Protein 4U5R (pdb70)

Secondary structure (DSSP, 8-state):
-EEEEEEETT-S-HHHHHHHHHHHHHHHHHHH---GGG-EEEEEEE-TT-EEETTEE-TTEEEEEEEE-S----SHHHHHHHHHHHHHHHTTTTGGGT-EEEEEEEE--TTSEEETTBPPPPTT-HHHHHHHHHTS-----HHHHHHHHH-/-EEEEEEETT-S-HHHHHHHHHHHHHHHHHHH---GGG-EEEEEEE-TTSEEETTEE-SSEEEEEEEE-S----SHHHHHHHHHHHHHHHTTTTGGGT-EEEEEEEE--TTSEEETTBPPPPTT-HHHHHHHHHTS-----HHHHHHHHHT-/-EEEEEEETT-S-HHHHHHHHHHHHHHHHHHH---GGG-EEEEEEE-TT-EEETTEE-TTEEEEEEEE-S----SHHHHHHHHHHHHHHHTTTTGGGT-EEEEEEEE--TTSEEETTBPPPPTT-HHHHHHHHHTS-----HHHHHHHHH-

Sequence (454 aa):
PYWEIFTPENAFTPDDDKEQLSEAITSIYVDYVNLPRFYVVVLFKDMPKETMYVGGKANNNFVRIRLDHIARQMETAEVRALMMTVAEEKLAPFIKERGYDWEIHIAETPMDLWRTQGLVPPPPESDMEKLWAKEENRRPIPYDVAASKLAAALPYWEIFTPENAFTPDDKEQLSEAITSIYVDYVNLPRFYVVVLFKDMPKETMYVGGKANNNFVRIRLDHIARQMETAEVRALMMTVAEEKLAPFIKERGYDWEIHIAETPMDLWRTQGLVPPPPESDMEKLWAKENRPIPYDVAASKLAAALEPYWEIFTPENAFTPDDKEQLSEAITSIYVDYVNLPRRFYVVVLFKDMPKETMYVGGKANNNFVRIRLDHIARQMETAEVRALMMTVAEEKLAPFIKERGYDWEIHIAETPMDLWRTQGLVPPPPESDMEKLWAKENRPIPYDVAASKLAAAL

Radius of gyration: 21.96 Å; Cα contacts (8 Å, |Δi|>4): 866; chains: 3; bounding box: 56×57×43 Å

Solvent-accessible surface area: 19891 Å² total; per-residue (Å²): 5,1,0,8,0,0,1,20,97,134,18,17,74,70,97,20,20,84,107,0,0,68,22,0,0,21,6,13,46,97,130,47,102,5,0,61,29,2,0,0,1,0,6,23,68,13,65,142,56,14,5,4,27,9,1,137,43,31,55,67,10,0,1,0,10,0,0,14,4,7,48,127,21,155,66,74,131,75,35,46,85,16,0,68,6,0,25,106,56,1,20,70,21,0,113,124,108,52,33,53,9,6,0,0,0,9,43,10,42,107,66,0,8,26,5,43,30,42,56,15,6,31,48,131,6,121,37,4,107,55,0,31,162,53,65,135,32,38,101,38,96,50,72,51,18,118,119,72,50,88,172,8,1,0,8,0,1,2,19,92,124,20,14,74,74,92,18,23,60,104,0,0,67,22,0,0,21,7,13,42,106,135,46,78,5,0,70,21,4,0,0,0,0,8,22,72,14,65,154,56,15,4,2,18,3,2,138,33,33,60,63,12,0,0,0,9,0,0,12,5,7,48,136,19,150,72,83,122,69,33,46,69,17,0,68,8,0,25,108,61,0,20,67,21,0,113,125,109,51,33,51,10,4,0,0,0,10,54,14,39,97,66,0,7,23,8,52,29,41,50,15,8,31,53,111,4,121,31,6,98,65,0,20,149,62,63,129,28,49,101,35,93,49,72,53,22,118,120,68,27,85,147,161,7,1,0,8,0,0,2,22,97,134,18,16,73,70,97,18,24,79,102,0,0,72,21,0,0,21,6,6,35,100,126,39,102,6,0,97,24,3,1,0,0,0,8,22,78,14,65,153,57,16,6,4,25,5,1,124,38,30,60,68,9,0,1,0,8,0,0,9,2,2,41,86,19,156,67,71,131,75,32,45,84,17,0,67,6,0,24,108,60,1,21,68,23,0,112,123,107,51,32,50,9,4,0,0,0,9,57,6,41,54,70,0,2,25,8,54,31,42,61,10,1,68,51,132,17,114,31,4,123,73,0,32,180,91,65,127,26,28,95,44,90,78,72,53,30,148,126,71,66,85,186

Foldseek 3Di:
DEKEKEAAPPLDDPVRVVQLLVLVLCVCCVPQNFASLVRHYHYHHDYFPPDADPNHTDNQEMEMEEEDAQDDDDDPVSVVVVVVSNCVSCCVRRVVVPGHYDYDYDYDYNQVDADVNHRAAHRPFPQRNVCNVVSHRDDDDRVVRVVVRVD/DEKEKEAAAPLDDPVRVVQLLVLVLCVCCVPQNFQSLVRHYHYHHDYFPPDADPRHTDRQEMEMEEEDQQDDDDDPVSVVVVVVSNCVSCCVSRVVVPGHYDYDYDYDYNQVDADPNHRAAHRPFPQRNVCNVVSHNDDDDRVVRNVVRVVD/DEKEKEAAPPLDDPVRVVQLLVLVLCVCCVPFVFASVVRHYHYHHDYWPPDDDPRHTDNQEMEMEEEDAQDDDDDPVSVVVVVVSNCVSCCVRRVVVPGHYDYDYDYDYNQVDADPNHRAAHGPFPQRNVCNVVSHNDDDDRVVSVVVRVD

CATH classification: 3.30.429.10

InterPro domains:
  IPR014347 Tautomerase/MIF superfamily [G3DSA:3.30.429.10] (2-142)
  IPR014347 Tautomerase/MIF superfamily [SSF55331] (5-58)
  IPR028116 Tautomerase, cis-CaaD-like [PF14832] (1-137)

Organism: Rhodococcus jostii (strain RHA1) (NCBI:txid101510)

Nearest PDB structures (foldseek):
  4u5r-assembly1_C  TM=9.995E-01  e=5.675E-34  Rhodococcus jostii RHA1
  4u5p-assembly1_A  TM=1.003E+00  e=4.374E-31  Rhodococcus jostii RHA1
  3c6v-assembly1_C  TM=9.441E-01  e=1.452E-14  Aspergillus fumigatus Af293
  5unq-assembly2_D  TM=7.933E-01  e=4.470E-08  Pusillimonas sp. T7-7
  5unq-assembly2_B  TM=7.963E-01  e=7.086E-08  Pusillimonas sp. T7-7

B-factor: mean 19.47, std 9.99, range [7.2, 66.91]

Structure (mmCIF, N/CA/C/O backbone):
data_4U5R
#
_entry.id   4U5R
#
_cell.length_a   99.795
_cell.length_b   57.784
_cell.length_c   92.026
_cell.angle_alpha   90.0
_cell.angle_beta   90.41
_cell.angle_gamma   90.0
#
_symmetry.space_group_name_H-M   'C 1 2 1'
#
loop_
_entity.id
_entity.type
_entity.pdbx_description
1 polymer RhCC
2 non-polymer 2-AMINO-2-HYDROXYMETHYL-PROPANE-1,3-DIOL
3 water water
#
loop_
_atom_site.group_PDB
_atom_site.id
_atom_site.type_symbol
_atom_site.label_atom_id
_atom_site.label_alt_id
_atom_site.label_comp_id
_atom_site.label_asym_id
_atom_site.label_entity_id
_atom_site.label_seq_id
_atom_site.pdbx_PDB_ins_code
_atom_site.Cartn_x
_atom_site.Cartn_y
_atom_site.Cartn_z
_atom_site.occupancy
_atom_site.B_iso_or_equiv
_atom_site.auth_seq_id
_atom_site.auth_comp_id
_atom_site.auth_asym_id
_atom_site.auth_atom_id
_atom_site.pdbx_PDB_model_num
ATOM 1 N N . PRO A 1 1 ? -15.83200 -11.21400 22.06500 1.000 13.74000 1 PRO A N 1
ATOM 2 C CA . PRO A 1 1 ? -16.81800 -10.22100 22.50400 1.000 13.47000 1 PRO A CA 1
ATOM 3 C C . PRO A 1 1 ? -16.41300 -9.58900 23.81800 1.000 13.96000 1 PRO A C 1
ATOM 4 O O . PRO A 1 1 ? -15.97800 -10.27000 24.73700 1.000 13.89000 1 PRO A O 1
ATOM 8 N N . TYR A 1 2 ? -16.57600 -8.27900 23.89300 1.000 13.29000 2 TYR A N 1
ATOM 9 C CA . TYR A 1 2 ? -16.21600 -7.51900 25.06700 1.000 12.59000 2 TYR A CA 1
ATOM 10 C C . TYR A 1 2 ? -17.46100 -6.78300 25.55100 1.000 14.00000 2 TYR A C 1
ATOM 11 O O . TYR A 1 2 ? -17.88700 -5.84100 24.90300 1.000 12.00000 2 TYR A O 1
ATOM 20 N N . TRP A 1 3 ? -18.06500 -7.22700 26.65300 1.000 11.73000 3 TRP A N 1
ATOM 21 C CA . TRP A 1 3 ? -19.30200 -6.60500 27.13700 1.000 10.48000 3 TRP A CA 1
ATOM 22 C C . TRP A 1 3 ? -19.05100 -5.75300 28.37300 1.000 12.29000 3 TRP A C 1
ATOM 23 O O . TRP A 1 3 ? -18.36200 -6.19200 29.29200 1.000 12.73000 3 TRP A O 1
ATOM 34 N N . GLU A 1 4 ? -19.62700 -4.55500 28.40500 1.000 9.51000 4 GLU A N 1
ATOM 35 C CA . GLU A 1 4 ? -19.70200 -3.79500 29.64000 1.000 8.75000 4 GLU A CA 1
ATOM 36 C C . GLU A 1 4 ? -21.14600 -3.64900 30.04300 1.000 9.20000 4 GLU A C 1
ATOM 37 O O . GLU A 1 4 ? -21.96600 -3.20800 29.24000 1.000 10.13000 4 GLU A O 1
ATOM 43 N N . ILE A 1 5 ? -21.45700 -4.00000 31.28500 1.000 10.06000 5 ILE A N 1
ATOM 44 C CA . ILE A 1 5 ? -22.79500 -3.82600 31.82000 1.000 9.64000 5 ILE A CA 1
ATOM 45 C C . ILE A 1 5 ? -22.73700 -2.91500 33.05100 1.000 10.07000 5 ILE A C 1
ATOM 46 O O . ILE A 1 5 ? -22.21700 -3.30900 34.10900 1.000 11.00000 5 ILE A O 1
ATOM 51 N N . PHE A 1 6 ? -23.22000 -1.68700 32.86900 1.000 9.05000 6 PHE A N 1
ATOM 52 C CA . PHE A 1 6 ? -23.26800 -0.67300 33.92100 1.000 8.36000 6 PHE A CA 1
ATOM 53 C C . PHE A 1 6 ? -24.59100 -0.77000 34.66100 1.000 9.66000 6 PHE A C 1
ATOM 54 O O . PHE A 1 6 ? -25.64700 -0.68800 34.04700 1.000 9.70000 6 PHE A O 1
ATOM 62 N N . THR A 1 7 ? -24.54500 -0.98000 35.97500 1.000 13.25000 7 THR A N 1
ATOM 63 C CA . THR A 1 7 ? -25.77200 -1.21900 36.73200 1.000 11.28000 7 THR A CA 1
ATOM 64 C C . THR A 1 7 ? -25.84700 -0.35400 37.96400 1.000 12.00000 7 THR A C 1
ATOM 65 O O . THR A 1 7 ? -24.82300 0.13200 38.44400 1.000 12.92000 7 THR A O 1
ATOM 69 N N . PRO A 1 8 ? -27.06100 -0.18900 38.50100 1.000 13.59000 8 PRO A N 1
ATOM 70 C CA . PRO A 1 8 ? -27.18600 0.39500 39.83200 1.000 13.24000 8 PRO A CA 1
ATOM 71 C C . PRO A 1 8 ? -26.36700 -0.41700 40.80500 1.000 15.62000 8 PRO A C 1
ATOM 72 O O . PRO A 1 8 ? -26.27000 -1.63300 40.62000 1.000 13.91000 8 PRO A O 1
ATOM 76 N N . GLU A 1 9 ? -25.77600 0.23700 41.80000 1.000 17.32000 9 GLU A N 1
ATOM 77 C CA . GLU A 1 9 ? -25.02600 -0.46300 42.83400 1.000 17.86000 9 GLU A CA 1
ATOM 78 C C . GLU A 1 9 ? -25.83100 -1.60300 43.45100 1.000 15.94000 9 GLU A C 1
ATOM 79 O O . GLU A 1 9 ? -26.98500 -1.41700 43.84400 1.000 17.41000 9 GLU A O 1
ATOM 85 N N . ASN A 1 10 ? -25.20000 -2.77500 43.52300 1.000 17.26000 10 ASN A N 1
ATOM 86 C CA . ASN A 1 10 ? -25.76600 -3.98300 44.14100 1.000 23.43000 10 ASN A CA 1
ATOM 87 C C . ASN A 1 10 ? -27.00400 -4.51700 43.41400 1.000 17.94000 10 ASN A C 1
ATOM 88 O O . ASN A 1 10 ? -27.84100 -5.20600 43.99700 1.000 18.72000 10 ASN A O 1
ATOM 93 N N . ALA A 1 11 ? -27.12100 -4.21300 42.12700 1.000 15.91000 11 ALA A N 1
ATOM 94 C CA . ALA A 1 11 ? -28.19900 -4.77900 41.33100 1.000 12.31000 11 ALA A CA 1
ATOM 95 C C . ALA A 1 11 ? -28.13000 -6.29800 41.26900 1.000 12.01000 11 ALA A C 1
ATOM 96 O O . ALA A 1 11 ? -29.14000 -6.98200 41.43200 1.000 14.57000 11 ALA A O 1
ATOM 98 N N . PHE A 1 12 ? -26.93000 -6.81400 41.03100 1.000 12.20000 12 PHE A N 1
ATOM 99 C CA . PHE A 1 12 ? -26.73900 -8.23200 40.76800 1.000 12.57000 12 PHE A CA 1
ATOM 100 C C . PHE A 1 12 ? -25.85500 -8.89000 41.82000 1.000 13.69000 12 PHE A C 1
ATOM 101 O O . PHE A 1 12 ? -24.82100 -8.34000 42.22100 1.000 13.88000 12 PHE A O 1
ATOM 109 N N . THR A 1 13 ? -26.28100 -10.06800 42.26400 1.000 12.75000 13 THR A N 1
ATOM 110 C CA . THR A 1 13 ? -25.45400 -10.93100 43.09800 1.000 13.89000 13 THR A CA 1
ATOM 111 C C . THR A 1 13 ? -24.39900 -11.62800 42.23700 1.000 15.71000 13 THR A C 1
ATOM 112 O O . THR A 1 13 ? -24.50200 -11.63300 41.00000 1.000 13.14000 13 THR A O 1
ATOM 116 N N . PRO A 1 14 ? -23.38300 -12.23400 42.86900 1.000 15.37000 14 PRO A N 1
ATOM 117 C CA . PRO A 1 14 ? -22.45800 -13.03000 42.05500 1.000 13.79000 14 PRO A CA 1
ATOM 118 C C . PRO A 1 14 ? -23.17900 -14.14700 41.29500 1.000 15.87000 14 PRO A C 1
ATOM 119 O O . PRO A 1 14 ? -22.83600 -14.40700 40.14800 1.000 13.80000 14 PRO A O 1
ATOM 123 N N . ASP A 1 15 ? -24.17100 -14.78900 41.90300 1.000 14.75000 15 ASP A N 1
ATOM 124 C CA A ASP A 1 15 ? -24.92900 -15.81700 41.19300 0.410 15.61000 15 ASP A CA 1
ATOM 125 C CA B ASP A 1 15 ? -24.94000 -15.80900 41.19800 0.590 15.67000 15 ASP A CA 1
ATOM 126 C C . ASP A 1 15 ? -25.63900 -15.22800 39.97400 1.000 14.61000 15 ASP A C 1
ATOM 127 O O . ASP A 1 15 ? -25.66700 -15.85000 38.91000 1.000 12.92000 15 ASP A O 1
ATOM 136 N N . ASP A 1 16 ? -26.19900 -14.02900 40.12900 1.000 13.69000 16 ASP A N 1
ATOM 137 C CA . ASP A 1 16 ? -26.82800 -13.30600 39.01500 1.000 13.59000 16 ASP A CA 1
ATOM 138 C C . ASP A 1 16 ? -25.86600 -13.09100 37.85400 1.000 11.99000 16 ASP A C 1
ATOM 139 O O . ASP A 1 16 ? -26.20700 -13.30800 36.67900 1.000 13.55000 16 ASP A O 1
ATOM 144 N N . LYS A 1 17 ? -24.67700 -12.61800 38.20400 1.000 13.84000 17 LYS A N 1
ATOM 145 C CA . LYS A 1 17 ? -23.65300 -12.27900 37.23000 1.000 12.88000 17 LYS A CA 1
ATOM 146 C C . LYS A 1 17 ? -23.14600 -13.53000 36.52800 1.000 11.77000 17 LYS A C 1
ATOM 147 O O . LYS A 1 17 ? -22.86900 -13.51100 35.32400 1.000 11.86000 17 LYS A O 1
ATOM 153 N N . GLU A 1 18 ? -23.02700 -14.62200 37.28100 1.000 14.57000 18 GLU A N 1
ATOM 154 C CA . GLU A 1 18 ? -22.63900 -15.89500 36.69700 1.000 13.30000 18 GLU A CA 1
ATOM 155 C C . GLU A 1 18 ? -23.69500 -16.33200 35.70000 1.000 13.90000 18 GLU A C 1
ATOM 156 O O . GLU A 1 18 ? -23.38800 -16.67500 34.56400 1.000 12.23000 18 GLU A O 1
ATOM 162 N N . GLN A 1 19 ? -24.95000 -16.29500 36.11800 1.000 14.44000 19 GLN A N 1
ATOM 163 C CA . GLN A 1 19 ? -26.00200 -16.77600 35.25100 1.000 12.98000 19 GLN A CA 1
ATOM 164 C C . GLN A 1 19 ? -26.15000 -15.88100 34.03200 1.000 12.79000 19 GLN A C 1
ATOM 165 O O . GLN A 1 19 ? -26.30600 -16.39000 32.93200 1.000 10.40000 19 GLN A O 1
ATOM 171 N N . LEU A 1 20 ? -26.07300 -14.56400 34.21000 1.000 11.83000 20 LEU A N 1
ATOM 172 C CA . LEU A 1 20 ? -26.22200 -13.68000 33.05500 1.000 11.68000 20 LEU A CA 1
ATOM 173 C C . LEU A 1 20 ? -25.01100 -13.78700 32.12400 1.000 10.62000 20 LEU A C 1
ATOM 174 O O . LEU A 1 20 ? -25.19300 -13.83400 30.90100 1.000 11.48000 20 LEU A O 1
ATOM 179 N N . SER A 1 21 ? -23.79700 -13.84600 32.68100 1.000 11.48000 21 SER A N 1
ATOM 180 C CA . SER A 1 21 ? -22.60900 -13.91200 31.83400 1.000 10.41000 21 SER A CA 1
ATOM 181 C C . SER A 1 21 ? -22.57700 -15.26800 31.14100 1.000 10.84000 21 SER A C 1
ATOM 182 O O . SER A 1 21 ? -22.09700 -15.36200 30.01400 1.000 10.43000 21 SER A O 1
ATOM 185 N N . GLU A 1 22 ? -23.13300 -16.29500 31.79300 1.000 10.82000 22 GLU A N 1
ATOM 186 C CA . GLU A 1 22 ? -23.28700 -17.60600 31.14700 1.000 10.79000 22 GLU A CA 1
ATOM 187 C C . GLU A 1 22 ? -24.25800 -17.54500 29.96900 1.000 10.61000 22 GLU A C 1
ATOM 188 O O . GLU A 1 22 ? -23.99200 -18.13500 28.89900 1.000 12.10000 22 GLU A O 1
ATOM 194 N N . ALA A 1 23 ? -25.37200 -16.83800 30.14500 1.000 11.90000 23 ALA A N 1
ATOM 195 C CA . ALA A 1 23 ? -26.36200 -16.70500 29.08400 1.000 11.19000 23 ALA A CA 1
ATOM 196 C C . ALA A 1 23 ? -25.77000 -15.95900 27.88800 1.000 11.77000 23 ALA A C 1
ATOM 197 O O . ALA A 1 23 ? -25.99000 -16.33700 26.72800 1.000 12.09000 23 ALA A O 1
ATOM 199 N N . ILE A 1 24 ? -25.01900 -14.89800 28.17800 1.000 10.66000 24 ILE A N 1
ATOM 200 C CA . ILE A 1 24 ? -24.29700 -14.15700 27.14300 1.000 9.66000 24 ILE A CA 1
ATOM 201 C C . ILE A 1 24 ? -23.25800 -15.03300 26.42400 1.000 9.75000 24 ILE A C 1
ATOM 202 O O . ILE A 1 24 ? -23.21100 -15.05700 25.19400 1.000 10.21000 24 ILE A O 1
ATOM 207 N N . THR A 1 25 ? -22.45200 -15.76900 27.18700 1.000 10.07000 25 THR A N 1
ATOM 208 C CA . THR A 1 25 ? -21.48000 -16.68900 26.59900 1.000 10.31000 25 THR A CA 1
ATOM 209 C C . THR A 1 25 ? -22.17000 -17.69200 25.67300 1.000 12.06000 25 THR A C 1
ATOM 210 O O . THR A 1 25 ? -21.64200 -18.00600 24.60000 1.000 13.81000 25 THR A O 1
ATOM 214 N N . SER A 1 26 ? -23.36100 -18.15400 26.05900 1.000 10.39000 26 SER A N 1
ATOM 215 C CA . SER A 1 26 ? -24.07100 -19.16600 25.26800 1.000 13.18000 26 SER A CA 1
ATOM 216 C C . SER A 1 26 ? -24.45600 -18.65600 23.87700 1.000 13.97000 26 SER A C 1
ATOM 217 O O . SER A 1 26 ? -24.50900 -19.44100 22.93300 1.000 14.31000 26 SER A O 1
ATOM 220 N N . ILE A 1 27 ? -24.68800 -17.35300 23.73700 1.000 13.95000 27 ILE A N 1
ATOM 221 C CA . ILE A 1 27 ? -24.94200 -16.77600 22.41400 1.000 13.87000 27 ILE A CA 1
ATOM 222 C C . ILE A 1 27 ? -23.83900 -17.12800 21.42600 1.000 16.09000 27 ILE A C 1
ATOM 223 O O . ILE A 1 27 ? -24.10800 -17.56800 20.30400 1.000 14.85000 27 ILE A O 1
ATOM 228 N N . TYR A 1 28 ? -22.59600 -16.92400 21.84900 1.000 13.19000 28 TYR A N 1
ATOM 229 C CA . TYR A 1 28 ? -21.45600 -17.09900 20.95900 1.000 11.28000 28 TYR A CA 1
ATOM 230 C C . TYR A 1 28 ? -21.07200 -18.58200 20.85000 1.000 12.95000 28 TYR A C 1
ATOM 231 O O . TYR A 1 28 ? -20.62300 -19.02700 19.79600 1.000 16.19000 28 TYR A O 1
ATOM 240 N N . VAL A 1 29 ? -21.26300 -19.35100 21.91800 1.000 15.03000 29 VAL A N 1
ATOM 241 C CA . VAL A 1 29 ? -21.00000 -20.78600 21.83900 1.000 18.52000 29 VAL A CA 1
ATOM 242 C C . VAL A 1 29 ? -22.00000 -21.45400 20.89500 1.000 20.29000 29 VAL A C 1
ATOM 243 O O . VAL A 1 29 ? -21.60900 -22.23000 20.01000 1.000 17.66000 29 VAL A O 1
ATOM 247 N N . ASP A 1 30 ? -23.28000 -21.12100 21.05500 1.000 19.31000 30 ASP A N 1
ATOM 248 C CA . ASP A 1 30 ? -24.34400 -21.79900 20.31400 1.000 15.52000 30 ASP A CA 1
ATOM 249 C C . ASP A 1 30 ? -24.39000 -21.37700 18.85500 1.000 17.82000 30 ASP A C 1
ATOM 250 O O . ASP A 1 30 ? -24.52100 -22.22100 17.96900 1.000 25.20000 30 ASP A O 1
ATOM 255 N N . TYR A 1 31 ? -24.27900 -20.07900 18.59600 1.000 19.39000 31 TYR A N 1
ATOM 256 C CA . TYR A 1 31 ? -24.50800 -19.57100 17.24500 1.000 17.85000 31 TYR A CA 1
ATOM 257 C C . TYR A 1 31 ? -23.27600 -19.62700 16.36000 1.000 28.33000 31 TYR A C 1
ATOM 258 O O . TYR A 1 31 ? -23.38300 -19.91100 15.16800 1.000 29.30000 31 TYR A O 1
ATOM 267 N N . VAL A 1 32 ? -22.10600 -19.37000 16.93100 1.000 22.72000 32 VAL A N 1
ATOM 268 C CA . VAL A 1 32 ? -20.92300 -19.22600 16.10000 1.000 24.85000 32 VAL A CA 1
ATOM 269 C C . VAL A 1 32 ? -19.73300 -20.06500 16.59800 1.000 27.41000 32 VAL A C 1
ATOM 270 O O . VAL A 1 32 ? -18.62300 -19.95500 16.07600 1.000 29.04000 32 VAL A O 1
ATOM 274 N N . ASN A 1 33 ? -19.98800 -20.92300 17.58600 1.000 20.98000 33 ASN A N 1
ATOM 275 C CA . ASN A 1 33 ? -19.00000 -21.88400 18.08300 1.000 22.70000 33 ASN A CA 1
ATOM 276 C C . ASN A 1 33 ? -17.69500 -21.23400 18.52300 1.000 17.99000 33 ASN A C 1
ATOM 277 O O . ASN A 1 33 ? -16.59800 -21.72400 18.24400 1.000 21.03000 33 ASN A O 1
ATOM 282 N N . LEU A 1 34 ? -17.82500 -20.12700 19.23300 1.000 17.85000 34 LEU A N 1
ATOM 283 C CA . LEU A 1 34 ? -16.67800 -19.38100 19.70600 1.000 13.07000 34 LEU A CA 1
ATOM 284 C C . LEU A 1 34 ? -16.13200 -19.99800 20.98300 1.000 15.88000 34 LEU A C 1
ATOM 285 O O . LEU A 1 34 ? -16.90300 -20.49600 21.77800 1.000 13.82000 34 LEU A O 1
ATOM 290 N N . PRO A 1 35 ? -14.80600 -19.95800 21.18900 1.000 13.41000 35 PRO A N 1
ATOM 291 C CA . PRO A 1 35 ? -14.25700 -20.40400 22.47700 1.000 12.58000 35 PRO A CA 1
ATOM 292 C C . PRO A 1 35 ? -14.84200 -19.57600 23.61700 1.000 13.27000 35 PRO A C 1
ATOM 293 O O . PRO A 1 35 ? -14.93900 -18.35100 23.48800 1.000 14.36000 35 PRO A O 1
ATOM 297 N N . ARG A 1 36 ? -15.23500 -20.23500 24.70100 1.000 14.21000 36 ARG A N 1
ATOM 298 C CA . ARG A 1 36 ? -15.93300 -19.55300 25.78800 1.000 11.88000 36 ARG A CA 1
ATOM 299 C C . ARG A 1 36 ? -15.13500 -18.39100 26.33200 1.000 13.50000 36 ARG A C 1
ATOM 300 O O . ARG A 1 36 ? -15.70700 -17.33400 26.60900 1.000 12.91000 36 ARG A O 1
ATOM 308 N N . PHE A 1 37 ? -13.82300 -18.57700 26.47700 1.000 12.45000 37 PHE A N 1
ATOM 309 C CA . PHE A 1 37 ? -13.00100 -17.58700 27.14900 1.000 12.00000 37 PHE A CA 1
ATOM 310 C C . PHE A 1 37 ? -12.87500 -16.29000 26.34000 1.000 12.86000 37 PHE A C 1
ATOM 311 O O . PHE A 1 37 ? -12.42700 -15.28300 26.88100 1.000 15.00000 37 PHE A O 1
ATOM 319 N N . TYR A 1 38 ? -13.27000 -16.29900 25.06700 1.000 11.94000 38 TYR A N 1
ATOM 320 C CA . TYR A 1 38 ? -13.32300 -15.04800 24.31500 1.000 12.32000 38 TYR A CA 1
ATOM 321 C C . TYR A 1 38 ? -14.34200 -14.10200 24.92100 1.000 10.48000 38 TYR A C 1
ATOM 322 O O . TYR A 1 38 ? -14.25300 -12.88900 24.70700 1.000 12.03000 38 TYR A O 1
ATOM 331 N N . VAL A 1 39 ? -15.35200 -14.64600 25.60600 1.000 11.25000 39 VAL A N 1
ATOM 332 C CA . VAL A 1 39 ? -16.48500 -13.81000 26.00600 1.000 11.25000 39 VAL A CA 1
ATOM 333 C C . VAL A 1 39 ? -16.21300 -13.21700 27.36500 1.000 11.98000 39 VAL A C 1
ATOM 334 O O . VAL A 1 39 ? -16.22600 -13.92100 28.38300 1.000 11.62000 39 VAL A O 1
ATOM 338 N N . VAL A 1 40 ? -15.93300 -11.92200 27.35800 1.000 11.34000 40 VAL A N 1
ATOM 339 C CA . VAL A 1 40 ? -15.57400 -11.20400 28.56300 1.000 9.93000 40 VAL A CA 1
ATOM 340 C C . VAL A 1 40 ? -16.69200 -10.23400 28.91600 1.000 12.94000 40 VAL A C 1
ATOM 341 O O . VAL A 1 40 ? -17.05000 -9.38100 28.11100 1.000 12.60000 40 VAL A O 1
ATOM 345 N N . VAL A 1 41 ? -17.23000 -10.37200 30.11900 1.000 10.00000 41 VAL A N 1
ATOM 346 C CA . VAL A 1 41 ? -18.29600 -9.49000 30.60000 1.000 10.03000 41 VAL A CA 1
ATOM 347 C C . VAL A 1 41 ? -17.84300 -8.78900 31.87800 1.000 9.61000 41 VAL A C 1
ATOM 348 O O . VAL A 1 41 ? -17.51800 -9.44700 32.87400 1.000 10.71000 41 VAL A O 1
ATOM 352 N N . LEU A 1 42 ? -17.80000 -7.45700 31.83200 1.000 10.40000 42 LEU A N 1
ATOM 353 C CA . LEU A 1 42 ? -17.39100 -6.63300 32.96700 1.000 11.30000 42 LEU A CA 1
ATOM 354 C C . LEU A 1 42 ? -18.61600 -5.97900 33.55300 1.000 11.62000 42 LEU A C 1
ATOM 355 O O . LEU A 1 42 ? -19.30400 -5.24600 32.84700 1.000 11.28000 42 LEU A O 1
ATOM 360 N N . PHE A 1 43 ? -18.88500 -6.25300 34.82600 1.000 12.38000 43 PHE A N 1
ATOM 361 C CA . PHE A 1 43 ? -19.98100 -5.61500 35.54200 1.000 10.12000 43 PHE A CA 1
ATOM 362 C C . PHE A 1 43 ? -19.49300 -4.39500 36.30700 1.000 12.30000 43 PHE A C 1
ATOM 363 O O . PHE A 1 43 ? -18.61100 -4.48900 37.15800 1.000 14.41000 43 PHE A O 1
ATOM 371 N N . LYS A 1 44 ? -20.06900 -3.24300 35.99700 1.000 13.26000 44 LYS A N 1
ATOM 372 C CA . LYS A 1 44 ? -19.60100 -2.00900 36.60000 1.000 16.13000 44 LYS A CA 1
ATOM 373 C C . LYS A 1 44 ? -20.71900 -1.35400 37.41400 1.000 18.16000 44 LYS A C 1
ATOM 374 O O . LYS A 1 44 ? -21.65500 -0.77800 36.86300 1.000 15.73000 44 LYS A O 1
ATOM 380 N N . ASP A 1 45 ? -20.62400 -1.46700 38.73500 1.000 17.52000 45 ASP A N 1
ATOM 381 C CA . ASP A 1 45 ? -21.60200 -0.85000 39.61700 1.000 18.27000 45 ASP A CA 1
ATOM 382 C C . ASP A 1 45 ? -21.46200 0.66800 39.58300 1.000 19.37000 45 ASP A C 1
ATOM 383 O O . ASP A 1 45 ? -20.36100 1.21400 39.71300 1.000 22.00000 45 ASP A O 1
ATOM 388 N N . MET A 1 46 ? -22.59000 1.33400 39.36900 1.000 14.63000 46 MET A N 1
ATOM 389 C CA . MET A 1 46 ? -22.63800 2.78500 39.33000 1.000 12.04000 46 MET A CA 1
ATOM 390 C C . MET A 1 46 ? -23.41900 3.31400 40.51700 1.000 14.35000 46 MET A C 1
ATOM 391 O O . MET A 1 46 ? -24.61200 3.04000 40.64900 1.000 16.05000 46 MET A O 1
ATOM 396 N N . PRO A 1 47 ? -22.75000 4.09300 41.38100 1.000 13.94000 47 PRO A N 1
ATOM 397 C CA . PRO A 1 47 ? -23.44600 4.73100 42.50400 1.000 14.80000 47 PRO A CA 1
ATOM 398 C C . PRO A 1 47 ? -24.62600 5.58900 42.06800 1.000 15.43000 47 PRO A C 1
ATOM 399 O O . PRO A 1 47 ? -24.73000 5.97300 40.89500 1.000 15.02000 47 PRO A O 1
ATOM 403 N N . LYS A 1 48 ? -25.51300 5.88000 43.01200 1.000 14.60000 48 LYS A N 1
ATOM 404 C CA . LYS A 1 48 ? -26.59700 6.81100 42.76400 1.000 16.55000 48 LYS A CA 1
ATOM 405 C C . LYS A 1 48 ? -26.00900 8.12700 42.26600 1.000 14.28000 48 LYS A C 1
ATOM 406 O O . LYS A 1 48 ? -24.89300 8.49500 42.63800 1.000 13.43000 48 LYS A O 1
ATOM 412 N N . GLU A 1 49 ? -26.76000 8.78200 41.38500 1.000 15.43000 49 GLU A N 1
ATOM 413 C CA . GLU A 1 49 ? -26.40500 10.07500 40.79900 1.000 16.08000 49 GLU A CA 1
ATOM 414 C C . GLU A 1 49 ? -25.09800 10.01700 40.02400 1.000 14.27000 49 GLU A C 1
ATOM 415 O O . GLU A 1 49 ? -24.23500 10.89400 40.15400 1.000 13.83000 49 GLU A O 1
ATOM 421 N N . THR A 1 50 ? -24.95600 8.97800 39.20700 1.000 12.33000 50 THR A N 1
ATOM 422 C CA . THR A 1 50 ? -23.82400 8.90800 38.29200 1.000 9.92000 50 THR A CA 1
ATOM 423 C C . THR A 1 50 ? -24.26000 8.59600 36.86800 1.000 11.72000 50 THR A C 1
ATOM 424 O O . THR A 1 50 ? -23.47900 8.82700 35.95300 1.000 10.89000 50 THR A O 1
ATOM 428 N N . MET A 1 51 ? -25.48100 8.09200 36.67800 1.000 9.88000 51 MET A N 1
ATOM 429 C CA . MET A 1 51 ? -26.01100 7.79600 35.33600 1.000 11.26000 51 MET A CA 1
ATOM 430 C C . MET A 1 51 ? -27.13100 8.78500 34.99900 1.000 11.30000 51 MET A C 1
ATOM 431 O O . MET A 1 51 ? -28.21500 8.72200 35.58100 1.000 11.71000 51 MET A O 1
ATOM 436 N N . TYR A 1 52 ? -26.86600 9.68900 34.06000 1.000 11.75000 52 TYR A N 1
ATOM 437 C CA . TYR A 1 52 ? -27.81000 10.74700 33.71100 1.000 10.98000 52 TYR A CA 1
ATOM 438 C C . TYR A 1 52 ? -28.42900 10.47700 32.35400 1.000 10.71000 52 TYR A C 1
ATOM 439 O O . TYR A 1 52 ? -27.73100 10.32600 31.35900 1.000 10.21000 52 TYR A O 1
ATOM 448 N N . VAL A 1 53 ? -29.75300 10.38400 32.33900 1.000 9.01000 53 VAL A N 1
ATOM 449 C CA . VAL A 1 53 ? -30.49600 10.11900 31.11400 1.000 10.39000 53 VAL A CA 1
ATOM 450 C C . VAL A 1 53 ? -31.35800 11.33700 30.79800 1.000 10.07000 53 VAL A C 1
ATOM 451 O O . VAL A 1 53 ? -32.23600 11.71500 31.57700 1.000 13.43000 53 VAL A O 1
ATOM 455 N N . GLY A 1 54 ? -31.09400 11.97900 29.66400 1.000 10.61000 54 GLY A N 1
ATOM 456 C CA . GLY A 1 54 ? -31.82300 13.19100 29.31700 1.000 12.22000 54 GLY A CA 1
ATOM 457 C C . GLY A 1 54 ? -31.66300 14.30400 30.34100 1.000 9.76000 54 GLY A C 1
ATOM 458 O O . GLY A 1 54 ? -32.58000 15.09600 30.54100 1.000 12.53000 54 GLY A O 1
ATOM 459 N N . GLY A 1 55 ? -30.49500 14.36300 30.97500 1.000 10.78000 55 GLY A N 1
ATOM 460 C CA . GLY A 1 55 ? -30.16800 15.43000 31.90100 1.000 9.78000 55 GLY A CA 1
ATOM 461 C C . GLY A 1 55 ? -30.67700 15.19500 33.30800 1.000 11.30000 55 GLY A C 1
ATOM 462 O O . GLY A 1 55 ? -30.65200 16.10900 34.12600 1.000 12.53000 55 GLY A O 1
ATOM 463 N N . LYS A 1 56 ? -31.18200 13.99400 33.58200 1.000 11.33000 56 LYS A N 1
ATOM 464 C CA . LYS A 1 56 ? -31.70100 13.68100 34.90900 1.000 12.29000 56 LYS A CA 1
ATOM 465 C C . LYS A 1 56 ? -31.13100 12.36400 35.39000 1.000 10.85000 56 LYS A C 1
ATOM 466 O O . LYS A 1 56 ? -31.02200 11.43700 34.60900 1.000 11.93000 56 LYS A O 1
ATOM 472 N N . ALA A 1 57 ? -30.78100 12.27300 36.67200 1.000 11.70000 57 ALA A N 1
ATOM 473 C CA . ALA A 1 57 ? -30.26100 11.02800 37.21400 1.000 13.16000 57 ALA A CA 1
ATOM 474 C C . ALA A 1 57 ? -31.29100 9.92800 37.03900 1.000 13.25000 57 ALA A C 1
ATOM 475 O O . ALA A 1 57 ? -32.47800 10.13000 37.30100 1.000 14.22000 57 ALA A O 1
ATOM 477 N N . ASN A 1 58 ? -30.83800 8.77100 36.56500 1.000 12.42000 58 ASN A N 1
ATOM 478 C CA . ASN A 1 58 ? -31.67000 7.58600 36.58800 1.000 10.40000 58 ASN A CA 1
ATOM 479 C C . ASN A 1 58 ? -30.93100 6.49400 37.35000 1.000 11.50000 58 ASN A C 1
ATOM 480 O O . ASN A 1 58 ? -29.97100 5.89900 36.86100 1.000 11.88000 58 ASN A O 1
ATOM 485 N N . ASN A 1 59 ? -31.40100 6.24000 38.56600 1.000 11.81000 59 ASN A N 1
ATOM 486 C CA . ASN A 1 59 ? -30.75700 5.27200 39.43900 1.000 10.28000 59 ASN A CA 1
ATOM 487 C C . ASN A 1 59 ? -31.32800 3.87400 39.26200 1.000 11.20000 59 ASN A C 1
ATOM 488 O O . ASN A 1 59 ? -30.98800 2.97500 40.03100 1.000 14.42000 59 ASN A O 1
ATOM 493 N N . ASN A 1 60 ? -32.14800 3.69600 38.22400 1.000 12.63000 60 ASN A N 1
ATOM 494 C CA . ASN A 1 60 ? -32.80600 2.42700 37.89000 1.000 13.24000 60 ASN A CA 1
ATOM 495 C C . ASN A 1 60 ? -32.53100 2.08800 36.42200 1.000 14.17000 60 ASN A C 1
ATOM 496 O O . ASN A 1 60 ? -33.40900 1.60400 35.70400 1.000 13.13000 60 ASN A O 1
ATOM 501 N N . PHE A 1 61 ? -31.30200 2.33400 35.98100 1.000 11.46000 61 PHE A N 1
ATOM 502 C CA . PHE A 1 61 ? -30.96900 2.23300 34.56300 1.000 12.32000 61 PHE A CA 1
ATOM 503 C C . PHE A 1 61 ? -29.73800 1.35900 34.37200 1.000 11.07000 61 PHE A C 1
ATOM 504 O O . PHE A 1 61 ? -28.73400 1.51800 35.06800 1.000 11.83000 61 PHE A O 1
ATOM 512 N N . VAL A 1 62 ? -29.85200 0.40600 33.45300 1.000 9.88000 62 VAL A N 1
ATOM 513 C CA . VAL A 1 62 ? -28.75900 -0.48400 33.10100 1.000 10.12000 62 VAL A CA 1
ATOM 514 C C . VAL A 1 62 ? -28.33900 -0.16500 31.66700 1.000 9.85000 62 VAL A C 1
ATOM 515 O O . VAL A 1 62 ? -29.16000 -0.22300 30.74400 1.000 13.43000 62 VAL A O 1
ATOM 519 N N . ARG A 1 63 ? -27.07500 0.19500 31.48600 1.000 9.18000 63 ARG A N 1
ATOM 520 C CA . ARG A 1 63 ? -26.54100 0.52100 30.16500 1.000 8.54000 63 ARG A CA 1
ATOM 521 C C . ARG A 1 63 ? -25.53300 -0.54500 29.75700 1.000 9.00000 63 ARG A C 1
ATOM 522 O O . ARG A 1 63 ? -24.61400 -0.85700 30.51700 1.000 10.67000 63 ARG A O 1
ATOM 530 N N . ILE A 1 64 ? -25.71100 -1.08800 28.55400 1.000 10.53000 64 ILE A N 1
ATOM 531 C CA . ILE A 1 64 ? -24.88000 -2.16900 28.03200 1.000 10.51000 64 ILE A CA 1
ATOM 532 C C . ILE A 1 64 ? -24.17900 -1.70400 26.76000 1.000 10.81000 64 ILE A C 1
ATOM 533 O O . ILE A 1 64 ? -24.79800 -1.12700 25.87700 1.000 10.35000 64 ILE A O 1
ATOM 538 N N . ARG A 1 65 ? -22.87600 -1.94700 26.68400 1.000 9.58000 65 ARG A N 1
ATOM 539 C CA . ARG A 1 65 ? -22.10300 -1.64200 25.48200 1.000 10.21000 65 ARG A CA 1
ATOM 540 C C . ARG A 1 65 ? -21.19200 -2.80700 25.17000 1.000 11.34000 65 ARG A C 1
ATOM 541 O O . ARG A 1 65 ? -20.55700 -3.32400 26.06100 1.000 11.88000 65 ARG A O 1
ATOM 549 N N . LEU A 1 66 ? -21.11900 -3.23900 23.92100 1.000 11.32000 66 LEU A N 1
ATOM 550 C CA . LEU A 1 66 ? -20.21100 -4.32200 23.57700 1.000 11.82000 66 LEU A CA 1
ATOM 551 C C . LEU A 1 66 ? -19.37700 -4.05400 22.32800 1.000 13.33000 66 LEU A C 1
ATOM 552 O O . LEU A 1 66 ? -19.79000 -3.36200 21.47300 1.000 15.14000 66 LEU A O 1
ATOM 557 N N . ASP A 1 67 ? -18.17000 -4.58900 22.31100 1.000 12.45000 67 ASP A N 1
ATOM 558 C CA . ASP A 1 67 ? -17.38300 -4.64300 21.08600 1.000 14.33000 67 ASP A CA 1
ATOM 559 C C . ASP A 1 67 ? -17.42800 -6.05500 20.53500 1.000 12.19000 67 ASP A C 1
ATOM 560 O O . ASP A 1 67 ? -17.23500 -7.03200 21.27000 1.000 12.48000 67 ASP A O 1
ATOM 565 N N . HIS A 1 68 ? -17.67000 -6.16000 19.23500 1.000 12.82000 68 HIS A N 1
ATOM 566 C CA . HIS A 1 68 ? -17.49800 -7.41100 18.52500 1.000 14.83000 68 HIS A CA 1
ATOM 567 C C . HIS A 1 68 ? -16.19900 -7.31400 17.76100 1.000 14.90000 68 HIS A C 1
ATOM 568 O O . HIS A 1 68 ? -15.99400 -6.35000 17.02600 1.000 15.34000 68 HIS A O 1
ATOM 575 N N . ILE A 1 69 ? -15.32800 -8.29900 17.95200 1.000 15.02000 69 ILE A N 1
ATOM 576 C CA . ILE A 1 69 ? -13.97500 -8.26700 17.41200 1.000 16.51000 69 ILE A CA 1
ATOM 577 C C . ILE A 1 69 ? -13.68100 -9.43000 16.47300 1.000 17.92000 69 ILE A C 1
ATOM 578 O O . ILE A 1 69 ? -13.06000 -9.24700 15.42700 1.000 18.17000 69 ILE A O 1
ATOM 583 N N . ALA A 1 70 ? -14.13400 -10.62300 16.85200 1.000 18.25000 70 ALA A N 1
ATOM 584 C CA . ALA A 1 70 ? -13.74800 -11.86200 16.17000 1.000 19.86000 70 ALA A CA 1
ATOM 585 C C . ALA A 1 70 ? -14.36900 -11.97600 14.78600 1.000 25.15000 70 ALA A C 1
ATOM 586 O O . ALA A 1 70 ? -13.72300 -12.42600 13.83600 1.000 26.73000 70 ALA A O 1
ATOM 588 N N . ARG A 1 71 ? -15.62900 -11.57300 14.67700 1.000 22.57000 71 ARG A N 1
ATOM 589 C CA . ARG A 1 71 ? -16.34300 -11.66300 13.41100 1.000 29.22000 71 ARG A CA 1
ATOM 590 C C . ARG A 1 71 ? -17.13100 -10.40400 13.10200 1.000 37.25000 71 ARG A C 1
ATOM 591 O O . ARG A 1 71 ? -17.50400 -9.65000 14.00100 1.000 24.92000 71 ARG A O 1
ATOM 599 N N . GLN A 1 72 ? -17.38300 -10.18600 11.81700 1.000 32.17000 72 GLN A N 1
ATOM 600 C CA . GLN A 1 72 ? -18.32400 -9.16100 11.40100 1.000 29.77000 72 GLN A CA 1
ATOM 601 C C . GLN A 1 72 ? -19.64200 -9.81600 11.03100 1.000 26.18000 72 GLN A C 1
ATOM 602 O O . GLN A 1 72 ? -19.67100 -10.94300 10.53700 1.000 23.25000 72 GLN A O 1
ATOM 608 N N . MET A 1 73 ? -20.73100 -9.11200 11.30700 1.000 22.97000 73 MET A N 1
ATOM 609 C CA . MET A 1 73 ? -22.05300 -9.54000 10.88600 1.000 20.73000 73 MET A CA 1
ATOM 610 C C . MET A 1 73 ? -22.38300 -8.81300 9.59200 1.000 24.01000 73 MET A C 1
ATOM 611 O O . MET A 1 73 ? -22.52900 -7.59100 9.58200 1.000 23.59000 73 MET A O 1
ATOM 616 N N . GLU A 1 74 ? -22.49300 -9.57200 8.50400 1.000 25.04000 74 GLU A N 1
ATOM 617 C CA . GLU A 1 74 ? -22.51800 -9.00000 7.15900 1.000 23.93000 74 GLU A CA 1
ATOM 618 C C . GLU A 1 74 ? -23.90400 -8.78400 6.54400 1.000 32.30000 74 GLU A C 1
ATOM 619 O O . GLU A 1 74 ? -24.01800 -8.12300 5.51600 1.000 42.87000 74 GLU A O 1
ATOM 625 N N . THR A 1 75 ? -24.95100 -9.34700 7.13800 1.000 22.80000 75 THR A N 1
ATOM 626 C CA . THR A 1 75 ? -26.29200 -9.15600 6.58400 1.000 21.53000 75 THR A CA 1
ATOM 627 C C . THR A 1 75 ? -27.23700 -8.52300 7.60200 1.000 23.69000 75 THR A C 1
ATOM 628 O O . THR A 1 75 ? -27.04900 -8.67900 8.81300 1.000 24.03000 75 THR A O 1
ATOM 632 N N . ALA A 1 76 ? -28.25400 -7.81700 7.11000 1.000 22.35000 76 ALA A N 1
ATOM 633 C CA . ALA A 1 76 ? -29.25000 -7.19900 7.98500 1.000 22.41000 76 ALA A CA 1
ATOM 634 C C . ALA A 1 76 ? -29.89200 -8.23700 8.90200 1.000 26.45000 76 ALA A C 1
ATOM 635 O O . ALA A 1 76 ? -30.10800 -7.97900 10.08900 1.000 23.12000 76 ALA A O 1
ATOM 637 N N . GLU A 1 77 ? -30.16900 -9.41700 8.35100 1.000 24.43000 77 GLU A N 1
ATOM 638 C CA . GLU A 1 77 ? -30.80600 -10.50200 9.09800 1.000 23.16000 77 GLU A CA 1
ATOM 639 C C . GLU A 1 77 ? -29.95400 -10.99100 10.26800 1.000 22.00000 77 GLU A C 1
ATOM 640 O O . GLU A 1 77 ? -30.45300 -11.14300 11.38400 1.000 21.34000 77 GLU A O 1
ATOM 646 N N . VAL A 1 78 ? -28.67100 -11.23900 10.01900 1.000 24.46000 78 VAL A N 1
ATOM 647 C CA . VAL A 1 78 ? -27.78700 -11.70800 11.08000 1.000 18.50000 78 VAL A CA 1
ATOM 648 C C . VAL A 1 78 ? -27.63300 -10.62300 12.14200 1.000 17.67000 78 VAL A C 1
ATOM 649 O O . VAL A 1 78 ? -27.67000 -10.90900 13.34000 1.000 17.03000 78 VAL A O 1
ATOM 653 N N . ARG A 1 79 ? -27.49700 -9.37800 11.69900 1.000 18.13000 79 ARG A N 1
ATOM 654 C CA . ARG A 1 79 ? -27.34800 -8.25600 12.62500 1.000 16.87000 79 ARG A CA 1
ATOM 655 C C . ARG A 1 79 ? -28.58300 -8.09500 13.50600 1.000 17.71000 79 ARG A C 1
ATOM 656 O O . ARG A 1 79 ? -28.46900 -7.91000 14.71600 1.000 17.00000 79 ARG A O 1
ATOM 664 N N . ALA A 1 80 ? -29.76400 -8.16400 12.90300 1.000 19.41000 80 ALA A N 1
ATOM 665 C CA . ALA A 1 80 ? -31.00900 -8.13500 13.67000 1.000 16.30000 80 ALA A CA 1
ATOM 666 C C . ALA A 1 80 ? -31.12300 -9.32000 14.62900 1.000 15.36000 80 ALA A C 1
ATOM 667 O O . ALA A 1 80 ? -31.57000 -9.17200 15.77200 1.000 18.27000 80 ALA A O 1
ATOM 669 N N . LEU A 1 81 ? -30.69900 -10.49500 14.17800 1.000 16.70000 81 LEU A N 1
ATOM 670 C CA . LEU A 1 81 ? -30.76600 -11.68400 15.01800 1.000 14.81000 81 LEU A CA 1
ATOM 671 C C . LEU A 1 81 ? -29.90200 -11.54000 16.27100 1.000 18.65000 81 LEU A C 1
ATOM 672 O O . LEU A 1 81 ? -30.32500 -11.94300 17.36300 1.000 15.24000 81 LEU A O 1
ATOM 677 N N . MET A 1 82 ? -28.71100 -10.95600 16.11700 1.000 16.18000 82 MET A N 1
ATOM 678 C CA . MET A 1 82 ? -27.82700 -10.70900 17.25700 1.000 15.64000 82 MET A CA 1
ATOM 679 C C . MET A 1 82 ? -28.52500 -9.85100 18.29800 1.000 15.80000 82 MET A C 1
ATOM 680 O O . MET A 1 82 ? -28.48700 -10.16000 19.48900 1.000 15.44000 82 MET A O 1
ATOM 685 N N . MET A 1 83 ? -29.16900 -8.78100 17.84700 1.000 17.57000 83 MET A N 1
ATOM 686 C CA . MET A 1 83 ? -29.81400 -7.86400 18.78000 1.000 12.50000 83 MET A CA 1
ATOM 687 C C . MET A 1 83 ? -30.96600 -8.56900 19.48500 1.000 14.62000 83 MET A C 1
ATOM 688 O O . MET A 1 83 ? -31.15200 -8.44100 20.69900 1.000 15.17000 83 MET A O 1
ATOM 693 N N . THR A 1 84 ? -31.72700 -9.33000 18.71000 1.000 14.82000 84 THR A N 1
ATOM 694 C CA . THR A 1 84 ? -32.85000 -10.08200 19.24200 1.000 15.40000 84 THR A CA 1
ATOM 695 C C . THR A 1 84 ? -32.41700 -11.08800 20.31100 1.000 13.70000 84 THR A C 1
ATOM 696 O O . THR A 1 84 ? -33.03500 -11.19200 21.36800 1.000 17.10000 84 THR A O 1
ATOM 700 N N . VAL A 1 85 ? -31.36700 -11.85000 20.03000 1.000 12.90000 85 VAL A N 1
ATOM 701 C CA . VAL A 1 85 ? -30.91100 -12.84100 20.99600 1.000 14.04000 85 VAL A CA 1
ATOM 702 C C . VAL A 1 85 ? -30.29700 -12.16900 22.23400 1.000 13.89000 85 VAL A C 1
ATOM 703 O O . VAL A 1 85 ? -30.51600 -12.62500 23.35600 1.000 13.87000 85 VAL A O 1
ATOM 707 N N . ALA A 1 86 ? -29.54100 -11.09100 22.04500 1.000 12.60000 86 ALA A N 1
ATOM 708 C CA . ALA A 1 86 ? -29.01300 -10.35100 23.18800 1.000 11.53000 86 ALA A CA 1
ATOM 709 C C . ALA A 1 86 ? -30.14800 -9.92600 24.11600 1.000 12.37000 86 ALA A C 1
ATOM 710 O O . ALA A 1 86 ? -30.06700 -10.10200 25.33800 1.000 13.04000 86 ALA A O 1
ATOM 712 N N . GLU A 1 87 ? -31.21200 -9.37800 23.53500 1.000 13.32000 87 GLU A N 1
ATOM 713 C CA . GLU A 1 87 ? -32.33200 -8.92700 24.35000 1.000 13.45000 87 GLU A CA 1
ATOM 714 C C . GLU A 1 87 ? -33.01400 -10.08800 25.05000 1.000 11.63000 87 GLU A C 1
ATOM 715 O O . GLU A 1 87 ? -33.45900 -9.95300 26.18900 1.000 11.42000 87 GLU A O 1
ATOM 721 N N . GLU A 1 88 ? -33.11700 -11.22200 24.36700 1.000 14.64000 88 GLU A N 1
ATOM 722 C CA . GLU A 1 88 ? -33.67000 -12.42100 24.99000 1.000 15.55000 88 GLU A CA 1
ATOM 723 C C . GLU A 1 88 ? -32.90100 -12.87100 26.23000 1.000 13.18000 88 GLU A C 1
ATOM 724 O O . GLU A 1 88 ? -33.50500 -13.25300 27.23600 1.000 16.05000 88 GLU A O 1
ATOM 730 N N . LYS A 1 89 ? -31.57200 -12.83100 26.15800 1.000 15.45000 89 LYS A N 1
ATOM 731 C CA . LYS A 1 89 ? -30.73800 -13.27600 27.27500 1.000 12.77000 89 LYS A CA 1
ATOM 732 C C . LYS A 1 89 ? -30.75300 -12.28200 28.42600 1.000 12.15000 89 LYS A C 1
ATOM 733 O O . LYS A 1 89 ? -30.60700 -12.65800 29.59500 1.000 14.69000 89 LYS A O 1
ATOM 739 N N . LEU A 1 90 ? -30.91800 -11.00400 28.09300 1.000 12.73000 90 LEU A N 1
ATOM 740 C CA . LEU A 1 90 ? -30.91400 -9.94800 29.09500 1.000 12.38000 90 LEU A CA 1
ATOM 741 C C . LEU A 1 90 ? -32.24000 -9.83600 29.84200 1.000 10.88000 90 LEU A C 1
ATOM 742 O O . LEU A 1 90 ? -32.23600 -9.48100 31.03100 1.000 10.95000 90 LEU A O 1
ATOM 747 N N . ALA A 1 91 ? -33.35700 -10.14800 29.16500 1.000 13.95000 91 ALA A N 1
ATOM 748 C CA . ALA A 1 91 ? -34.71200 -9.88600 29.70600 1.000 10.50000 91 ALA A CA 1
ATOM 749 C C . ALA A 1 91 ? -34.95800 -10.40700 31.13100 1.000 11.58000 91 ALA A C 1
ATOM 750 O O . ALA A 1 91 ? -35.47900 -9.65900 31.95000 1.000 14.01000 91 ALA A O 1
ATOM 752 N N . PRO A 1 92 ? -34.55800 -11.65600 31.44500 1.000 12.51000 92 PRO A N 1
ATOM 753 C CA . PRO A 1 92 ? -34.88500 -12.13000 32.79700 1.000 14.00000 92 PRO A CA 1
ATOM 754 C C . PRO A 1 92 ? -34.22700 -11.34200 33.92100 1.000 15.58000 92 PRO A C 1
ATOM 755 O O . PRO A 1 92 ? -34.75800 -11.34200 35.03600 1.000 17.07000 92 PRO A O 1
ATOM 759 N N . PHE A 1 93 ? -33.11000 -10.67400 33.63300 1.000 15.33000 93 PHE A N 1
ATOM 760 C CA . PHE A 1 93 ? -32.32100 -10.00500 34.67000 1.000 12.35000 93 PHE A CA 1
ATOM 761 C C . PHE A 1 93 ? -32.54000 -8.50300 34.72700 1.000 11.08000 93 PHE A C 1
ATOM 762 O O . PHE A 1 93 ? -32.27900 -7.86100 35.75000 1.000 14.49000 93 PHE A O 1
ATOM 770 N N . ILE A 1 94 ? -33.02300 -7.95000 33.62500 1.000 12.38000 94 ILE A N 1
ATOM 771 C CA . ILE A 1 94 ? -33.06800 -6.50300 33.45300 1.000 13.48000 94 ILE A CA 1
ATOM 772 C C . ILE A 1 94 ? -34.50100 -6.03000 33.17700 1.000 14.60000 94 ILE A C 1
ATOM 773 O O . ILE A 1 94 ? -35.12800 -5.46900 34.07700 1.000 13.95000 94 ILE A O 1
ATOM 778 N N . LYS A 1 95 ? -35.02800 -6.27000 31.97300 1.000 12.88000 95 LYS A N 1
ATOM 779 C CA . LYS A 1 95 ? -36.42400 -5.90900 31.66000 1.000 12.63000 95 LYS A CA 1
ATOM 780 C C . LYS A 1 95 ? -37.39700 -6.42600 32.72200 1.000 14.51000 95 LYS A C 1
ATOM 781 O O . LYS A 1 95 ? -38.21100 -5.67000 33.24700 1.000 13.02000 95 LYS A O 1
ATOM 787 N N . GLU A 1 96 ? -37.29400 -7.70800 33.04500 1.000 15.13000 96 GLU A N 1
ATOM 788 C CA . GLU A 1 96 ? -38.28200 -8.34200 33.91200 1.000 14.87000 96 GLU A CA 1
ATOM 789 C C . GLU A 1 96 ? -38.06000 -8.01100 35.38600 1.000 17.47000 96 GLU A C 1
ATOM 790 O O . GLU A 1 96 ? -38.85900 -8.39700 36.23500 1.000 17.66000 96 GLU A O 1
ATOM 796 N N . ARG A 1 97 ? -36.97900 -7.29900 35.69100 1.000 15.49000 97 ARG A N 1
ATOM 797 C CA . ARG A 1 97 ? -36.77000 -6.80000 37.05000 1.000 14.39000 97 ARG A CA 1
ATOM 798 C C . ARG A 1 97 ? -37.11100 -5.31200 37.15400 1.000 14.66000 97 ARG A C 1
ATOM 799 O O . ARG A 1 97 ? -36.85000 -4.67700 38.17700 1.000 15.25000 97 ARG A O 1
ATOM 807 N N . GLY A 1 98 ? -37.68600 -4.75300 36.09200 1.000 12.66000 98 GLY A N 1
ATOM 808 C CA . GLY A 1 98 ? -38.21900 -3.40500 36.14200 1.000 14.40000 98 GLY A CA 1
ATOM 809 C C . GLY A 1 98 ? -37.23800 -2.30100 35.79700 1.000 12.82000 98 GLY A C 1
ATOM 810 O O . GLY A 1 98 ? -37.56800 -1.12400 35.94000 1.000 12.82000 98 GLY A O 1
ATOM 811 N N . TYR A 1 99 ? -36.05100 -2.66400 35.31900 1.000 12.66000 99 TYR A N 1
ATOM 812 C CA . TYR A 1 99 ? -35.06100 -1.64000 34.97400 1.000 11.98000 99 TYR A CA 1
ATOM 813 C C . TYR A 1 99 ? -35.37800 -0.97700 33.63800 1.000 11.63000 99 TYR A C 1
ATOM 814 O O . TYR A 1 99 ? -36.02700 -1.56400 32.77200 1.000 15.53000 99 TYR A O 1
ATOM 823 N N . ASP A 1 100 ? -34.88200 0.23800 33.45800 1.000 11.85000 100 ASP A N 1
ATOM 824 C CA . ASP A 1 100 ? -34.79600 0.80500 32.11800 1.000 12.42000 100 ASP A CA 1
ATOM 825 C C . ASP A 1 100 ? -33.44800 0.38100 31.57500 1.000 11.56000 100 ASP A C 1
ATOM 826 O O . ASP A 1 100 ? -32.50800 0.23000 32.34000 1.000 10.27000 100 ASP A O 1
ATOM 831 N N . TRP A 1 101 ? -33.33200 0.20000 30.26600 1.000 10.80000 101 TRP A N 1
ATOM 832 C CA . TRP A 1 101 ? -32.05300 -0.26700 29.73000 1.000 10.60000 101 TRP A CA 1
ATOM 833 C C . TRP A 1 101 ? -31.87800 0.11800 28.28100 1.000 9.90000 101 TRP A C 1
ATOM 834 O O . TRP A 1 101 ? -32.82800 0.47400 27.58100 1.000 10.53000 101 TRP A O 1
ATOM 845 N N . GLU A 1 102 ? -30.62400 0.06300 27.85200 1.000 9.30000 102 GLU A N 1
ATOM 846 C CA . GLU A 1 102 ? -30.23800 0.41400 26.50200 1.000 10.69000 102 GLU A CA 1
ATOM 847 C C . GLU A 1 102 ? -28.94700 -0.33000 26.16300 1.000 9.68000 102 GLU A C 1
ATOM 848 O O . GLU A 1 102 ? -28.10800 -0.53700 27.03300 1.000 10.02000 102 GLU A O 1
ATOM 854 N N . ILE A 1 103 ? -28.78900 -0.71300 24.89700 1.000 9.27000 103 ILE A N 1
ATOM 855 C CA . ILE A 1 103 ? -27.65700 -1.53100 24.45500 1.000 9.54000 103 ILE A CA 1
ATOM 856 C C . ILE A 1 103 ? -27.19100 -1.10300 23.06800 1.000 10.25000 103 ILE A C 1
ATOM 857 O O . ILE A 1 103 ? -28.00100 -0.79200 22.19000 1.000 10.11000 103 ILE A O 1
ATOM 862 N N . HIS A 1 104 ? -25.87700 -1.05600 22.87600 1.000 10.51000 104 HIS A N 1
ATOM 863 C CA . HIS A 1 104 ? -25.35200 -0.93700 21.52600 1.000 10.06000 104 HIS A CA 1
ATOM 864 C C . HIS A 1 104 ? -24.02800 -1.66100 21.37200 1.000 10.01000 104 HIS A C 1
ATOM 865 O O . HIS A 1 104 ? -23.35600 -1.99400 22.36300 1.000 9.72000 104 HIS A O 1
ATOM 872 N N . ILE A 1 105 ? -23.71500 -1.93600 20.10500 1.000 11.87000 105 ILE A N 1
ATOM 873 C CA . ILE A 1 105 ? -22.54400 -2.69000 19.68600 1.000 13.04000 105 ILE A CA 1
ATOM 874 C C . ILE A 1 105 ? -21.67700 -1.86400 18.77000 1.000 16.65000 105 ILE A C 1
ATOM 875 O O . ILE A 1 105 ? -22.19300 -1.19300 17.87100 1.000 14.97000 105 ILE A O 1
ATOM 880 N N . ALA A 1 106 ? -20.36600 -1.92800 18.98600 1.000 15.92000 106 ALA A N 1
ATOM 881 C CA . ALA A 1 106 ? -19.40500 -1.44900 18.00400 1.000 15.14000 106 ALA A CA 1
ATOM 882 C C . ALA A 1 106 ? -18.68500 -2.66500 17.42800 1.000 17.59000 106 ALA A C 1
ATOM 883 O O . ALA A 1 106 ? -18.58900 -3.70400 18.09100 1.000 15.34000 106 ALA A O 1
ATOM 885 N N . GLU A 1 107 ? -18.21800 -2.55200 16.19000 1.000 16.57000 107 GLU A N 1
ATOM 886 C CA . GLU A 1 107 ? -17.39900 -3.59000 15.58000 1.000 17.06000 107 GLU A CA 1
ATOM 887 C C . GLU A 1 107 ? -15.98900 -3.03300 15.38300 1.000 11.73000 107 GLU A C 1
ATOM 888 O O . GLU A 1 107 ? -15.82000 -1.93500 14.84300 1.000 16.83000 107 GLU A O 1
ATOM 894 N N . THR A 1 108 ? -14.98300 -3.78600 15.83100 1.000 12.01000 108 THR A N 1
ATOM 895 C CA . THR A 1 108 ? -13.58800 -3.33800 15.80500 1.000 13.05000 108 THR A CA 1
ATOM 896 C C . THR A 1 108 ? -12.72600 -4.29500 14.96300 1.000 13.95000 108 THR A C 1
ATOM 897 O O . THR A 1 108 ? -13.12800 -5.42000 14.69800 1.000 12.95000 108 THR A O 1
ATOM 901 N N . PRO A 1 109 ? -11.53800 -3.84700 14.52900 1.000 14.97000 109 PRO A N 1
ATOM 902 C CA . PRO A 1 109 ? -10.80700 -4.64300 13.53400 1.000 12.76000 109 PRO A CA 1
ATOM 903 C C . PRO A 1 109 ? -10.22000 -5.94400 14.06400 1.000 13.17000 109 PRO A C 1
ATOM 904 O O . PRO A 1 109 ? -9.54100 -5.95100 15.07900 1.000 14.00000 109 PRO A O 1
ATOM 908 N N . MET A 1 110 ? -10.44500 -7.03000 13.33500 1.000 14.73000 110 MET A N 1
ATOM 909 C CA . MET A 1 110 ? -10.02400 -8.34800 13.78500 1.000 16.30000 110 MET A CA 1
ATOM 910 C C . MET A 1 110 ? -8.50600 -8.46200 13.93200 1.000 15.90000 110 MET A C 1
ATOM 911 O O . MET A 1 110 ? -8.00600 -9.21300 14.78100 1.000 17.85000 110 MET A O 1
ATOM 916 N N . ASP A 1 111 ? -7.77000 -7.71400 13.11700 1.000 15.09000 111 ASP A N 1
ATOM 917 C CA . ASP A 1 111 ? -6.32100 -7.86000 13.09000 1.000 14.79000 111 ASP A CA 1
ATOM 918 C C . ASP A 1 111 ? -5.62200 -7.02500 14.15100 1.000 15.23000 111 ASP A C 1
ATOM 919 O O . ASP A 1 111 ? -4.39700 -7.04900 14.24700 1.000 17.48000 111 ASP A O 1
ATOM 924 N N . LEU A 1 112 ? -6.39100 -6.30000 14.96100 1.000 12.75000 112 LEU A N 1
ATOM 925 C CA . LEU A 1 112 ? -5.78900 -5.52800 16.04000 1.000 13.28000 112 LEU A CA 1
ATOM 926 C C . LEU A 1 112 ? -6.24100 -6.10200 17.36400 1.000 13.73000 112 LEU A C 1
ATOM 927 O O . LEU A 1 112 ? -6.77600 -5.38800 18.20500 1.000 12.35000 112 LEU A O 1
ATOM 932 N N . TRP A 1 113 ? -6.00000 -7.39300 17.55100 1.000 12.19000 113 TRP A N 1
ATOM 933 C CA . TRP A 1 113 ? -6.57500 -8.11500 18.67100 1.000 11.00000 113 TRP A CA 1
ATOM 934 C C . TRP A 1 113 ? -5.68000 -9.29300 19.00800 1.000 12.15000 113 TRP A C 1
ATOM 935 O O . TRP A 1 113 ? -5.27700 -10.02600 18.12500 1.000 12.03000 113 TRP A O 1
ATOM 946 N N . ARG A 1 114 ? -5.32100 -9.44000 20.27600 1.000 12.64000 114 ARG A N 1
ATOM 947 C CA . ARG A 1 114 ? -4.54600 -10.59700 20.70900 1.000 10.76000 114 ARG A CA 1
ATOM 948 C C . ARG A 1 114 ? -5.16100 -11.14800 21.99500 1.000 12.78000 114 ARG A C 1
ATOM 949 O O . ARG A 1 114 ? -5.69600 -10.39800 22.82100 1.000 11.78000 114 ARG A O 1
ATOM 957 N N . THR A 1 115 ? -5.12200 -12.46500 22.14100 1.000 10.62000 115 THR A N 1
ATOM 958 C CA . THR A 1 115 ? -5.51000 -13.11300 23.39600 1.000 13.25000 115 THR A CA 1
ATOM 959 C C . THR A 1 115 ? -4.29400 -13.83000 23.98200 1.000 12.09000 115 THR A C 1
ATOM 960 O O . THR A 1 115 ? -3.70400 -14.66900 23.29900 1.000 12.98000 115 THR A O 1
ATOM 964 N N . GLN A 1 116 ? -3.90900 -13.50400 25.22400 1.000 10.44000 116 GLN A N 1
ATOM 965 C CA . GLN A 1 116 ? -2.72100 -14.09900 25.83900 1.000 11.67000 116 GLN A CA 1
ATOM 966 C C . GLN A 1 116 ? -1.48900 -13.86300 24.96000 1.000 11.50000 116 GLN A C 1
ATOM 967 O O . GLN A 1 116 ? -0.59800 -14.71300 24.87000 1.000 13.60000 116 GLN A O 1
ATOM 973 N N . GLY A 1 117 ? -1.46600 -12.71800 24.28700 1.000 12.53000 117 GLY A N 1
ATOM 974 C CA . GLY A 1 117 ? -0.37100 -12.38100 23.38700 1.000 13.94000 117 GLY A CA 1
ATOM 975 C C . GLY A 1 117 ? -0.37900 -13.08200 22.03300 1.000 14.89000 117 GLY A C 1
ATOM 976 O O . GLY A 1 117 ? 0.50900 -12.84300 21.21200 1.000 17.63000 117 GLY A O 1
ATOM 977 N N . LEU A 1 118 ? -1.37700 -13.93200 21.80400 1.000 12.35000 118 LEU A N 1
ATOM 978 C CA . LEU A 1 118 ? -1.45200 -14.76000 20.59900 1.000 13.52000 118 LEU A CA 1
ATOM 979 C C . LEU A 1 118 ? -2.43100 -14.20500 19.58000 1.000 14.45000 118 LEU A C 1
ATOM 980 O O . LEU A 1 118 ? -3.44400 -13.58800 19.93400 1.000 13.82000 118 LEU A O 1
ATOM 985 N N . VAL A 1 119 ? -2.11700 -14.41300 18.30800 1.000 12.09000 119 VAL A N 1
ATOM 986 C CA . VAL A 1 119 ? -3.07200 -14.17400 17.24000 1.000 12.92000 119 VAL A CA 1
ATOM 987 C C . VAL A 1 119 ? -4.16700 -15.24300 17.24800 1.000 11.93000 119 VAL A C 1
ATOM 988 O O . VAL A 1 119 ? -3.88000 -16.42200 17.09100 1.000 12.85000 119 VAL A O 1
ATOM 992 N N . PRO A 1 120 ? -5.43000 -14.83800 17.43200 1.000 10.77000 120 PRO A N 1
ATOM 993 C CA . PRO A 1 120 ? -6.47200 -15.86900 17.47500 1.000 11.66000 120 PRO A CA 1
ATOM 994 C C . PRO A 1 120 ? -6.61700 -16.56400 16.12700 1.000 13.59000 120 PRO A C 1
ATOM 995 O O . PRO A 1 120 ? -6.36200 -15.93100 15.10500 1.000 13.68000 120 PRO A O 1
ATOM 999 N N . PRO A 1 121 ? -7.00500 -17.84800 16.12900 1.000 11.98000 121 PRO A N 1
ATOM 1000 C CA . PRO A 1 121 ? -7.07800 -18.65000 14.89800 1.000 12.39000 121 PRO A CA 1
ATOM 1001 C C . PRO A 1 121 ? -8.21200 -18.22500 13.97400 1.000 13.70000 121 PRO A C 1
ATOM 1002 O O . PRO A 1 121 ? -9.12200 -17.51800 14.38900 1.000 13.11000 121 PRO A O 1
ATOM 1006 N N . PRO A 1 122 ? -8.14600 -18.64800 12.71000 1.000 16.42000 122 PRO A N 1
ATOM 1007 C CA . PRO A 1 122 ? -9.19800 -18.22900 11.78500 1.000 16.47000 122 PRO A CA 1
ATOM 1008 C C . PRO A 1 122 ? -10.56900 -18.74300 12.20100 1.000 18.09000 122 PRO A C 1
ATOM 1009 O O . PRO A 1 122 ? -10.66200 -19.80300 12.80400 1.000 18.09000 122 PRO A O 1
ATOM 1013 N N . PRO A 1 123 ? -11.62300 -17.98100 11.88900 1.000 20.01000 123 PRO A N 1
ATOM 1014 C CA . PRO A 1 123 ? -12.99600 -18.43000 12.11600 1.000 27.78000 123 PRO A CA 1
ATOM 1015 C C . PRO A 1 123 ? -13.24600 -19.80800 11.51700 1.000 24.66000 123 PRO A C 1
ATOM 1016 O O . PRO A 1 123 ? -12.90300 -20.03800 10.35400 1.000 23.28000 123 PRO A O 1
ATOM 1020 N N . GLU A 1 124 ? -13.81300 -20.70100 12.32800 1.000 26.07000 124 GLU A N 1
ATOM 1021 C CA . GLU A 1 124 ? -14.23700 -22.04100 11.91600 1.000 27.01000 124 GLU A CA 1
ATOM 1022 C C . GLU A 1 124 ? -13.06400 -22.99000 11.67200 1.000 30.31000 124 GLU A C 1
ATOM 1023 O O . GLU A 1 124 ? -13.26000 -24.11000 11.20600 1.000 31.82000 124 GLU A O 1
ATOM 1029 N N . SER A 1 125 ? -11.85100 -22.55200 12.00000 1.000 21.57000 125 SER A N 1
ATOM 1030 C CA . SER A 1 125 ? -10.66700 -23.38000 11.79400 1.000 24.79000 125 SER A CA 1
ATOM 1031 C C . SER A 1 125 ? -10.53400 -24.49500 12.83000 1.000 29.42000 125 SER A C 1
ATOM 1032 O O . SER A 1 125 ? -11.17100 -24.46500 13.88600 1.000 27.16000 125 SER A O 1
ATOM 1035 N N . ASP A 1 126 ? -9.69500 -25.47800 12.51400 1.000 26.06000 126 ASP A N 1
ATOM 1036 C CA . ASP A 1 126 ? -9.36700 -26.55700 13.43400 1.000 27.39000 126 ASP A CA 1
ATOM 1037 C C . ASP A 1 126 ? -8.78700 -26.01600 14.72900 1.000 23.49000 126 ASP A C 1
ATOM 1038 O O . ASP A 1 126 ? -9.09600 -26.50200 15.82300 1.000 25.49000 126 ASP A O 1
ATOM 1043 N N . MET A 1 127 ? -7.92200 -25.01600 14.60600 1.000 21.79000 127 MET A N 1
ATOM 1044 C CA . MET A 1 127 ? -7.29000 -24.46300 15.78700 1.000 16.59000 127 MET A CA 1
ATOM 1045 C C . MET A 1 127 ? -8.33700 -23.72300 16.61500 1.000 16.39000 127 MET A C 1
ATOM 1046 O O . MET A 1 127 ? -8.27900 -23.74800 17.82900 1.000 17.36000 127 MET A O 1
ATOM 1051 N N . GLU A 1 128 ? -9.30100 -23.07300 15.96900 1.000 17.37000 128 GLU A N 1
ATOM 1052 C CA . GLU A 1 128 ? -10.32900 -22.39400 16.75800 1.000 15.50000 128 GLU A CA 1
ATOM 1053 C C . GLU A 1 128 ? -11.16200 -23.42900 17.51100 1.000 15.65000 128 GLU A C 1
ATOM 1054 O O . GLU A 1 128 ? -11.41500 -23.27400 18.70300 1.000 15.47000 128 GLU A O 1
ATOM 1060 N N . LYS A 1 129 ? -11.57200 -24.48500 16.81500 1.000 15.76000 129 LYS A N 1
ATOM 1061 C CA . LYS A 1 129 ? -12.30200 -25.56900 17.46700 1.000 18.07000 129 LYS A CA 1
ATOM 1062 C C . LYS A 1 129 ? -11.48400 -26.17100 18.60000 1.000 16.01000 129 LYS A C 1
ATOM 1063 O O . LYS A 1 129 ? -12.03700 -26.54900 19.63600 1.000 19.43000 129 LYS A O 1
ATOM 1069 N N . LEU A 1 130 ? -10.16500 -26.26000 18.41100 1.000 14.56000 130 LEU A N 1
ATOM 1070 C CA . LEU A 1 130 ? -9.28200 -26.79000 19.43900 1.000 15.39000 130 LEU A CA 1
ATOM 1071 C C . LEU A 1 130 ? -9.23200 -25.82600 20.61100 1.000 17.14000 130 LEU A C 1
ATOM 1072 O O . LEU A 1 130 ? -9.29000 -26.22000 21.77000 1.000 13.97000 130 LEU A O 1
ATOM 1077 N N . TRP A 1 131 ? -9.13500 -24.54200 20.30300 1.000 15.63000 131 TRP A N 1
ATOM 1078 C CA . TRP A 1 131 ? -9.18900 -23.53700 21.34300 1.000 16.96000 131 TRP A CA 1
ATOM 1079 C C . TRP A 1 131 ? -10.50900 -23.61000 22.12600 1.000 11.99000 131 TRP A C 1
ATOM 1080 O O . TRP A 1 131 ? -10.50800 -23.47600 23.34000 1.000 13.54000 131 TRP A O 1
ATOM 1091 N N . ALA A 1 132 ? -11.62200 -23.83900 21.43700 1.000 16.08000 132 ALA A N 1
ATOM 1092 C CA . ALA A 1 132 ? -12.91600 -23.94500 22.11400 1.000 15.07000 132 ALA A CA 1
ATOM 1093 C C . ALA A 1 132 ? -12.97100 -25.18500 23.00700 1.000 17.24000 132 ALA A C 1
ATOM 1094 O O . ALA A 1 132 ? -13.41600 -25.11400 24.15600 1.000 16.67000 132 ALA A O 1
ATOM 1096 N N . LYS A 1 133 ? -12.50700 -26.31300 22.47900 1.000 18.69000 133 LYS A N 1
ATOM 1097 C CA . LYS A 1 133 ? -12.56500 -27.56600 23.22300 1.000 18.46000 133 LYS A CA 1
ATOM 1098 C C . LYS A 1 133 ? -11.72600 -27.50900 24.48700 1.000 20.47000 133 LYS A C 1
ATOM 1099 O O . LYS A 1 133 ? -12.14500 -27.96900 25.55000 1.000 23.13000 133 LYS A O 1
ATOM 1105 N N . GLU A 1 134 ? -10.52500 -26.95700 24.37500 1.000 18.83000 134 GLU A N 1
ATOM 1106 C CA A GLU A 1 134 ? -9.66500 -26.88100 25.54000 0.370 18.00000 134 GLU A CA 1
ATOM 1107 C CA B GLU A 1 134 ? -9.61500 -26.85000 25.50400 0.630 17.94000 134 GLU A CA 1
ATOM 1108 C C . GLU A 1 134 ? -9.97300 -25.66800 26.39700 1.000 17.80000 134 GLU A C 1
ATOM 1109 O O . GLU A 1 134 ? -9.54600 -25.59800 27.54100 1.000 19.29000 134 GLU A O 1
ATOM 1120 N N . ASN A 1 135 ? -10.74800 -24.74000 25.83800 1.000 16.32000 135 ASN A N 1
ATOM 1121 C CA . ASN A 1 135 ? -11.11100 -23.49000 26.49700 1.000 17.47000 135 ASN A CA 1
ATOM 1122 C C . ASN A 1 135 ? -9.89800 -22.73400 27.03200 1.000 21.98000 135 ASN A C 1
ATOM 1123 O O . ASN A 1 135 ? -9.91500 -22.19500 28.13600 1.000 18.31000 135 ASN A O 1
ATOM 1128 N N . ARG A 1 136 ? -8.83300 -22.70800 26.24300 1.000 16.08000 136 ARG A N 1
ATOM 1129 C CA A ARG A 1 136 ? -7.65000 -21.92400 26.59000 0.500 16.23000 136 ARG A CA 1
ATOM 1130 C CA B ARG A 1 136 ? -7.67300 -21.89200 26.58400 0.500 16.25000 136 ARG A CA 1
ATOM 1131 C C . ARG A 1 136 ? -6.89100 -21.55600 25.32300 1.000 15.01000 136 ARG A C 1
ATOM 1132 O O . ARG A 1 136 ? -6.98800 -22.25100 24.30900 1.000 16.14000 136 ARG A O 1
ATOM 1147 N N . PRO A 1 137 ? -6.13700 -20.44900 25.36500 1.000 14.14000 137 PRO A N 1
ATOM 1148 C CA . PRO A 1 137 ? -5.39600 -20.06400 24.16000 1.000 14.79000 137 PRO A CA 1
ATOM 1149 C C . PRO A 1 137 ? -4.09700 -20.85400 24.01200 1.000 17.24000 137 PRO A C 1
ATOM 1150 O O . PRO A 1 137 ? -3.16400 -20.67700 24.80400 1.000 20.23000 137 PRO A O 1
ATOM 1154 N N . ILE A 1 138 ? -4.06200 -21.71700 22.99600 1.000 15.08000 138 ILE A N 1
ATOM 1155 C CA . ILE A 1 138 ? -2.95200 -22.62600 22.74200 1.000 16.32000 138 ILE A CA 1
ATOM 1156 C C . ILE A 1 138 ? -1.98600 -22.00200 21.74300 1.000 13.42000 138 ILE A C 1
ATOM 1157 O O . ILE A 1 138 ? -2.40700 -21.66700 20.63900 1.000 15.79000 138 ILE A O 1
ATOM 1162 N N . PRO A 1 139 ? -0.70100 -21.82700 22.12400 1.000 13.58000 139 PRO A N 1
ATOM 1163 C CA . PRO A 1 139 ? 0.28000 -21.34300 21.14400 1.000 15.71000 139 PRO A CA 1
ATOM 1164 C C . PRO A 1 139 ? 0.33800 -22.27000 19.94400 1.000 14.42000 139 PRO A C 1
ATOM 1165 O O . PRO A 1 139 ? 0.33900 -23.49300 20.09800 1.000 16.64000 139 PRO A O 1
ATOM 1169 N N . TYR A 1 140 ? 0.35500 -21.69100 18.75500 1.000 14.49000 140 TYR A N 1
ATOM 1170 C CA . TYR A 1 140 ? 0.29600 -22.49800 17.55200 1.000 15.32000 140 TYR A CA 1
ATOM 1171 C C . TYR A 1 140 ? 0.94600 -21.73200 16.40900 1.000 15.34000 140 TYR A C 1
ATOM 1172 O O . TYR A 1 140 ? 1.11200 -20.50800 16.48000 1.000 16.11000 140 TYR A O 1
ATOM 1181 N N . ASP A 1 141 ? 1.30900 -22.45900 15.35600 1.000 14.76000 141 ASP A N 1
ATOM 1182 C CA . ASP A 1 141 ? 1.87600 -21.85100 14.16400 1.000 13.58000 141 ASP A CA 1
ATOM 1183 C C . ASP A 1 141 ? 0.77500 -21.18900 13.35100 1.000 14.92000 141 ASP A C 1
ATOM 1184 O O . ASP A 1 141 ? -0.01300 -21.87400 12.70200 1.000 15.67000 141 ASP A O 1
ATOM 1189 N N . VAL A 1 142 ? 0.73300 -19.85900 13.37800 1.000 15.54000 142 VAL A N 1
ATOM 1190 C CA . VAL A 1 142 ? -0.35800 -19.13400 12.73300 1.000 19.60000 142 VAL A CA 1
ATOM 1191 C C . VAL A 1 142 ? -0.45200 -19.39300 11.22600 1.000 29.69000 142 VAL A C 1
ATOM 1192 O O . VAL A 1 142 ? -1.53800 -19.67200 10.71300 1.000 29.04000 142 VAL A O 1
ATOM 1196 N N . ALA A 1 143 ? 0.67600 -19.31800 10.52200 1.000 20.06000 143 ALA A N 1
ATOM 1197 C CA . ALA A 1 143 ? 0.68300 -19.53800 9.07800 1.000 31.11000 143 ALA A CA 1
ATOM 1198 C C . ALA A 1 143 ? 0.29400 -20.97400 8.71200 1.000 28.52000 143 ALA A C 1
ATOM 1199 O O . ALA A 1 143 ? -0.41300 -21.20000 7.73000 1.000 30.61000 143 ALA A O 1
ATOM 1201 N N . ALA A 1 144 ? 0.75100 -21.94000 9.50600 1.000 28.92000 144 ALA A N 1
ATOM 1202 C CA . ALA A 1 144 ? 0.42700 -23.34100 9.25700 1.000 28.43000 144 ALA A CA 1
ATOM 1203 C C . ALA A 1 144 ? -1.06600 -23.58300 9.42800 1.000 36.81000 144 ALA A C 1
ATOM 1204 O O . ALA A 1 144 ? -1.67700 -24.32700 8.65800 1.000 33.19000 144 ALA A O 1
ATOM 1206 N N . SER A 1 145 ? -1.64200 -22.94600 10.44500 1.000 29.10000 145 SER A N 1
ATOM 1207 C CA . SER A 1 145 ? -3.07100 -23.04500 10.71800 1.000 29.52000 145 SER A CA 1
ATOM 1208 C C . SER A 1 145 ? -3.88800 -22.42500 9.59200 1.000 31.06000 145 SER A C 1
ATOM 1209 O O . SER A 1 145 ? -4.84800 -23.02400 9.10700 1.000 42.44000 145 SER A O 1
ATOM 1212 N N . LYS A 1 146 ? -3.49700 -21.21900 9.18800 1.000 28.17000 146 LYS A N 1
ATOM 1213 C CA . LYS A 1 146 ? -4.16300 -20.50600 8.10200 1.000 36.92000 146 LYS A CA 1
ATOM 1214 C C . LYS A 1 146 ? -4.08400 -21.28700 6.80000 1.000 29.99000 146 LYS A C 1
ATOM 1215 O O . LYS A 1 146 ? -5.05600 -21.35600 6.05000 1.000 33.31000 146 LYS A O 1
ATOM 1221 N N . LEU A 1 147 ? -2.91800 -21.86800 6.53800 1.000 30.80000 147 LEU A N 1
ATOM 1222 C CA . LEU A 1 147 ? -2.71300 -22.68700 5.34900 1.000 33.03000 147 LEU A CA 1
ATOM 1223 C C . LEU A 1 147 ? -3.71600 -23.83500 5.28700 1.000 39.43000 147 LEU A C 1
ATOM 1224 O O . LEU A 1 147 ? -4.54600 -23.89300 4.38000 1.000 40.58000 147 LEU A O 1
ATOM 1229 N N . ALA A 1 148 ? -3.64500 -24.73000 6.26800 1.000 35.93000 148 ALA A N 1
ATOM 1230 C CA . ALA A 1 148 ? -4.49700 -25.91500 6.30100 1.000 43.53000 148 ALA A CA 1
ATOM 1231 C C . ALA A 1 148 ? -5.98300 -25.56700 6.31600 1.000 33.88000 148 ALA A C 1
ATOM 1232 O O . ALA A 1 148 ? -6.78700 -26.23700 5.66600 1.000 45.22000 148 ALA A O 1
ATOM 1234 N N . ALA A 1 149 ? -6.34600 -24.52400 7.05800 1.000 32.60000 149 ALA A N 1
ATOM 1235 C CA . ALA A 1 149 ? -7.73900 -24.09300 7.13900 1.000 32.81000 149 ALA A CA 1
ATOM 1236 C C . ALA A 1 149 ? -8.27100 -23.67800 5.77200 1.000 38.21000 149 ALA A C 1
ATOM 1237 O O . ALA A 1 149 ? -9.40900 -23.98800 5.41900 1.000 44.05000 149 ALA A O 1
ATOM 1239 N N . ALA A 1 150 ? -7.44000 -22.97600 5.00900 1.000 40.34000 150 ALA A N 1
ATOM 1240 C CA . ALA A 1 150 ? -7.81500 -22.53400 3.67100 1.000 43.99000 150 ALA A CA 1
ATOM 1241 C C . ALA A 1 150 ? -8.04100 -23.72400 2.74300 1.000 45.66000 150 ALA A C 1
ATOM 1242 O O . ALA A 1 150 ? -9.05300 -23.78900 2.04100 1.000 47.45000 150 ALA A O 1
ATOM 1244 N N . LEU A 1 151 ? -7.09300 -24.65900 2.74100 1.000 45.36000 151 LEU A N 1
ATOM 1245 C CA . LEU A 1 151 ? -7.20400 -25.87100 1.93300 1.000 46.60000 151 LEU A CA 1
ATOM 1246 C C . LEU A 1 151 ? -8.47000 -26.65700 2.26300 1.000 48.49000 151 LEU A C 1
ATOM 1247 O O . LEU A 1 151 ? -9.18100 -27.11100 1.36500 1.000 49.23000 151 LEU A O 1
ATOM 1252 N N . PRO B 1 1 ? -3.38700 8.49900 22.00900 1.000 14.45000 1 PRO B N 1
ATOM 1253 C CA . PRO B 1 1 ? -3.95500 7.17200 22.25400 1.000 14.22000 1 PRO B CA 1
ATOM 1254 C C . PRO B 1 1 ? -4.68600 7.12200 23.58100 1.000 12.38000 1 PRO B C 1
ATOM 1255 O O . PRO B 1 1 ? -4.30900 7.78600 24.54700 1.000 12.76000 1 PRO B O 1
ATOM 1259 N N . TYR B 1 2 ? -5.73000 6.31500 23.61600 1.000 12.30000 2 TYR B N 1
ATOM 1260 C CA . TYR B 1 2 ? -6.56700 6.20700 24.79600 1.000 10.65000 2 TYR B CA 1
ATOM 1261 C C . TYR B 1 2 ? -6.58600 4.76800 25.27300 1.000 9.99000 2 TYR B C 1
ATOM 1262 O O . TYR B 1 2 ? -7.19500 3.92800 24.62700 1.000 11.57000 2 TYR B O 1
ATOM 1271 N N . TRP B 1 3 ? -5.91500 4.48400 26.38900 1.000 10.58000 3 TRP B N 1
ATOM 1272 C CA . TRP B 1 3 ? -5.82600 3.11300 26.90100 1.000 13.42000 3 TRP B CA 1
ATOM 1273 C C . TRP B 1 3 ? -6.64900 2.90200 28.15800 1.000 10.78000 3 TRP B C 1
ATOM 1274 O O . TRP B 1 3 ? -6.61800 3.71900 29.08100 1.000 10.88000 3 TRP B O 1
ATOM 1285 N N . GLU B 1 4 ? -7.36200 1.78500 28.19500 1.000 9.08000 4 GLU B N 1
ATOM 1286 C CA . GLU B 1 4 ? -8.02200 1.32800 29.40000 1.000 9.34000 4 GLU B CA 1
ATOM 1287 C C . GLU B 1 4 ? -7.41700 0.01500 29.82900 1.000 11.05000 4 GLU B C 1
ATOM 1288 O O . GLU B 1 4 ? -7.37400 -0.91300 29.03600 1.000 11.88000 4 GLU B O 1
ATOM 1294 N N . ILE B 1 5 ? -6.98100 -0.07700 31.08200 1.000 9.74000 5 ILE B N 1
ATOM 1295 C CA . ILE B 1 5 ? -6.47000 -1.33500 31.60000 1.000 10.71000 5 ILE B CA 1
ATOM 1296 C C . ILE B 1 5 ? -7.27700 -1.75100 32.81800 1.000 10.70000 5 ILE B C 1
ATOM 1297 O O . ILE B 1 5 ? -7.23300 -1.10700 33.86100 1.000 9.89000 5 ILE B O 1
ATOM 1302 N N . PHE B 1 6 ? -8.06100 -2.80600 32.64500 1.000 10.14000 6 PHE B N 1
ATOM 1303 C CA . PHE B 1 6 ? -8.92300 -3.34400 33.68900 1.000 9.80000 6 PHE B CA 1
ATOM 1304 C C . PHE B 1 6 ? -8.20300 -4.46600 34.40800 1.000 10.27000 6 PHE B C 1
ATOM 1305 O O . PHE B 1 6 ? -7.89000 -5.47500 33.79500 1.000 9.69000 6 PHE B O 1
ATOM 1313 N N . THR B 1 7 ? -7.93300 -4.29200 35.70100 1.000 11.81000 7 THR B N 1
ATOM 1314 C CA . THR B 1 7 ? -7.14100 -5.25500 36.48300 1.000 11.45000 7 THR B CA 1
ATOM 1315 C C . THR B 1 7 ? -7.86700 -5.78500 37.71700 1.000 11.99000 7 THR B C 1
ATOM 1316 O O . THR B 1 7 ? -8.76400 -5.12100 38.23800 1.000 13.56000 7 THR B O 1
ATOM 1320 N N . PRO B 1 8 ? -7.46200 -6.96800 38.21000 1.000 13.20000 8 PRO B N 1
ATOM 1321 C CA . PRO B 1 8 ? -7.86900 -7.33900 39.56500 1.000 14.06000 8 PRO B CA 1
ATOM 1322 C C . PRO B 1 8 ? -7.53100 -6.20800 40.51000 1.000 14.01000 8 PRO B C 1
ATOM 1323 O O . PRO B 1 8 ? -6.48800 -5.57300 40.31700 1.000 17.74000 8 PRO B O 1
ATOM 1327 N N . GLU B 1 9 ? -8.39200 -5.95200 41.49200 1.000 17.00000 9 GLU B N 1
ATOM 1328 C CA . GLU B 1 9 ? -8.14100 -4.91200 42.48100 1.000 21.72000 9 GLU B CA 1
ATOM 1329 C C . GLU B 1 9 ? -6.73500 -5.01800 43.04300 1.000 18.09000 9 GLU B C 1
ATOM 1330 O O . GLU B 1 9 ? -6.28900 -6.10200 43.38900 1.000 16.19000 9 GLU B O 1
ATOM 1336 N N . ASN B 1 10 ? -6.04800 -3.88400 43.10500 1.000 16.92000 10 ASN B N 1
ATOM 1337 C CA . ASN B 1 10 ? -4.74200 -3.76500 43.76000 1.000 17.90000 10 ASN B CA 1
ATOM 1338 C C . ASN B 1 10 ? -3.61600 -4.55700 43.08400 1.000 17.32000 10 ASN B C 1
ATOM 1339 O O . ASN B 1 10 ? -2.55100 -4.76200 43.67300 1.000 17.53000 10 ASN B O 1
ATOM 1344 N N . ALA B 1 11 ? -3.81800 -4.96100 41.83000 1.000 15.53000 11 ALA B N 1
ATOM 1345 C CA . ALA B 1 11 ? -2.77600 -5.66900 41.08900 1.000 14.81000 11 ALA B CA 1
ATOM 1346 C C . ALA B 1 11 ? -1.50500 -4.83300 40.94700 1.000 17.48000 11 ALA B C 1
ATOM 1347 O O . ALA B 1 11 ? -0.39200 -5.36200 41.05200 1.000 19.10000 11 ALA B O 1
ATOM 1349 N N . PHE B 1 12 ? -1.68000 -3.53600 40.68400 1.000 12.76000 12 PHE B N 1
ATOM 1350 C CA . PHE B 1 12 ? -0.56100 -2.63100 40.44100 1.000 13.72000 12 PHE B CA 1
ATOM 1351 C C . PHE B 1 12 ? -0.40200 -1.56100 41.50800 1.000 15.09000 12 PHE B C 1
ATOM 1352 O O . PHE B 1 12 ? -1.37800 -0.93600 41.93400 1.000 14.38000 12 PHE B O 1
ATOM 1360 N N . THR B 1 13 ? 0.84500 -1.33600 41.90800 1.000 14.15000 13 THR B N 1
ATOM 1361 C CA . THR B 1 13 ? 1.19100 -0.22400 42.79400 1.000 16.98000 13 THR B CA 1
ATOM 1362 C C . THR B 1 13 ? 1.21800 1.07400 42.00200 1.000 15.11000 13 THR B C 1
ATOM 1363 O O . THR B 1 13 ? 1.25200 1.04400 40.77300 1.000 1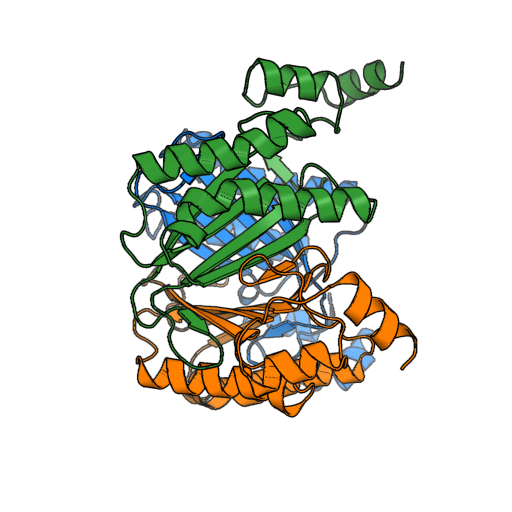5.61000 13 THR B O 1
ATOM 1367 N N . PRO B 1 14 ? 1.22000 2.22500 42.69500 1.000 17.91000 14 PRO B N 1
ATOM 1368 C CA . PRO B 1 14 ? 1.38100 3.47600 41.94300 1.000 16.53000 14 PRO B CA 1
ATOM 1369 C C . PRO B 1 14 ? 2.66800 3.49200 41.09900 1.000 18.56000 14 PRO B C 1
ATOM 1370 O O . PRO B 1 14 ? 2.66000 3.95900 39.95000 1.000 18.59000 14 PRO B O 1
ATOM 1374 N N . ASP B 1 15 ? 3.75900 2.96500 41.65400 1.000 17.77000 15 ASP B N 1
ATOM 1375 C CA . ASP B 1 15 ? 5.00300 2.84500 40.90500 1.000 18.23000 15 ASP B CA 1
ATOM 1376 C C . ASP B 1 15 ? 4.84500 1.94200 39.67600 1.000 16.76000 15 ASP B C 1
ATOM 1377 O O . ASP B 1 15 ? 5.34400 2.28200 38.60900 1.000 15.97000 15 ASP B O 1
ATOM 1382 N N . ASP B 1 16 ? 4.13500 0.81800 39.82100 1.000 16.55000 16 ASP B N 1
ATOM 1383 C CA . ASP B 1 16 ? 3.80900 -0.05200 38.67800 1.000 14.77000 16 ASP B CA 1
ATOM 1384 C C . ASP B 1 16 ? 3.08800 0.70600 37.56800 1.000 13.51000 16 ASP B C 1
ATOM 1385 O O . ASP B 1 16 ? 3.36500 0.51900 36.38900 1.000 13.93000 16 ASP B O 1
ATOM 1390 N N . LYS B 1 17 ? 2.12700 1.53300 37.95700 1.000 14.49000 17 LYS B N 1
ATOM 1391 C CA . LYS B 1 17 ? 1.30600 2.21800 36.96200 1.000 14.29000 17 LYS B CA 1
ATOM 1392 C C . LYS B 1 17 ? 2.12000 3.28900 36.23500 1.000 13.86000 17 LYS B C 1
ATOM 1393 O O . LYS B 1 17 ? 1.96600 3.49900 35.02700 1.000 15.79000 17 LYS B O 1
ATOM 1399 N N . GLU B 1 18 ? 3.00700 3.95100 36.96900 1.000 16.00000 18 GLU B N 1
ATOM 1400 C CA . GLU B 1 18 ? 3.93600 4.89600 36.36500 1.000 15.52000 18 GLU B CA 1
ATOM 1401 C C . GLU B 1 18 ? 4.85900 4.20500 35.35700 1.000 16.43000 18 GLU B C 1
ATOM 1402 O O . GLU B 1 18 ? 4.98400 4.64200 34.20700 1.000 14.11000 18 GLU B O 1
ATOM 1408 N N . GLN B 1 19 ? 5.48100 3.10800 35.78000 1.000 15.42000 19 GLN B N 1
ATOM 1409 C CA . GLN B 1 19 ? 6.38300 2.35500 34.91700 1.000 15.54000 19 GLN B CA 1
ATOM 1410 C C . GLN B 1 19 ? 5.69400 1.79900 33.67400 1.000 12.95000 19 GLN B C 1
ATOM 1411 O O . GLN B 1 19 ? 6.23000 1.92100 32.57300 1.000 15.64000 19 GLN B O 1
ATOM 1417 N N . LEU B 1 20 ? 4.51400 1.19900 33.83900 1.000 13.46000 20 LEU B N 1
ATOM 1418 C CA . LEU B 1 20 ? 3.79600 0.63800 32.69500 1.000 13.79000 20 LEU B CA 1
ATOM 1419 C C . LEU B 1 20 ? 3.25800 1.72600 31.74700 1.000 13.41000 20 LEU B C 1
ATOM 1420 O O . LEU B 1 20 ? 3.37100 1.58200 30.52500 1.000 12.60000 20 LEU B O 1
ATOM 1425 N N . SER B 1 21 ? 2.71700 2.81500 32.29100 1.000 15.68000 21 SER B N 1
ATOM 1426 C CA . SER B 1 21 ? 2.24800 3.91200 31.43600 1.000 15.54000 21 SER B CA 1
ATOM 1427 C C . SER B 1 21 ? 3.41500 4.58800 30.71800 1.000 14.81000 21 SER B C 1
ATOM 1428 O O . SER B 1 21 ? 3.26600 5.04900 29.58100 1.000 14.33000 21 SER B O 1
ATOM 1431 N N . GLU B 1 22 ? 4.57900 4.62800 31.36300 1.000 14.06000 22 GLU B N 1
ATOM 1432 C CA . GLU B 1 22 ? 5.78400 5.12700 30.71400 1.000 14.63000 22 GLU B CA 1
ATOM 1433 C C . GLU B 1 22 ? 6.17900 4.23100 29.52600 1.000 13.84000 22 GLU B C 1
ATOM 1434 O O . GLU B 1 22 ? 6.53200 4.72300 28.44400 1.000 15.48000 22 GLU B O 1
ATOM 1440 N N . ALA B 1 23 ? 6.09900 2.91800 29.71700 1.000 12.61000 23 ALA B N 1
ATOM 1441 C CA . ALA B 1 23 ? 6.44300 1.99300 28.64300 1.000 11.09000 23 ALA B CA 1
ATOM 1442 C C . ALA B 1 23 ? 5.49100 2.11800 27.46200 1.000 15.94000 23 ALA B C 1
ATOM 1443 O O . ALA B 1 23 ? 5.91000 2.09400 26.30000 1.000 15.71000 23 ALA B O 1
ATOM 1445 N N . ILE B 1 24 ? 4.20500 2.25000 27.77100 1.000 14.52000 24 ILE B N 1
ATOM 1446 C CA . ILE B 1 24 ? 3.17800 2.42600 26.75400 1.000 13.60000 24 ILE B CA 1
ATOM 1447 C C . ILE B 1 24 ? 3.39300 3.74800 26.00700 1.000 11.09000 24 ILE B C 1
ATOM 1448 O O . ILE B 1 24 ? 3.38200 3.77500 24.77700 1.000 13.36000 24 ILE B O 1
ATOM 1453 N N . THR B 1 25 ? 3.65200 4.81800 26.75900 1.000 13.25000 25 THR B N 1
ATOM 1454 C CA . THR B 1 25 ? 3.98100 6.11400 26.16700 1.000 17.58000 25 THR B CA 1
ATOM 1455 C C . THR B 1 25 ? 5.19100 6.01300 25.24100 1.000 13.74000 25 THR B C 1
ATOM 1456 O O . THR B 1 25 ? 5.19900 6.59700 24.15300 1.000 13.94000 25 THR B O 1
ATOM 1460 N N . SER B 1 26 ? 6.20900 5.25800 25.65800 1.000 15.26000 26 SER B N 1
ATOM 1461 C CA . SER B 1 26 ? 7.41800 5.12900 24.83300 1.000 14.41000 26 SER B CA 1
ATOM 1462 C C . SER B 1 26 ? 7.14800 4.53700 23.42800 1.000 13.95000 26 SER B C 1
ATOM 1463 O O . SER B 1 26 ? 7.82900 4.89200 22.46600 1.000 17.26000 26 SER B O 1
ATOM 1466 N N . ILE B 1 27 ? 6.14900 3.66000 23.30000 1.000 15.26000 27 ILE B N 1
ATOM 1467 C CA . ILE B 1 27 ? 5.72600 3.18300 21.98000 1.000 14.43000 27 ILE B CA 1
ATOM 1468 C C . ILE B 1 27 ? 5.49300 4.33000 20.99600 1.000 16.31000 27 ILE B C 1
ATOM 1469 O O . ILE B 1 27 ? 6.01300 4.32700 19.87600 1.000 21.31000 27 ILE B O 1
ATOM 1474 N N . TYR B 1 28 ? 4.71100 5.31600 21.41700 1.000 15.27000 28 TYR B N 1
ATOM 1475 C CA . TYR B 1 28 ? 4.28600 6.36300 20.49700 1.000 14.98000 28 TYR B CA 1
ATOM 1476 C C . TYR B 1 28 ? 5.33400 7.44800 20.32300 1.000 15.34000 28 TYR B C 1
ATOM 1477 O O . TYR B 1 28 ? 5.44000 8.03000 19.24300 1.000 17.82000 28 TYR B O 1
ATOM 1486 N N . VAL B 1 29 ? 6.10100 7.71300 21.37900 1.000 16.94000 29 VAL B N 1
ATOM 1487 C CA . VAL B 1 29 ? 7.25900 8.60300 21.28200 1.000 17.83000 29 VAL B CA 1
ATOM 1488 C C . VAL B 1 29 ? 8.30300 8.01200 20.34000 1.000 20.84000 29 VAL B C 1
ATOM 1489 O O . VAL B 1 29 ? 8.77800 8.68500 19.42300 1.000 21.27000 29 VAL B O 1
ATOM 1493 N N . ASP B 1 30 ? 8.64500 6.74500 20.55500 1.000 22.47000 30 ASP B N 1
ATOM 1494 C CA . ASP B 1 30 ? 9.72500 6.11600 19.79900 1.000 20.57000 30 ASP B CA 1
ATOM 1495 C C . ASP B 1 30 ? 9.36900 5.87900 18.33700 1.000 22.25000 30 ASP B C 1
ATOM 1496 O O . ASP B 1 30 ? 10.20900 6.06500 17.45500 1.000 32.94000 30 ASP B O 1
ATOM 1501 N N . TYR B 1 31 ? 8.13300 5.47600 18.06500 1.000 22.52000 31 TYR B N 1
ATOM 1502 C CA . TYR B 1 31 ? 7.77800 5.09000 16.70100 1.000 22.88000 31 TYR B CA 1
ATOM 1503 C C . TYR B 1 31 ? 7.18100 6.21500 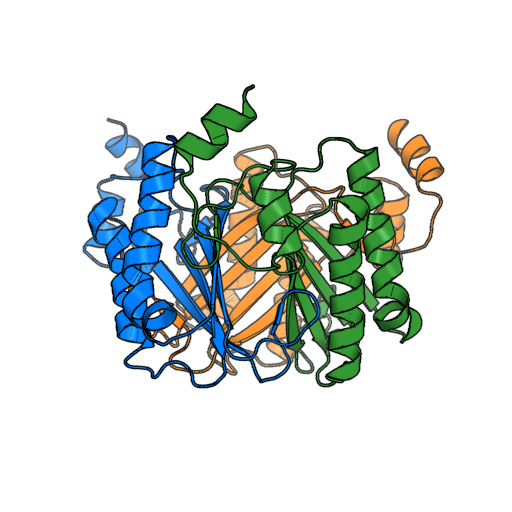15.85700 1.000 26.63000 31 TYR B C 1
ATOM 1504 O O . TYR B 1 31 ? 7.21300 6.14200 14.62900 1.000 29.59000 31 TYR B O 1
ATOM 1513 N N . VAL B 1 32 ? 6.64900 7.25800 16.48500 1.000 25.28000 32 VAL B N 1
ATOM 1514 C CA . VAL B 1 32 ? 5.98700 8.29400 15.69700 1.000 34.72000 32 VAL B CA 1
ATOM 1515 C C . VAL B 1 32 ? 6.11000 9.69900 16.32100 1.000 29.74000 32 VAL B C 1
ATOM 1516 O O . VAL B 1 32 ? 5.36400 10.61300 15.96200 1.000 45.98000 32 VAL B O 1
ATOM 1520 N N . ASN B 1 33 ? 7.09500 9.86500 17.20700 1.000 27.74000 33 ASN B N 1
ATOM 1521 C CA . ASN B 1 33 ? 7.34200 11.10700 17.96000 1.000 22.29000 33 ASN B CA 1
ATOM 1522 C C . ASN B 1 33 ? 6.06900 11.87400 18.29100 1.000 24.68000 33 ASN B C 1
ATOM 1523 O O . ASN B 1 33 ? 5.93700 13.06800 18.02800 1.000 24.61000 33 ASN B O 1
ATOM 1528 N N . LEU B 1 34 ? 5.11800 11.15600 18.86000 1.000 22.18000 34 LEU B N 1
ATOM 1529 C CA . LEU B 1 34 ? 3.91100 11.76400 19.36900 1.000 17.16000 34 LEU B CA 1
ATOM 1530 C C . LEU B 1 34 ? 4.25200 12.54100 20.63500 1.000 15.92000 34 LEU B C 1
ATOM 1531 O O . LEU B 1 34 ? 5.11100 12.11800 21.41600 1.000 15.98000 34 LEU B O 1
ATOM 1536 N N . PRO B 1 35 ? 3.57600 13.67300 20.84800 1.000 12.99000 35 PRO B N 1
ATOM 1537 C CA . PRO B 1 35 ? 3.67700 14.35400 22.14100 1.000 12.34000 35 PRO B CA 1
ATOM 1538 C C . PRO B 1 35 ? 3.32200 13.37400 23.25400 1.000 13.82000 35 PRO B C 1
ATOM 1539 O O . PRO B 1 35 ? 2.34500 12.62500 23.10700 1.000 14.75000 35 PRO B O 1
ATOM 1543 N N . ARG B 1 36 ? 4.11500 13.34600 24.31600 1.000 15.34000 36 ARG B N 1
ATOM 1544 C CA . ARG B 1 36 ? 3.92000 12.35000 25.35700 1.000 14.14000 36 ARG B CA 1
ATOM 1545 C C . ARG B 1 36 ? 2.52300 12.45000 25.94300 1.000 13.83000 36 ARG B C 1
ATOM 1546 O O . ARG B 1 36 ? 1.88200 11.42200 26.20400 1.000 15.34000 36 ARG B O 1
ATOM 1554 N 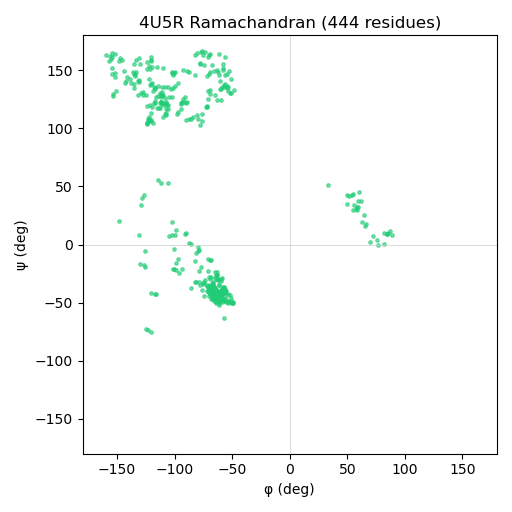N . PHE B 1 37 ? 2.02200 13.67200 26.11500 1.000 14.52000 37 PHE B N 1
ATOM 1555 C CA . PHE B 1 37 ? 0.74900 13.85300 26.80000 1.000 15.19000 37 PHE B CA 1
ATOM 1556 C C . PHE B 1 37 ? -0.47200 13.37500 25.99300 1.000 12.54000 37 PHE B C 1
ATOM 1557 O O . PHE B 1 37 ? -1.55600 13.28700 26.56600 1.000 15.05000 37 PHE B O 1
ATOM 1565 N N . TYR B 1 38 ? -0.30500 13.08600 24.69400 1.000 11.95000 38 TYR B N 1
ATOM 1566 C CA . TYR B 1 38 ? -1.35000 12.40200 23.90800 1.000 12.34000 38 TYR B CA 1
ATOM 1567 C C . TYR B 1 38 ? -1.68500 11.03100 24.49200 1.000 12.37000 38 TYR B C 1
ATOM 1568 O O . TYR B 1 38 ? -2.81700 10.55600 24.35200 1.000 11.00000 38 TYR B O 1
ATOM 1577 N N . VAL B 1 39 ? -0.70500 10.39100 25.12800 1.000 12.48000 39 VAL B N 1
ATOM 1578 C CA . VAL B 1 39 ? -0.88800 9.01800 25.60700 1.000 11.71000 39 VAL B CA 1
ATOM 1579 C C . VAL B 1 39 ? -1.53600 8.99100 26.99500 1.000 9.92000 39 VAL B C 1
ATOM 1580 O O . VAL B 1 39 ? -0.90900 9.31700 28.00700 1.000 14.15000 39 VAL B O 1
ATOM 1584 N N . VAL B 1 40 ? -2.79600 8.57200 27.01600 1.000 9.87000 40 VAL B N 1
ATOM 1585 C CA . VAL B 1 40 ? -3.58100 8.51100 28.24500 1.000 9.28000 40 VAL B CA 1
ATOM 1586 C C . VAL B 1 40 ? -3.82100 7.04000 28.59800 1.000 11.03000 40 VAL B C 1
ATOM 1587 O O . VAL B 1 40 ? -4.26400 6.24000 27.75600 1.000 11.74000 40 VAL B O 1
ATOM 1591 N N . VAL B 1 41 ? -3.50800 6.67600 29.83600 1.000 10.62000 41 VAL B N 1
ATOM 1592 C CA . VAL B 1 41 ? -3.74300 5.31700 30.31500 1.000 10.55000 41 VAL B CA 1
ATOM 1593 C C . VAL B 1 41 ? -4.61300 5.36200 31.57200 1.000 10.52000 41 VAL B C 1
ATOM 1594 O O . VAL B 1 41 ? -4.24700 5.95200 32.60900 1.000 10.36000 41 VAL B O 1
ATOM 1598 N N . LEU B 1 42 ? -5.78000 4.74100 31.48800 1.000 10.73000 42 LEU B N 1
ATOM 1599 C CA . LEU B 1 42 ? -6.69900 4.72700 32.61600 1.000 9.15000 42 LEU B CA 1
ATOM 1600 C C . LEU B 1 42 ? -6.68300 3.34200 33.26200 1.000 10.70000 42 LEU B C 1
ATOM 1601 O O . LEU B 1 42 ? -7.02900 2.35200 32.61200 1.000 11.49000 42 LEU B O 1
ATOM 1606 N N . PHE B 1 43 ? -6.25200 3.27900 34.52100 1.000 10.38000 43 PHE B N 1
ATOM 1607 C CA . PHE B 1 43 ? -6.26800 2.02700 35.27400 1.000 11.32000 43 PHE B CA 1
ATOM 1608 C C . PHE B 1 43 ? -7.57200 1.85500 36.03200 1.000 11.77000 43 PHE B C 1
ATOM 1609 O O . PHE B 1 43 ? -7.99000 2.72600 36.79600 1.000 11.71000 43 PHE B O 1
ATOM 1617 N N . LYS B 1 44 ? -8.22000 0.71900 35.82000 1.000 12.68000 44 LYS B N 1
ATOM 1618 C CA . LYS B 1 44 ? -9.52300 0.49200 36.41500 1.000 11.62000 44 LYS B CA 1
ATOM 1619 C C . LYS B 1 44 ? -9.47100 -0.79400 37.23500 1.000 15.23000 44 LYS B C 1
ATOM 1620 O O . LYS B 1 44 ? -9.43400 -1.89900 36.68600 1.000 15.40000 44 LYS B O 1
ATOM 1626 N N . ASP B 1 45 ? -9.42600 -0.63300 38.55700 1.000 14.02000 45 ASP B N 1
ATOM 1627 C CA . ASP B 1 45 ? -9.44100 -1.75800 39.47300 1.000 13.72000 45 ASP B CA 1
ATOM 1628 C C . ASP B 1 45 ? -10.82200 -2.40400 39.49300 1.000 16.57000 45 ASP B C 1
ATOM 1629 O O . ASP B 1 45 ? -11.83400 -1.73000 39.71200 1.000 16.74000 45 ASP B O 1
ATOM 1634 N N . MET B 1 46 ? -10.86000 -3.70800 39.23200 1.000 14.18000 46 MET B N 1
ATOM 1635 C CA . MET B 1 46 ? -12.11100 -4.45200 39.25800 1.000 13.05000 46 MET B CA 1
ATOM 1636 C C . MET B 1 46 ? -12.18000 -5.33600 40.48500 1.000 13.34000 46 MET B C 1
ATOM 1637 O O . MET B 1 46 ? -11.31600 -6.19800 40.67900 1.000 15.10000 46 MET B O 1
ATOM 1642 N N . PRO B 1 47 ? -13.19600 -5.12100 41.32700 1.000 14.97000 47 PRO B N 1
ATOM 1643 C CA . PRO B 1 47 ? -13.42200 -6.00100 42.48200 1.000 17.24000 47 PRO B CA 1
ATOM 1644 C C . PRO B 1 47 ? -13.62900 -7.45700 42.07900 1.000 17.65000 47 PRO B C 1
ATOM 1645 O O . PRO B 1 47 ? -14.02400 -7.73000 40.94100 1.000 15.62000 47 PRO B O 1
ATOM 1649 N N . LYS B 1 48 ? -13.35000 -8.38400 42.99400 1.000 17.54000 48 LYS B N 1
ATOM 1650 C CA . LYS B 1 48 ? -13.67400 -9.79000 42.75900 1.000 16.26000 48 LYS B CA 1
ATOM 1651 C C . LYS B 1 48 ? -15.14800 -9.94400 42.35800 1.000 16.02000 48 LYS B C 1
ATOM 1652 O O . LYS B 1 48 ? -16.00400 -9.14500 42.75900 1.000 15.46000 48 LYS B O 1
ATOM 1658 N N . GLU B 1 49 ? -15.41600 -10.95900 41.53500 1.000 18.00000 49 GLU B N 1
ATOM 1659 C CA . GLU B 1 49 ? -16.75300 -11.25200 41.01600 1.000 20.57000 49 GLU B CA 1
ATOM 1660 C C . GLU B 1 49 ? -17.34200 -10.09200 40.20900 1.000 15.88000 49 GLU B C 1
ATOM 1661 O O . GLU B 1 49 ? -18.54400 -9.82700 40.26500 1.000 15.41000 49 GLU B O 1
ATOM 1667 N N . THR B 1 50 ? -16.49900 -9.40600 39.44200 1.000 15.99000 50 THR B N 1
ATOM 1668 C CA . THR B 1 50 ? -17.00300 -8.41200 38.49000 1.000 12.96000 50 THR B CA 1
ATOM 1669 C C . THR B 1 50 ? -16.52400 -8.64900 37.05500 1.000 14.01000 50 THR B C 1
ATOM 1670 O O . THR B 1 50 ? -17.12300 -8.13200 36.11900 1.000 15.15000 50 THR B O 1
ATOM 1674 N N . MET B 1 51 ? -15.45200 -9.41700 36.87300 1.000 13.13000 51 MET B N 1
ATOM 1675 C CA . MET B 1 51 ? -14.95900 -9.73700 35.53700 1.000 15.95000 51 MET B CA 1
ATOM 1676 C C . MET B 1 51 ? -15.27100 -11.19200 35.25200 1.000 15.36000 51 MET B C 1
ATOM 1677 O O . MET B 1 51 ? -14.70400 -12.07900 35.89100 1.000 16.17000 51 MET B O 1
ATOM 1682 N N . TYR B 1 52 ? -16.17500 -11.43500 34.30300 1.000 12.04000 52 TYR B N 1
ATOM 1683 C CA . TYR B 1 52 ? -16.61600 -12.79200 33.98800 1.000 12.00000 52 TYR B CA 1
ATOM 1684 C C . TYR B 1 52 ? -16.11700 -13.20500 32.61200 1.000 9.81000 52 TYR B C 1
ATOM 1685 O O . TYR B 1 52 ? -16.41800 -12.55600 31.61500 1.000 12.33000 52 TYR B O 1
ATOM 1694 N N . VAL B 1 53 ? -15.34300 -14.29000 32.58300 1.000 10.50000 53 VAL B N 1
ATOM 1695 C CA . VAL B 1 53 ? -14.72500 -14.77900 31.36600 1.000 11.24000 53 VAL B CA 1
ATOM 1696 C C . VAL B 1 53 ? -15.30500 -16.16200 31.09000 1.000 10.30000 53 VAL B C 1
ATOM 1697 O O . VAL B 1 53 ? -15.20600 -17.04900 31.94300 1.000 13.25000 53 VAL B O 1
ATOM 1701 N N . GLY B 1 54 ? -15.93000 -16.34000 29.92700 1.000 11.64000 54 GLY B N 1
ATOM 1702 C CA . GLY B 1 54 ? -16.56500 -17.60500 29.60600 1.000 14.32000 54 GLY B CA 1
ATOM 1703 C C . GLY B 1 54 ? -17.63700 -17.99600 30.61200 1.000 13.83000 54 GLY B C 1
ATOM 1704 O O . GLY B 1 54 ? -17.87900 -19.17700 30.85900 1.000 14.48000 54 GLY B O 1
ATOM 1705 N N . GLY B 1 55 ? -18.27500 -16.99800 31.21000 1.000 11.76000 55 GLY B N 1
ATOM 1706 C CA . GLY B 1 55 ? -19.38600 -17.24700 32.10600 1.000 11.71000 55 GLY B CA 1
ATOM 1707 C C . GLY B 1 55 ? -18.97900 -17.56700 33.53100 1.000 11.90000 55 GLY B C 1
ATOM 1708 O O . GLY B 1 55 ? -19.80600 -18.00400 34.33300 1.000 13.12000 55 GLY B O 1
ATOM 1709 N N . LYS B 1 56 ? -17.69800 -17.39800 33.84300 1.000 12.99000 56 LYS B N 1
ATOM 1710 C CA . LYS B 1 56 ? -17.21200 -17.68100 35.19000 1.000 14.84000 56 LYS B CA 1
ATOM 1711 C C . LYS B 1 56 ? -16.36300 -16.52100 35.67200 1.000 13.02000 56 LYS B C 1
ATOM 1712 O O . LYS B 1 56 ? -15.58400 -15.96700 34.90000 1.000 15.49000 56 LYS B O 1
ATOM 1718 N N . ALA B 1 57 ? -16.50100 -16.17300 36.94900 1.000 14.62000 57 ALA B N 1
ATOM 1719 C CA . ALA B 1 57 ? -15.73100 -15.07600 37.53300 1.000 14.16000 57 ALA B CA 1
ATOM 1720 C C . ALA B 1 57 ? -14.24200 -15.37800 37.42100 1.000 18.04000 57 ALA B C 1
ATOM 1721 O O . ALA B 1 57 ? -13.78800 -16.43600 37.84000 1.000 16.95000 57 ALA B O 1
ATOM 1723 N N . ASN B 1 58 ? -13.49100 -14.46700 36.81500 1.000 16.41000 58 ASN B N 1
ATOM 1724 C CA . ASN B 1 58 ? -12.04800 -14.63000 36.73500 1.000 14.79000 58 ASN B CA 1
ATOM 1725 C C . ASN B 1 58 ? -11.40300 -13.43500 37.41200 1.000 14.01000 58 ASN B C 1
ATOM 1726 O O . ASN B 1 58 ? -11.51300 -12.30100 36.92900 1.000 17.29000 58 ASN B O 1
ATOM 1731 N N . ASN B 1 59 ? -10.73600 -13.69800 38.53200 1.000 13.65000 59 ASN B N 1
ATOM 1732 C CA . ASN B 1 59 ? -10.10400 -12.63700 39.28800 1.000 14.90000 59 ASN B CA 1
ATOM 1733 C C . ASN B 1 59 ? -8.58800 -12.59900 39.03400 1.000 13.96000 59 ASN B C 1
ATOM 1734 O O . ASN B 1 59 ? -7.82700 -12.00500 39.80400 1.000 18.79000 59 ASN B O 1
ATOM 1739 N N . ASN B 1 60 ? -8.15300 -13.20500 37.92600 1.000 13.55000 60 ASN B N 1
ATOM 1740 C CA . ASN B 1 60 ? -6.74900 -13.18800 37.53400 1.000 14.89000 60 ASN B CA 1
ATOM 1741 C C . ASN B 1 60 ? -6.63100 -12.74500 36.07400 1.000 12.49000 60 ASN B C 1
ATOM 1742 O O . ASN B 1 60 ? -5.73900 -13.16000 35.33300 1.000 15.45000 60 ASN B O 1
ATOM 1747 N N . PHE B 1 61 ? -7.52700 -11.84600 35.67800 1.000 13.00000 61 PHE B N 1
ATOM 1748 C CA . PHE B 1 61 ? -7.62800 -11.48800 34.27400 1.000 14.30000 61 PHE B CA 1
ATOM 1749 C C . PHE B 1 61 ? -7.48800 -9.98100 34.06600 1.000 12.26000 61 PHE B C 1
ATOM 1750 O O . PHE B 1 61 ? -8.16000 -9.19000 34.73500 1.000 12.82000 61 PHE B O 1
ATOM 1758 N N . VAL B 1 62 ? -6.59400 -9.60100 33.15300 1.000 12.20000 62 VAL B N 1
ATOM 1759 C CA . VAL B 1 62 ? -6.39200 -8.20200 32.79300 1.000 11.26000 62 VAL B CA 1
ATOM 1760 C C . VAL B 1 62 ? -6.93500 -7.95900 31.38100 1.000 9.94000 62 VAL B C 1
ATOM 1761 O O . VAL B 1 62 ? -6.49600 -8.58400 30.41600 1.000 11.19000 62 VAL B O 1
ATOM 1765 N N . ARG B 1 63 ? -7.90400 -7.06100 31.25500 1.000 11.42000 63 ARG B N 1
ATOM 1766 C CA . ARG B 1 63 ? -8.47000 -6.73000 29.94400 1.000 8.25000 63 ARG B CA 1
ATOM 1767 C C . ARG B 1 63 ? -8.03100 -5.33400 29.51600 1.000 10.74000 63 ARG B C 1
ATOM 1768 O O . ARG B 1 63 ? -8.23700 -4.36800 30.25400 1.000 10.56000 63 ARG B O 1
ATOM 1776 N N . ILE B 1 64 ? -7.43900 -5.23000 28.32400 1.000 11.66000 64 ILE B N 1
ATOM 1777 C CA . ILE B 1 64 ? -6.92900 -3.95800 27.80100 1.000 10.25000 64 ILE B CA 1
ATOM 1778 C C . ILE B 1 64 ? -7.68000 -3.56600 26.53100 1.000 9.65000 64 ILE B C 1
ATOM 1779 O O . ILE B 1 64 ? -7.89800 -4.39900 25.65000 1.000 8.73000 64 ILE B O 1
ATOM 1784 N N . ARG B 1 65 ? -8.09400 -2.30800 26.43900 1.000 10.63000 65 ARG B N 1
ATOM 1785 C CA . ARG B 1 65 ? -8.74700 -1.81100 25.22900 1.000 12.07000 65 ARG B CA 1
ATOM 1786 C C . ARG B 1 65 ? -8.20600 -0.43400 24.91500 1.000 12.76000 65 ARG B C 1
ATOM 1787 O O . ARG B 1 65 ? -8.05200 0.36400 25.80800 1.000 11.93000 65 ARG B O 1
ATOM 1795 N N . LEU B 1 66 ? -7.94700 -0.12500 23.65600 1.000 10.86000 66 LEU B N 1
ATOM 1796 C CA . LEU B 1 66 ? -7.44100 1.20300 23.35900 1.000 11.06000 66 LEU B CA 1
ATOM 1797 C C . LEU B 1 66 ? -8.02200 1.74800 22.08200 1.000 11.30000 66 LEU B C 1
ATOM 1798 O O . LEU B 1 66 ? -8.31300 0.98100 21.18500 1.000 12.90000 66 LEU B O 1
ATOM 1803 N N . ASP B 1 67 ? -8.26400 3.06300 22.04800 1.000 10.60000 67 ASP B N 1
ATOM 1804 C CA . ASP B 1 67 ? -8.51900 3.78500 20.79800 1.000 12.33000 67 ASP B CA 1
ATOM 1805 C C . ASP B 1 67 ? -7.26400 4.45400 20.27200 1.000 11.16000 67 ASP B C 1
ATOM 1806 O O . ASP B 1 67 ? -6.49700 5.04900 21.03800 1.000 11.37000 67 ASP B O 1
ATOM 1811 N N . HIS B 1 68 ? -7.07600 4.39300 18.95800 1.000 13.12000 68 HIS B N 1
ATOM 1812 C CA . HIS B 1 68 ? -6.08300 5.21200 18.28500 1.000 14.03000 68 HIS B CA 1
ATOM 1813 C C . HIS B 1 68 ? -6.81700 6.31500 17.56100 1.000 14.08000 68 HIS B C 1
ATOM 1814 O O . HIS B 1 68 ? -7.74000 6.03400 16.79000 1.000 15.09000 68 HIS B O 1
ATOM 1821 N N . ILE B 1 69 ? -6.40200 7.55300 17.81600 1.000 14.44000 69 ILE B N 1
ATOM 1822 C CA . ILE B 1 69 ? -7.08000 8.73900 17.31100 1.000 14.92000 69 ILE B CA 1
ATOM 1823 C C . ILE B 1 69 ? -6.20600 9.55800 16.38400 1.000 18.57000 69 ILE B C 1
ATOM 1824 O O . ILE B 1 69 ? -6.66900 10.03300 15.35200 1.000 19.14000 69 ILE B O 1
ATOM 1829 N N . ALA B 1 70 ? -4.94000 9.72400 16.75700 1.000 14.63000 70 ALA B N 1
ATOM 1830 C CA . ALA B 1 70 ? -4.05800 10.65100 16.05500 1.000 17.23000 70 ALA B CA 1
ATOM 1831 C C . ALA B 1 70 ? -3.58400 10.07600 14.72100 1.000 20.93000 70 ALA B C 1
ATOM 1832 O O . ALA B 1 70 ? -3.50900 10.79000 13.72100 1.000 29.30000 70 ALA B O 1
ATOM 1834 N N . ARG B 1 71 ? -3.28400 8.78200 14.69300 1.000 20.62000 71 ARG B N 1
ATOM 1835 C CA . ARG B 1 71 ? -2.75800 8.16700 13.48000 1.000 26.47000 71 ARG B CA 1
ATOM 1836 C C . ARG B 1 71 ? -3.60900 6.98300 13.03600 1.000 22.51000 71 ARG B C 1
ATOM 1837 O O . ARG B 1 71 ? -4.23800 6.31300 13.85800 1.000 17.76000 71 ARG B O 1
ATOM 1845 N N . GLN B 1 72 ? -3.62900 6.73600 11.73000 1.000 20.68000 72 GLN B N 1
ATOM 1846 C CA . GLN B 1 72 ? -4.15700 5.49100 11.19300 1.000 23.46000 72 GLN B CA 1
ATOM 1847 C C . GLN B 1 72 ? -2.99700 4.56200 10.87800 1.000 24.21000 72 GLN B C 1
ATOM 1848 O O . GLN B 1 72 ? -1.91000 5.01900 10.52900 1.000 29.14000 72 GLN B O 1
ATOM 1854 N N . MET B 1 73 ? -3.23100 3.26200 11.00100 1.000 22.62000 73 MET B N 1
ATOM 1855 C CA . MET B 1 73 ? -2.23500 2.27000 10.62300 1.000 18.90000 73 MET B CA 1
ATOM 1856 C C . MET B 1 73 ? -2.69300 1.60600 9.33300 1.000 19.71000 73 MET B C 1
ATOM 1857 O O . MET B 1 73 ? -3.68300 0.87400 9.32300 1.000 21.50000 73 MET B O 1
ATOM 1862 N N . GLU B 1 74 ? -1.97500 1.87300 8.24500 1.000 22.56000 74 GLU B N 1
ATOM 1863 C CA . GLU B 1 74 ? -2.48900 1.59600 6.90600 1.000 21.44000 74 GLU B CA 1
ATOM 1864 C C . GLU B 1 74 ? -1.98200 0.31500 6.23500 1.000 25.37000 74 GLU B C 1
ATOM 1865 O O . GLU B 1 74 ? -2.41800 -0.00500 5.13200 1.000 33.49000 74 GLU B O 1
ATOM 1871 N N . THR B 1 75 ? -1.06700 -0.41100 6.87300 1.000 20.51000 75 THR B N 1
ATOM 1872 C CA . THR B 1 75 ? -0.56600 -1.65500 6.28800 1.000 22.47000 75 THR B CA 1
ATOM 1873 C C . THR B 1 75 ? -0.62000 -2.78000 7.29800 1.000 22.16000 75 THR B C 1
ATOM 1874 O O . THR B 1 75 ? -0.59000 -2.53000 8.50000 1.000 22.34000 75 THR B O 1
ATOM 1878 N N . ALA B 1 76 ? -0.69200 -4.01600 6.80600 1.000 23.17000 76 ALA B N 1
ATOM 1879 C CA . ALA B 1 76 ? -0.69500 -5.19000 7.66900 1.000 21.96000 76 ALA B CA 1
ATOM 1880 C C . ALA B 1 76 ? 0.55500 -5.22500 8.54300 1.000 26.13000 76 ALA B C 1
ATOM 1881 O O . ALA B 1 76 ? 0.48100 -5.54800 9.72700 1.000 21.73000 76 ALA B O 1
ATOM 1883 N N . GLU B 1 77 ? 1.69500 -4.87400 7.95000 1.000 23.08000 77 GLU B N 1
ATOM 1884 C CA . GLU B 1 77 ? 2.98400 -4.92100 8.63000 1.000 24.56000 77 GLU B CA 1
ATOM 1885 C C . GLU B 1 77 ? 3.00600 -3.98400 9.83100 1.000 18.38000 77 GLU B C 1
ATOM 1886 O O . GLU B 1 77 ? 3.38800 -4.38200 10.92800 1.000 19.75000 77 GLU B O 1
ATOM 1892 N N . VAL B 1 78 ? 2.59100 -2.73900 9.61400 1.000 21.41000 78 VAL B N 1
ATOM 1893 C CA . VAL B 1 78 ? 2.57000 -1.73700 10.67600 1.000 17.39000 78 VAL B CA 1
ATOM 1894 C C . VAL B 1 78 ? 1.59100 -2.11700 11.77800 1.000 20.12000 78 VAL B C 1
ATOM 1895 O O . VAL B 1 78 ? 1.89300 -1.96800 12.96300 1.000 15.34000 78 VAL B O 1
ATOM 1899 N N . ARG B 1 79 ? 0.42300 -2.61000 11.38000 1.000 18.61000 79 ARG B N 1
ATOM 1900 C CA . ARG B 1 79 ? -0.59800 -3.05700 12.32800 1.000 17.30000 79 ARG B CA 1
ATOM 1901 C C . ARG B 1 79 ? -0.11700 -4.23600 13.17000 1.000 16.00000 79 ARG B C 1
ATOM 1902 O O . ARG B 1 79 ? -0.31500 -4.25400 14.38900 1.000 16.06000 79 ARG B O 1
ATOM 1910 N N . ALA B 1 80 ? 0.53200 -5.21100 12.53800 1.000 15.79000 80 ALA B N 1
ATOM 1911 C CA . ALA B 1 80 ? 1.09300 -6.33900 13.28800 1.000 16.12000 80 ALA B CA 1
ATOM 1912 C C . ALA B 1 80 ? 2.19700 -5.89700 14.25300 1.000 17.14000 80 ALA B C 1
ATOM 1913 O O . ALA B 1 80 ? 2.29800 -6.40400 15.36500 1.000 17.43000 80 ALA B O 1
ATOM 1915 N N . LEU B 1 81 ? 3.01700 -4.94400 13.82200 1.000 15.57000 81 LEU B N 1
ATOM 1916 C CA . LEU B 1 81 ? 4.10300 -4.42800 14.64300 1.000 18.30000 81 LEU B CA 1
ATOM 1917 C C . LEU B 1 81 ? 3.57000 -3.69600 15.87800 1.000 17.86000 81 LEU B C 1
ATOM 1918 O O . LEU B 1 81 ? 4.12700 -3.82100 16.96500 1.000 15.83000 81 LEU B O 1
ATOM 1923 N N . MET B 1 82 ? 2.48000 -2.95400 15.71200 1.000 16.27000 82 MET B N 1
ATOM 1924 C CA . MET B 1 82 ? 1.83000 -2.29900 16.84300 1.000 13.91000 82 MET B CA 1
ATOM 1925 C C . MET B 1 82 ? 1.41700 -3.30000 17.93200 1.000 12.47000 82 MET B C 1
ATOM 1926 O O . MET B 1 82 ? 1.68000 -3.08200 19.13000 1.000 12.81000 82 MET B O 1
ATOM 1931 N N . MET B 1 83 ? 0.76100 -4.38100 17.51200 1.000 13.87000 83 MET B N 1
ATOM 1932 C CA . MET B 1 83 ? 0.37700 -5.45200 18.43100 1.000 12.99000 83 MET B CA 1
ATOM 1933 C C . MET B 1 83 ? 1.60600 -6.09400 19.05600 1.000 15.67000 83 MET B C 1
ATOM 1934 O O . MET B 1 83 ? 1.62400 -6.38500 20.25200 1.000 14.02000 83 MET B O 1
ATOM 1939 N N . THR B 1 84 ? 2.64100 -6.30100 18.24900 1.000 15.92000 84 THR B N 1
ATOM 1940 C CA . THR B 1 84 ? 3.84700 -6.95100 18.74500 1.000 16.22000 84 THR B CA 1
ATOM 1941 C C . THR B 1 84 ? 4.51100 -6.09000 19.81400 1.000 13.14000 84 THR B C 1
ATOM 1942 O O . THR B 1 84 ? 4.86200 -6.57200 20.88900 1.000 14.95000 84 THR B O 1
ATOM 1946 N N . VAL B 1 85 ? 4.65300 -4.80100 19.53500 1.000 14.04000 85 VAL B N 1
ATOM 1947 C CA . VAL B 1 85 ? 5.29900 -3.91100 20.48700 1.000 14.22000 85 VAL B CA 1
ATOM 1948 C C . VAL B 1 85 ? 4.45300 -3.70100 21.75800 1.000 15.80000 85 VAL B C 1
ATOM 1949 O O . VAL B 1 85 ? 4.98600 -3.64700 22.86800 1.000 15.87000 85 VAL B O 1
ATOM 1953 N N . ALA B 1 86 ? 3.13700 -3.61100 21.60200 1.000 13.98000 86 ALA B N 1
ATOM 1954 C CA . ALA B 1 86 ? 2.24200 -3.50000 22.74800 1.000 12.58000 86 ALA B CA 1
ATOM 1955 C C . ALA B 1 86 ? 2.42900 -4.67600 23.70900 1.000 12.04000 86 ALA B C 1
ATOM 1956 O O . ALA B 1 86 ? 2.54400 -4.47400 24.91000 1.000 11.95000 86 ALA B O 1
ATOM 1958 N N . GLU B 1 87 ? 2.47600 -5.89400 23.17400 1.000 15.08000 87 GLU B N 1
ATOM 1959 C CA . GLU B 1 87 ? 2.62200 -7.07400 24.02400 1.000 13.67000 87 GLU B CA 1
AT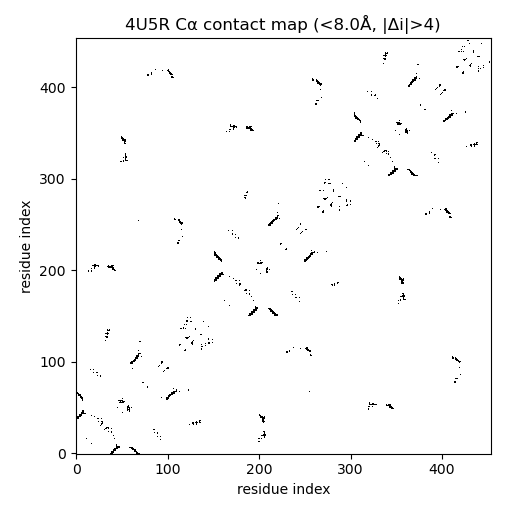OM 1960 C C . GLU B 1 87 ? 3.98800 -7.08200 24.69200 1.000 14.54000 87 GLU B C 1
ATOM 1961 O O . GLU B 1 87 ? 4.12600 -7.49900 25.84300 1.000 14.64000 87 GLU B O 1
ATOM 1967 N N . GLU B 1 88 ? 4.98800 -6.59200 23.96800 1.000 14.85000 88 GLU B N 1
ATOM 1968 C CA . GLU B 1 88 ? 6.34300 -6.48700 24.50200 1.000 16.16000 88 GLU B CA 1
ATOM 1969 C C . GLU B 1 88 ? 6.40200 -5.59000 25.74400 1.000 15.67000 88 GLU B C 1
ATOM 1970 O O . GLU B 1 88 ? 7.06000 -5.93700 26.72200 1.000 17.20000 88 GLU B O 1
ATOM 1976 N N . LYS B 1 89 ? 5.69800 -4.45800 25.71700 1.000 15.93000 89 LYS B N 1
ATOM 1977 C CA . LYS B 1 89 ? 5.66300 -3.54000 26.86400 1.000 14.12000 89 LYS B CA 1
ATOM 1978 C C . LYS B 1 89 ? 4.84500 -4.07600 28.03600 1.000 15.78000 89 LYS B C 1
ATOM 1979 O O . LYS B 1 89 ? 5.16100 -3.82400 29.19600 1.000 17.17000 89 LYS B O 1
ATOM 1985 N N . LEU B 1 90 ? 3.77700 -4.80000 27.72200 1.000 14.61000 90 LEU B N 1
ATOM 1986 C CA . LEU B 1 90 ? 2.87600 -5.32600 28.74200 1.000 14.42000 90 LEU B CA 1
ATOM 1987 C C . LEU B 1 90 ? 3.44600 -6.51600 29.50200 1.000 13.49000 90 LEU B C 1
ATOM 1988 O O . LEU B 1 90 ? 3.15500 -6.69200 30.68800 1.000 14.00000 90 LEU B O 1
ATOM 1993 N N . ALA B 1 91 ? 4.25400 -7.33000 28.82400 1.000 14.83000 91 ALA B N 1
ATOM 1994 C CA . ALA B 1 91 ? 4.68100 -8.63300 29.35800 1.000 14.02000 91 ALA B CA 1
ATOM 1995 C C . ALA B 1 91 ? 5.31400 -8.60400 30.76000 1.000 14.44000 91 ALA B C 1
ATOM 1996 O O . ALA B 1 91 ? 5.00100 -9.46800 31.57000 1.000 16.09000 91 ALA B O 1
ATOM 1998 N N . PRO B 1 92 ? 6.19100 -7.62100 31.06000 1.000 13.05000 92 PRO B N 1
ATOM 1999 C CA . PRO B 1 92 ? 6.77300 -7.64200 32.41200 1.000 15.62000 92 PRO B CA 1
ATOM 2000 C C . PRO B 1 92 ? 5.77600 -7.45000 33.55500 1.000 15.37000 92 PRO B C 1
ATOM 2001 O O . PRO B 1 92 ? 6.02000 -7.95300 34.66600 1.000 16.86000 92 PRO B O 1
ATOM 2005 N N . PHE B 1 93 ? 4.66100 -6.77500 33.28300 1.000 14.54000 93 PHE B N 1
ATOM 2006 C CA . PHE B 1 93 ? 3.66100 -6.47100 34.31100 1.000 14.21000 93 PHE B CA 1
ATOM 2007 C C . PHE B 1 93 ? 2.47600 -7.43000 34.32600 1.000 12.00000 93 PHE B C 1
ATOM 2008 O O . PHE B 1 93 ? 1.78000 -7.53800 35.33500 1.000 15.46000 93 PHE B O 1
ATOM 2016 N N . ILE B 1 94 ? 2.24100 -8.10300 33.20800 1.000 13.14000 94 ILE B N 1
ATOM 2017 C CA . ILE B 1 94 ? 1.02800 -8.89800 33.05300 1.000 12.66000 94 ILE B CA 1
ATOM 2018 C C . ILE B 1 94 ? 1.37700 -10.37300 32.78500 1.000 14.04000 94 ILE B C 1
ATOM 2019 O O . ILE B 1 94 ? 1.26400 -11.19800 33.69800 1.000 13.55000 94 ILE B O 1
ATOM 2024 N N . LYS B 1 95 ? 1.82200 -10.71400 31.57700 1.000 12.42000 95 LYS B N 1
ATOM 2025 C CA . LYS B 1 95 ? 2.21200 -12.10300 31.28900 1.000 11.68000 95 LYS B CA 1
ATOM 2026 C C . LYS B 1 95 ? 3.15500 -12.67100 32.34800 1.000 13.50000 95 LYS B C 1
ATOM 2027 O O . LYS B 1 95 ? 2.89700 -13.75200 32.89200 1.000 13.46000 95 LYS B O 1
ATOM 2033 N N . GLU B 1 96 ? 4.20500 -11.92400 32.67700 1.000 15.53000 96 GLU B N 1
ATOM 2034 C CA . GLU B 1 96 ? 5.27000 -12.45400 33.53900 1.000 15.83000 96 GLU B CA 1
ATOM 2035 C C . GLU B 1 96 ? 4.91900 -12.43900 35.03200 1.000 16.97000 96 GLU B C 1
ATOM 2036 O O . GLU B 1 96 ? 5.69700 -12.92900 35.85600 1.000 20.02000 96 GLU B O 1
ATOM 2042 N N . ARG B 1 97 ? 3.74400 -11.91500 35.37900 1.000 14.55000 97 ARG B N 1
ATOM 2043 C CA . ARG B 1 97 ? 3.23800 -12.00700 36.74400 1.000 13.20000 97 ARG B CA 1
ATOM 2044 C C . ARG B 1 97 ? 2.12200 -13.04400 36.83100 1.000 14.55000 97 ARG B C 1
ATOM 2045 O O . ARG B 1 97 ? 1.45300 -13.16100 37.85600 1.000 17.89000 97 ARG B O 1
ATOM 2053 N N . GLY B 1 98 ? 1.91100 -13.77500 35.73900 1.000 16.16000 98 GLY B N 1
ATOM 2054 C CA . GLY B 1 98 ? 1.00900 -14.91300 35.75700 1.000 15.90000 98 GLY B CA 1
ATOM 2055 C C . GLY B 1 98 ? -0.45100 -14.60500 35.47900 1.000 15.48000 98 GLY B C 1
ATOM 2056 O O . GLY B 1 98 ? -1.31200 -15.46500 35.66000 1.000 16.53000 98 GLY B O 1
ATOM 2057 N N . TYR B 1 99 ? -0.73400 -13.38900 35.02200 1.000 14.48000 99 TYR B N 1
ATOM 2058 C CA . TYR B 1 99 ? -2.10300 -13.01600 34.67200 1.000 13.81000 99 TYR B CA 1
ATOM 2059 C C . TYR B 1 99 ? -2.53000 -13.56900 33.32300 1.000 12.64000 99 TYR B C 1
ATOM 2060 O O . TYR B 1 99 ? -1.69900 -13.83900 32.45600 1.000 15.98000 99 TYR B O 1
ATOM 2069 N N . ASP B 1 100 ? -3.83700 -13.72500 33.15800 1.000 12.04000 100 ASP B N 1
ATOM 2070 C CA . ASP B 1 100 ? -4.42800 -13.97600 31.84500 1.000 12.03000 100 ASP B CA 1
ATOM 2071 C C . ASP B 1 100 ? -4.81700 -12.62400 31.27900 1.000 14.96000 100 ASP B C 1
ATOM 2072 O O . ASP B 1 100 ? -5.10400 -11.70400 32.04800 1.000 12.75000 100 ASP B O 1
ATOM 2077 N N . TRP B 1 101 ? -4.80000 -12.46700 29.95800 1.000 12.34000 101 TRP B N 1
ATOM 2078 C CA . TRP B 1 101 ? -5.09200 -11.14000 29.40600 1.000 11.61000 101 TRP B CA 1
ATOM 2079 C C . TRP B 1 101 ? -5.52200 -11.17700 27.94500 1.000 10.55000 101 TRP B C 1
ATOM 2080 O O . TRP B 1 101 ? -5.33400 -12.16800 27.22700 1.000 12.32000 101 TRP B O 1
ATOM 2091 N N . GLU B 1 102 ? -6.12000 -10.06900 27.52800 1.000 11.28000 102 GLU B N 1
ATOM 2092 C CA . GLU B 1 102 ? -6.63200 -9.87500 26.18000 1.000 9.50000 102 GLU B CA 1
ATOM 2093 C C . GLU B 1 102 ? -6.57400 -8.38500 25.87300 1.000 11.25000 102 GLU B C 1
ATOM 2094 O O . GLU B 1 102 ? -6.80600 -7.55800 26.75100 1.000 11.77000 102 GLU B O 1
ATOM 2100 N N . ILE B 1 103 ? -6.27200 -8.04800 24.62600 1.000 10.53000 103 ILE B N 1
ATOM 2101 C CA . ILE B 1 103 ? -6.13100 -6.66400 24.19000 1.000 9.84000 103 ILE B CA 1
ATOM 2102 C C . ILE B 1 103 ? -6.76800 -6.50200 22.83200 1.000 10.76000 103 ILE B C 1
ATOM 2103 O O . ILE B 1 103 ? -6.67300 -7.39900 21.98300 1.000 12.17000 103 ILE B O 1
ATOM 2108 N N . HIS B 1 104 ? -7.42000 -5.36300 22.61700 1.000 11.18000 104 HIS B N 1
ATOM 2109 C CA . HIS B 1 104 ? -7.82200 -4.98400 21.26900 1.000 10.00000 104 HIS B CA 1
ATOM 2110 C C . HIS B 1 104 ? -7.82100 -3.47100 21.06500 1.000 10.59000 104 HIS B C 1
ATOM 2111 O O . HIS B 1 104 ? -7.85300 -2.69200 22.02400 1.000 10.35000 104 HIS B O 1
ATOM 2118 N N . ILE B 1 105 ? -7.72100 -3.07900 19.79500 1.000 12.23000 105 ILE B N 1
ATOM 2119 C CA . ILE B 1 105 ? -7.63300 -1.68300 19.38500 1.000 11.16000 105 ILE B CA 1
ATOM 2120 C C . ILE B 1 105 ? -8.75500 -1.29000 18.42500 1.000 12.65000 105 ILE B C 1
ATOM 2121 O O . ILE B 1 105 ? -9.15300 -2.05700 17.54800 1.000 13.40000 105 ILE B O 1
ATOM 2126 N N . ALA B 1 106 ? -9.25000 -0.07400 18.59000 1.000 13.75000 106 ALA B N 1
ATOM 2127 C CA . ALA B 1 106 ? -10.16300 0.52100 17.63100 1.000 15.97000 106 ALA B CA 1
ATOM 2128 C C . ALA B 1 106 ? -9.53800 1.81400 17.11500 1.000 16.04000 106 ALA B C 1
ATOM 2129 O O . ALA B 1 106 ? -8.75400 2.44900 17.81600 1.000 14.13000 106 ALA B O 1
ATOM 2131 N N . GLU B 1 107 ? -9.86800 2.18700 15.88600 1.000 13.16000 107 GLU B N 1
ATOM 2132 C CA . GLU B 1 107 ? -9.42700 3.44700 15.31400 1.000 16.25000 107 GLU B CA 1
ATOM 2133 C C . GLU B 1 107 ? -10.65900 4.34000 15.21000 1.000 15.80000 107 GLU B C 1
ATOM 2134 O O . GLU B 1 107 ? -11.70100 3.91000 14.70300 1.000 17.25000 107 GLU B O 1
ATOM 2140 N N . THR B 1 108 ? -10.54200 5.55700 15.73700 1.000 12.67000 108 THR B N 1
ATOM 2141 C CA . THR B 1 108 ? -11.64600 6.51300 15.78300 1.000 15.48000 108 THR B CA 1
ATOM 2142 C C . THR B 1 108 ? -11.23900 7.77300 15.01100 1.000 12.26000 108 THR B C 1
ATOM 2143 O O . THR B 1 108 ? -10.04600 7.99900 14.77300 1.000 12.92000 108 THR B O 1
ATOM 2147 N N . PRO B 1 109 ? -12.22600 8.57300 14.56000 1.000 15.28000 109 PRO B N 1
ATOM 2148 C CA . PRO B 1 109 ? -11.93600 9.69800 13.65100 1.000 15.35000 109 PRO B CA 1
ATOM 2149 C C . PRO B 1 109 ? -11.04700 10.79700 14.23200 1.000 14.32000 109 PRO B C 1
ATOM 2150 O O . PRO B 1 109 ? -11.37200 11.40400 15.26300 1.000 15.44000 109 PRO B O 1
ATOM 2154 N N . MET B 1 110 ? -9.94300 11.07800 13.54500 1.000 14.89000 110 MET B N 1
ATOM 2155 C CA . MET B 1 110 ? -8.98400 12.07800 14.01100 1.000 15.83000 110 MET B CA 1
ATOM 2156 C C . MET B 1 110 ? -9.58900 13.47200 14.18600 1.000 12.51000 110 MET B C 1
ATOM 2157 O O . MET B 1 110 ? -9.12200 14.25000 15.01700 1.000 17.55000 110 MET B O 1
ATOM 2162 N N . ASP B 1 111 ? -10.61800 13.79100 13.40600 1.000 13.57000 111 ASP B N 1
ATOM 2163 C CA . ASP B 1 111 ? -11.18600 15.13500 13.42700 1.000 13.76000 111 ASP B CA 1
ATOM 2164 C C . ASP B 1 111 ? -12.26900 15.30200 14.49000 1.000 15.83000 111 ASP B C 1
ATOM 2165 O O . ASP B 1 111 ? -12.84900 16.37600 14.62500 1.000 15.26000 111 ASP B O 1
ATOM 2170 N N . LEU B 1 112 ? -12.52900 14.25200 15.26100 1.000 13.38000 112 LEU B N 1
ATOM 2171 C CA . LEU B 1 112 ? -13.53700 14.33900 16.32400 1.000 11.22000 112 LEU B CA 1
ATOM 2172 C C . LEU B 1 112 ? -12.85800 14.25200 17.68200 1.000 13.46000 112 LEU B C 1
ATOM 2173 O O . LEU B 1 112 ? -13.24500 13.46900 18.53600 1.000 10.69000 112 LEU B O 1
ATOM 2178 N N . TRP B 1 113 ? -11.86400 15.10800 17.87600 1.000 10.78000 113 TRP B N 1
ATOM 2179 C CA . TRP B 1 113 ? -10.91400 14.96600 18.96200 1.000 11.40000 113 TRP B CA 1
ATOM 2180 C C . TRP B 1 113 ? -10.36300 16.33400 19.32000 1.000 10.78000 113 TRP B C 1
ATOM 2181 O O . TRP B 1 113 ? -9.90800 17.05900 18.45200 1.000 12.06000 113 TRP B O 1
ATOM 2192 N N . ARG B 1 114 ? -10.42100 16.70100 20.59400 1.000 10.81000 114 ARG B N 1
ATOM 2193 C CA . ARG B 1 114 ? -9.82600 17.94800 21.03800 1.000 10.99000 114 ARG B CA 1
ATOM 2194 C C . ARG B 1 114 ? -9.04800 17.65600 22.30500 1.000 9.98000 114 ARG B C 1
ATOM 2195 O O . ARG B 1 114 ? -9.44600 16.80300 23.10300 1.000 10.95000 114 ARG B O 1
ATOM 2203 N N . THR B 1 115 ? -7.94700 18.35900 22.51200 1.000 10.42000 115 THR B N 1
ATOM 2204 C CA . THR B 1 115 ? -7.26100 18.26600 23.79000 1.000 10.15000 115 THR B CA 1
ATOM 2205 C C . THR B 1 115 ? -7.05800 19.67800 24.34800 1.000 12.32000 115 THR B C 1
ATOM 2206 O O . THR B 1 115 ? -6.62300 20.57500 23.63500 1.000 12.05000 115 THR B O 1
ATOM 2210 N N . GLN B 1 116 ? -7.41200 19.86400 25.61800 1.000 10.22000 116 GLN B N 1
ATOM 2211 C CA . GLN B 1 116 ? -7.50500 21.19000 26.25300 1.000 11.30000 116 GLN B CA 1
ATOM 2212 C C . GLN B 1 116 ? -8.32100 22.18200 25.40400 1.000 13.01000 116 GLN B C 1
ATOM 2213 O O . GLN B 1 116 ? -8.02800 23.38800 25.37100 1.000 13.14000 116 GLN B O 1
ATOM 2219 N N . GLY B 1 117 ? -9.34300 21.66100 24.73200 1.000 11.46000 117 GLY B N 1
ATOM 2220 C CA . GLY B 1 117 ? -10.21400 22.44200 23.86900 1.000 10.99000 117 GLY B CA 1
ATOM 2221 C C . GLY B 1 117 ? -9.61200 22.81400 22.52300 1.000 11.51000 117 GLY B C 1
ATOM 2222 O O . GLY B 1 117 ? -10.24800 23.53200 21.75400 1.000 13.22000 117 GLY B O 1
ATOM 2223 N N . LEU B 1 118 ? -8.39900 22.33700 22.24000 1.000 13.37000 118 LEU B N 1
ATOM 2224 C CA . LEU B 1 118 ? -7.67600 22.71800 21.02300 1.000 12.88000 118 LEU B CA 1
ATOM 2225 C C . LEU B 1 118 ? -7.73000 21.63300 19.95800 1.000 12.54000 118 LEU B C 1
ATOM 2226 O O . LEU B 1 118 ? -7.75300 20.44500 20.27600 1.000 12.04000 118 LEU B O 1
ATOM 2231 N N . VAL B 1 119 ? -7.71600 22.05700 18.69800 1.000 13.76000 119 VAL B N 1
ATOM 2232 C CA . VAL B 1 119 ? -7.53600 21.14300 17.57600 1.000 11.88000 119 VAL B CA 1
ATOM 2233 C C . VAL B 1 119 ? -6.08900 20.67600 17.56200 1.000 10.24000 119 VAL B C 1
ATOM 2234 O O . VAL B 1 119 ? -5.18300 21.49400 17.42300 1.000 12.36000 119 VAL B O 1
ATOM 2238 N N . PRO B 1 120 ? -5.85800 19.36500 17.72200 1.000 11.80000 120 PRO B N 1
ATOM 2239 C CA . PRO B 1 120 ? -4.47200 18.90600 17.59500 1.000 13.39000 120 PRO B CA 1
ATOM 2240 C C . PRO B 1 120 ? -3.90300 19.18500 16.20100 1.000 16.29000 120 PRO B C 1
ATOM 2241 O O . PRO B 1 120 ? -4.63600 19.14900 15.21700 1.000 15.91000 120 PRO B O 1
ATOM 2245 N N . PRO B 1 121 ? -2.60400 19.49400 16.12600 1.000 12.32000 121 PRO B N 1
ATOM 2246 C CA . PRO B 1 121 ? -2.01300 19.88000 14.83400 1.000 12.85000 121 PRO B CA 1
ATOM 2247 C C . PRO B 1 121 ? -1.84100 18.69300 13.88800 1.000 17.23000 121 PRO B C 1
ATOM 2248 O O . PRO B 1 121 ? -1.96400 17.55300 14.31700 1.000 15.45000 121 PRO B O 1
ATOM 2252 N N . PRO B 1 122 ? -1.58500 18.96000 12.59800 1.000 18.82000 122 PRO B N 1
ATOM 2253 C CA . PRO B 1 122 ? -1.44200 17.83800 11.66700 1.000 19.84000 122 PRO B CA 1
ATOM 2254 C C . PRO B 1 122 ? -0.26000 16.94100 12.01800 1.000 18.74000 122 PRO B C 1
ATOM 2255 O O . PRO B 1 122 ? 0.73000 17.42100 12.57300 1.000 15.69000 122 PRO B O 1
ATOM 2259 N N . PRO B 1 123 ? -0.36700 15.64500 11.69600 1.000 18.38000 123 PRO B N 1
ATOM 2260 C CA . PRO B 1 123 ? 0.73000 14.68900 11.86600 1.000 18.92000 123 PRO B CA 1
ATOM 2261 C C . PRO B 1 123 ? 2.00400 15.16300 11.17900 1.000 23.32000 123 PRO B C 1
ATOM 2262 O O . PRO B 1 123 ? 1.94600 15.61600 10.03200 1.000 19.57000 123 PRO B O 1
ATOM 2266 N N . GLU B 1 124 ? 3.12000 15.09100 11.90100 1.000 22.93000 124 GLU B N 1
ATOM 2267 C CA . GLU B 1 124 ? 4.45000 15.43200 11.38800 1.000 25.64000 124 GLU B CA 1
ATOM 2268 C C . GLU B 1 124 ? 4.60800 16.91200 11.02400 1.000 23.25000 124 GLU B C 1
ATOM 2269 O O . GLU B 1 124 ? 5.55100 17.28700 10.32700 1.000 26.03000 124 GLU B O 1
ATOM 2275 N N . SER B 1 125 ? 3.69700 17.75300 11.50800 1.000 21.67000 125 SER B N 1
ATOM 2276 C CA . SER B 1 125 ? 3.81200 19.19700 11.31600 1.000 22.26000 125 SER B CA 1
ATOM 2277 C C . SER B 1 125 ? 4.75300 19.83400 12.33600 1.000 22.72000 125 SER B C 1
ATOM 2278 O O . SER B 1 125 ? 5.06000 19.24600 13.37800 1.000 20.95000 125 SER B O 1
ATOM 2281 N N . ASP B 1 126 ? 5.19600 21.05000 12.03700 1.000 18.29000 126 ASP B N 1
ATOM 2282 C CA . ASP B 1 126 ? 6.03100 21.79600 12.96200 1.000 21.71000 126 ASP B CA 1
ATOM 2283 C C . ASP B 1 126 ? 5.30800 22.02300 14.29000 1.000 17.46000 126 ASP B C 1
ATOM 2284 O O . ASP B 1 126 ? 5.90700 21.90100 15.34700 1.000 18.05000 126 ASP B O 1
ATOM 2289 N N . MET B 1 127 ? 4.01800 22.33500 14.24400 1.000 18.78000 127 MET B N 1
ATOM 2290 C CA . MET B 1 127 ? 3.28900 22.53300 15.49200 1.000 16.44000 127 MET B CA 1
ATOM 2291 C C . MET B 1 127 ? 3.19600 21.23900 16.30300 1.000 14.34000 127 MET B C 1
ATOM 2292 O O . MET B 1 127 ? 3.28000 21.27500 17.53100 1.000 16.10000 127 MET B O 1
ATOM 2297 N N . GLU B 1 128 ? 3.04200 20.09700 15.63700 1.000 14.04000 128 GLU B N 1
ATOM 2298 C CA . GLU B 1 128 ? 2.99700 18.84800 16.39200 1.000 15.02000 128 GLU B CA 1
ATOM 2299 C C . GLU B 1 128 ? 4.32600 18.62200 17.09000 1.000 15.79000 128 GLU B C 1
ATOM 2300 O O . GLU B 1 128 ? 4.35700 18.22600 18.25500 1.000 14.17000 128 GLU B O 1
ATOM 2306 N N . LYS B 1 129 ? 5.41700 18.88200 16.37400 1.000 17.63000 129 LYS B N 1
ATOM 2307 C CA . LYS B 1 129 ? 6.74200 18.77500 16.96600 1.000 14.99000 129 LYS B CA 1
ATOM 2308 C C . LYS B 1 129 ? 6.94500 19.74300 18.12800 1.000 15.69000 129 LYS B C 1
ATOM 2309 O O . LYS B 1 129 ? 7.63300 19.42400 19.08800 1.000 15.59000 129 LYS B O 1
ATOM 2315 N N . LEU B 1 130 ? 6.35400 20.93100 18.02700 1.000 15.48000 130 LEU B N 1
ATOM 2316 C CA . LEU B 1 130 ? 6.41800 21.92800 19.09400 1.000 15.39000 130 LEU B CA 1
ATOM 2317 C C . LEU B 1 130 ? 5.65700 21.48400 20.33900 1.000 15.21000 130 LEU B C 1
ATOM 2318 O O . LEU B 1 130 ? 6.13400 21.60600 21.47000 1.000 13.91000 130 LEU B O 1
ATOM 2323 N N . TRP B 1 131 ? 4.45600 20.97500 20.11000 1.000 14.17000 131 TRP B N 1
ATOM 2324 C CA . TRP B 1 131 ? 3.67800 20.37300 21.17900 1.000 13.56000 131 TRP B CA 1
ATOM 2325 C C . TRP B 1 131 ? 4.44700 19.25200 21.87400 1.000 13.89000 131 TRP B C 1
ATOM 2326 O O . TRP B 1 131 ? 4.38900 19.13000 23.09500 1.000 12.15000 131 TRP B O 1
ATOM 2337 N N . ALA B 1 132 ? 5.17500 18.44800 21.10300 1.000 14.67000 132 ALA B N 1
ATOM 2338 C CA . ALA B 1 132 ? 5.95100 17.34100 21.67600 1.000 14.82000 132 ALA B CA 1
ATOM 2339 C C . ALA B 1 132 ? 7.11600 17.86900 22.52700 1.000 14.68000 132 ALA B C 1
ATOM 2340 O O . ALA B 1 132 ? 7.31200 17.43300 23.66800 1.000 15.21000 132 ALA B O 1
ATOM 2342 N N . LYS B 1 133 ? 7.84800 18.84100 21.98700 1.000 18.32000 133 LYS B N 1
ATOM 2343 C CA . LYS B 1 133 ? 8.99900 19.41900 22.67300 1.000 19.15000 133 LYS B CA 1
ATOM 2344 C C . LYS B 1 133 ? 8.59700 20.09500 23.98800 1.000 18.46000 133 LYS B C 1
ATOM 2345 O O . LYS B 1 133 ? 9.27000 19.95400 25.01700 1.000 22.76000 133 LYS B O 1
ATOM 2351 N N . GLU B 1 134 ? 7.49600 20.83100 23.95100 1.000 15.22000 134 GLU B N 1
ATOM 2352 C CA . GLU B 1 134 ? 7.00300 21.52700 25.12800 1.000 16.31000 134 GLU B CA 1
ATOM 2353 C C . GLU B 1 134 ? 6.26400 20.59100 26.06500 1.000 17.20000 134 GLU B C 1
ATOM 2354 O O . GLU B 1 134 ? 6.13900 20.85600 27.26300 1.000 19.58000 134 GLU B O 1
ATOM 2360 N N . ASN B 1 135 ? 5.78200 19.49300 25.48900 1.000 18.49000 135 ASN B N 1
ATOM 2361 C CA . ASN B 1 135 ? 4.91400 18.52000 26.15600 1.000 18.83000 135 ASN B CA 1
ATOM 2362 C C . ASN B 1 135 ? 3.66600 19.14700 26.77200 1.000 16.30000 135 ASN B C 1
ATOM 2363 O O . ASN B 1 135 ? 3.25800 18.79200 27.87700 1.000 17.44000 135 ASN B O 1
ATOM 2368 N N . ARG B 1 136 ? 3.05200 20.06400 26.03100 1.000 16.37000 136 ARG B N 1
ATOM 2369 C CA . ARG B 1 136 ? 1.77200 20.63600 26.43600 1.000 14.76000 136 ARG B CA 1
ATOM 2370 C C . ARG B 1 136 ? 1.04900 21.11400 25.18800 1.000 14.99000 136 ARG B C 1
ATOM 2371 O O . ARG B 1 136 ? 1.67500 21.42600 24.18200 1.000 17.25000 136 ARG B O 1
ATOM 2379 N N . PRO B 1 137 ? -0.28300 21.13100 25.22700 1.000 13.83000 137 PRO B N 1
ATOM 2380 C CA . PRO B 1 137 ? -0.98400 21.65900 24.05100 1.000 14.29000 137 PRO B CA 1
ATOM 2381 C C . PRO B 1 137 ? -0.92500 23.18100 24.00400 1.000 17.60000 137 PRO B C 1
ATOM 2382 O O . PRO B 1 137 ? -1.52200 23.84700 24.84900 1.000 19.57000 137 PRO B O 1
ATOM 2386 N N . ILE B 1 138 ? -0.20500 23.70900 23.01900 1.000 16.26000 138 ILE B N 1
ATOM 2387 C CA . ILE B 1 138 ? -0.01100 25.14800 22.86600 1.000 18.49000 138 ILE B CA 1
ATOM 2388 C C . ILE B 1 138 ? -1.04200 25.74700 21.91800 1.000 15.58000 138 ILE B C 1
ATOM 2389 O O . ILE B 1 138 ? -1.16000 25.30800 20.77500 1.000 18.91000 138 ILE B O 1
ATOM 2394 N N . PRO B 1 139 ? -1.80900 26.74200 22.39200 1.000 15.25000 139 PRO B N 1
ATOM 2395 C CA . PRO B 1 139 ? -2.73800 27.43800 21.49200 1.000 15.59000 139 PRO B CA 1
ATOM 2396 C C . PRO B 1 139 ? -2.03500 27.96900 20.24900 1.000 17.51000 139 PRO B C 1
ATOM 2397 O O . PRO B 1 139 ? -0.94100 28.53300 20.35500 1.000 19.31000 139 PRO B O 1
ATOM 2401 N N . TYR B 1 140 ? -2.64900 27.77600 19.08500 1.000 19.84000 140 TYR B N 1
ATOM 2402 C CA . TYR B 1 140 ? -2.02000 28.14300 17.82600 1.000 17.97000 140 TYR B CA 1
ATOM 2403 C C . TYR B 1 140 ? -3.06700 28.42200 16.75800 1.000 18.36000 140 TYR B C 1
ATOM 2404 O O . TYR B 1 140 ? -4.25300 28.08800 16.91500 1.000 16.51000 140 TYR B O 1
ATOM 2413 N N . ASP B 1 141 ? -2.62200 29.06700 15.68500 1.000 22.61000 141 ASP B N 1
ATOM 2414 C CA . ASP B 1 141 ? -3.46200 29.35600 14.53900 1.000 22.03000 141 ASP B CA 1
ATOM 2415 C C . ASP B 1 141 ? -3.60200 28.09800 13.70700 1.000 25.12000 141 ASP B C 1
ATOM 2416 O O . ASP B 1 141 ? -2.68200 27.72000 12.97700 1.000 20.79000 141 ASP B O 1
ATOM 2421 N N . VAL B 1 142 ? -4.75300 27.44200 13.83200 1.000 26.94000 142 VAL B N 1
ATOM 2422 C CA . VAL B 1 142 ? -4.97600 26.16100 13.17600 1.000 25.69000 142 VAL B CA 1
ATOM 2423 C C . VAL B 1 142 ? -4.82900 26.27300 11.66400 1.000 30.87000 142 VAL B C 1
ATOM 2424 O O . VAL B 1 142 ? -4.14100 25.46400 11.04100 1.000 26.22000 142 VAL B O 1
ATOM 2428 N N . ALA B 1 143 ? -5.46400 27.28600 11.08200 1.000 27.00000 143 ALA B N 1
ATOM 2429 C CA . ALA B 1 143 ? -5.43300 27.48600 9.63800 1.000 35.22000 143 ALA B CA 1
ATOM 2430 C C . ALA B 1 143 ? -4.01900 27.77200 9.13200 1.000 26.90000 143 ALA B C 1
ATOM 2431 O O . ALA B 1 143 ? -3.60000 27.23800 8.10300 1.000 33.51000 143 ALA B O 1
ATOM 2433 N N . ALA B 1 144 ? -3.28800 28.61400 9.85600 1.000 30.98000 144 ALA B N 1
ATOM 2434 C CA . ALA B 1 144 ? -1.92600 28.96500 9.46600 1.000 34.36000 144 ALA B CA 1
ATOM 2435 C C . ALA B 1 144 ? -1.00500 27.75100 9.52300 1.000 34.32000 144 ALA B C 1
ATOM 2436 O O . ALA B 1 144 ? -0.18700 27.54100 8.62600 1.000 36.43000 144 ALA B O 1
ATOM 2438 N N . SER B 1 145 ? -1.14300 26.95400 10.57800 1.000 31.29000 145 SER B N 1
ATOM 2439 C CA . SER B 1 145 ? -0.31700 25.76300 10.74600 1.000 30.31000 145 SER B CA 1
ATOM 2440 C C . SER B 1 145 ? -0.68300 24.67600 9.74200 1.000 36.44000 145 SER B C 1
ATOM 2441 O O . SER B 1 145 ? 0.19700 23.99900 9.21600 1.000 42.51000 145 SER B O 1
ATOM 2444 N N . LYS B 1 146 ? -1.97900 24.51000 9.48000 1.000 30.92000 146 LYS B N 1
ATOM 2445 C CA . LYS B 1 146 ? -2.43200 23.56400 8.46300 1.000 35.02000 146 LYS B CA 1
ATOM 2446 C C . LYS B 1 146 ? -1.92200 23.95600 7.08200 1.000 33.85000 146 LYS B C 1
ATOM 2447 O O . LYS B 1 146 ? -1.44800 23.11000 6.32100 1.000 36.80000 146 LYS B O 1
ATOM 2453 N N . LEU B 1 147 ? -2.02800 25.24300 6.76700 1.000 30.23000 147 LEU B N 1
ATOM 2454 C CA . LEU B 1 147 ? -1.58600 25.76700 5.47900 1.000 35.62000 147 LEU B CA 1
ATOM 2455 C C . LEU B 1 147 ? -0.10500 25.49600 5.23200 1.000 42.90000 147 LEU B C 1
ATOM 2456 O O . LEU B 1 147 ? 0.27700 24.99900 4.17200 1.000 38.31000 147 LEU B O 1
ATOM 2461 N N . ALA B 1 148 ? 0.72800 25.82200 6.21400 1.000 36.65000 148 ALA B N 1
ATOM 2462 C CA . ALA B 1 148 ? 2.16700 25.63200 6.07400 1.000 37.25000 148 ALA B CA 1
ATOM 2463 C C . ALA B 1 148 ? 2.53000 24.14800 6.05500 1.000 35.81000 148 ALA B C 1
ATOM 2464 O O . ALA B 1 148 ? 3.46300 23.73900 5.36100 1.000 43.46000 148 ALA B O 1
ATOM 2466 N N . ALA B 1 149 ? 1.79000 23.34600 6.81500 1.000 37.15000 149 ALA B N 1
ATOM 2467 C CA . ALA B 1 149 ? 2.03300 21.90900 6.86800 1.000 38.72000 149 ALA B CA 1
ATOM 2468 C C . ALA B 1 149 ? 1.71600 21.24800 5.52900 1.000 48.76000 149 ALA B C 1
ATOM 2469 O O . ALA B 1 149 ? 2.36200 20.27400 5.13800 1.000 47.81000 149 ALA B O 1
ATOM 2471 N N . ALA B 1 150 ? 0.72100 21.78600 4.83000 1.000 43.14000 150 ALA B N 1
ATOM 2472 C CA . ALA B 1 150 ? 0.30300 21.24300 3.54300 1.000 45.69000 150 ALA B CA 1
ATOM 2473 C C . ALA B 1 150 ? 1.34600 21.50900 2.46100 1.000 52.13000 150 ALA B C 1
ATOM 2474 O O . ALA B 1 150 ? 1.39900 20.80600 1.45100 1.000 50.53000 150 ALA B O 1
ATOM 2476 N N . LEU B 1 151 ? 2.17600 22.52500 2.67900 1.000 42.82000 151 LEU B N 1
ATOM 2477 C CA . LEU B 1 151 ? 3.20300 22.89800 1.71100 1.000 53.02000 151 LEU B CA 1
ATOM 2478 C C . LEU B 1 151 ? 4.57200 22.33500 2.07900 1.000 50.53000 151 LEU B C 1
ATOM 2479 O O . LEU B 1 151 ? 5.58600 22.74200 1.51300 1.000 55.48000 151 LEU B O 1
ATOM 2484 N N . GLU B 1 152 ? 4.59800 21.40200 3.02600 1.000 53.91000 152 GLU B N 1
ATOM 2485 C CA . GLU B 1 152 ? 5.85400 20.82100 3.49200 1.000 49.51000 152 GLU B CA 1
ATOM 2486 C C . GLU B 1 152 ? 6.53300 19.99300 2.40300 1.000 48.20000 152 GLU B C 1
ATOM 2487 O O . GLU B 1 152 ? 5.86700 19.35400 1.58800 1.000 54.85000 152 GLU B O 1
ATOM 2493 N N . PRO C 1 1 ? -26.70800 9.32000 21.98700 1.000 13.61000 1 PRO C N 1
ATOM 2494 C CA . PRO C 1 1 ? -25.31300 9.58200 22.35300 1.000 12.77000 1 PRO C CA 1
ATOM 2495 C C . PRO C 1 1 ? -24.98900 8.95300 23.70000 1.000 12.43000 1 PRO C C 1
ATOM 2496 O O . PRO C 1 1 ? -25.81100 8.92400 24.61600 1.000 11.34000 1 PRO C O 1
ATOM 2500 N N . TYR C 1 2 ? -23.77700 8.44200 23.79700 1.000 11.41000 2 TYR C N 1
ATOM 2501 C CA . TYR C 1 2 ? -23.31700 7.75000 24.97700 1.000 10.24000 2 TYR C CA 1
ATOM 2502 C C . TYR C 1 2 ? -22.06000 8.42700 25.45000 1.000 10.15000 2 TYR C C 1
ATOM 2503 O O . TYR C 1 2 ? -21.02500 8.23700 24.84900 1.000 9.52000 2 TYR C O 1
ATOM 2512 N N . TRP C 1 3 ? -22.15700 9.21900 26.51900 1.000 9.46000 3 TRP C N 1
ATOM 2513 C CA . TRP C 1 3 ? -21.00300 9.94000 27.06100 1.000 10.60000 3 TRP C CA 1
ATOM 2514 C C . TRP C 1 3 ? -20.41700 9.28100 28.30100 1.000 8.87000 3 TRP C C 1
ATOM 2515 O O . TRP C 1 3 ? -21.15200 8.89100 29.20500 1.000 9.45000 3 TRP C O 1
ATOM 2526 N N . GLU C 1 4 ? -19.09500 9.16700 28.33300 1.000 7.48000 4 GLU C N 1
ATOM 2527 C CA . GLU C 1 4 ? -18.36500 8.84100 29.55200 1.000 9.15000 4 GLU C CA 1
ATOM 2528 C C . GLU C 1 4 ? -17.52400 10.03000 30.01600 1.000 10.98000 4 GLU C C 1
ATOM 2529 O O . GLU C 1 4 ? -16.74200 10.60100 29.24500 1.000 12.29000 4 GLU C O 1
ATOM 2535 N N . ILE C 1 5 ? -17.66100 10.40400 31.28100 1.000 8.76000 5 ILE C N 1
ATOM 2536 C CA . ILE C 1 5 ? -16.86000 11.49600 31.81800 1.000 7.87000 5 ILE C CA 1
ATOM 2537 C C . ILE C 1 5 ? -16.11000 10.99700 33.03400 1.000 9.76000 5 ILE C C 1
ATOM 2538 O O . ILE C 1 5 ? -16.71500 10.77400 34.08100 1.000 10.43000 5 ILE C O 1
ATOM 2543 N N . PHE C 1 6 ? -14.81200 10.77300 32.84600 1.000 8.71000 6 PHE C N 1
ATOM 2544 C CA . PHE C 1 6 ? -13.89400 10.30300 33.89700 1.000 8.84000 6 PHE C CA 1
ATOM 2545 C C . PHE C 1 6 ? -13.30800 11.49900 34.64000 1.000 9.79000 6 PHE C C 1
ATOM 2546 O O . PHE C 1 6 ? -12.68300 12.36400 34.03300 1.000 9.91000 6 PHE C O 1
ATOM 2554 N N . THR C 1 7 ? -13.49000 11.54400 35.96000 1.000 11.45000 7 THR C N 1
ATOM 2555 C CA . THR C 1 7 ? -13.11800 12.72800 36.74000 1.000 10.67000 7 THR C CA 1
ATOM 2556 C C . THR C 1 7 ? -12.35900 12.36100 37.98400 1.000 12.07000 7 THR C C 1
ATOM 2557 O O . THR C 1 7 ? -12.47200 11.24300 38.45300 1.000 12.68000 7 THR C O 1
ATOM 2561 N N . PRO C 1 8 ? -11.60500 13.32000 38.53800 1.000 13.04000 8 PRO C N 1
ATOM 2562 C CA . PRO C 1 8 ? -11.10400 13.07800 39.89700 1.000 13.67000 8 PRO C CA 1
ATOM 2563 C C . PRO C 1 8 ? -12.24400 12.83600 40.88200 1.000 16.82000 8 PRO C C 1
ATOM 2564 O O . PRO C 1 8 ? -13.34800 13.34100 40.67700 1.000 15.11000 8 PRO C O 1
ATOM 2568 N N . GLU C 1 9 ? -11.98900 12.07600 41.94100 1.000 17.37000 9 GLU C N 1
ATOM 2569 C CA . GLU C 1 9 ? -13.04200 11.79100 42.90500 1.000 17.81000 9 GLU C CA 1
ATOM 2570 C C . GLU C 1 9 ? -13.63400 13.08200 43.46000 1.000 17.96000 9 GLU C C 1
ATOM 2571 O O . GLU C 1 9 ? -12.91400 14.04800 43.72300 1.000 20.19000 9 GLU C O 1
ATOM 2577 N N . ASN C 1 10 ? -14.95700 13.09200 43.58100 1.000 16.78000 10 ASN C N 1
ATOM 2578 C CA . ASN C 1 10 ? -15.70000 14.20800 44.17000 1.000 18.26000 10 ASN C CA 1
ATOM 2579 C C . ASN C 1 10 ? -15.57500 15.53100 43.41200 1.000 16.63000 10 ASN C C 1
ATOM 2580 O O . ASN C 1 10 ? -15.84800 16.60000 43.97100 1.000 20.63000 10 ASN C O 1
ATOM 2585 N N . ALA C 1 11 ? -15.17100 15.47600 42.14700 1.000 16.24000 11 ALA C N 1
ATOM 2586 C CA . ALA C 1 11 ? -15.08200 16.68900 41.33900 1.000 14.58000 11 ALA C CA 1
ATOM 2587 C C . ALA C 1 11 ? -16.43700 17.36300 41.23300 1.000 13.61000 11 ALA C C 1
ATOM 2588 O O . ALA C 1 11 ? -16.54900 18.57900 41.34600 1.000 14.50000 11 ALA C O 1
ATOM 2590 N N . PHE C 1 12 ? -17.47900 16.57200 41.00600 1.000 11.85000 12 PHE C N 1
ATOM 2591 C CA . PHE C 1 12 ? -18.79300 17.13000 40.74300 1.000 11.54000 12 PHE C CA 1
ATOM 2592 C C . PHE C 1 12 ? -19.84000 16.67700 41.75100 1.000 11.50000 12 PHE C C 1
ATOM 2593 O O . PHE C 1 12 ? -19.92500 15.49300 42.10100 1.000 13.15000 12 PHE C O 1
ATOM 2601 N N . THR C 1 13 ? -20.67100 17.62700 42.16100 1.000 11.49000 13 THR C N 1
ATOM 2602 C CA . THR C 1 13 ? -21.84300 17.35100 42.97600 1.000 11.80000 13 THR C CA 1
ATOM 2603 C C . THR C 1 13 ? -22.97100 16.84600 42.09900 1.000 12.98000 13 THR C C 1
ATOM 2604 O O . THR C 1 13 ? -22.90900 16.99800 40.87900 1.000 11.74000 13 THR C O 1
ATOM 2608 N N . PRO C 1 14 ? -24.01200 16.25000 42.70400 1.000 11.87000 14 PRO C N 1
ATOM 2609 C CA . PRO C 1 14 ? -25.15700 15.84300 41.88100 1.000 14.40000 14 PRO C CA 1
ATOM 2610 C C . PRO C 1 14 ? -25.77300 17.02400 41.10600 1.000 14.13000 14 PRO C C 1
ATOM 2611 O O . PRO C 1 14 ? -26.17200 16.85000 39.95300 1.000 12.20000 14 PRO C O 1
ATOM 2615 N N . ASP C 1 15 ? -25.81900 18.21300 41.70200 1.000 14.72000 15 ASP C N 1
ATOM 2616 C CA . 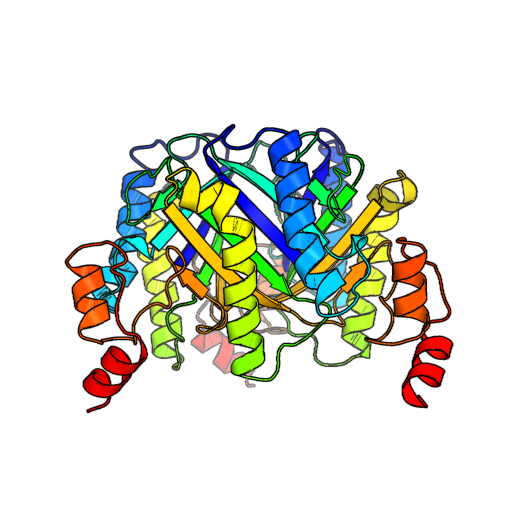ASP C 1 15 ? -26.32900 19.37700 40.97200 1.000 13.06000 15 ASP C CA 1
ATOM 2617 C C . ASP C 1 15 ? -25.41800 19.75800 39.80100 1.000 11.69000 15 ASP C C 1
ATOM 2618 O O . ASP C 1 15 ? -25.92400 20.14300 38.73900 1.000 12.54000 15 ASP C O 1
ATOM 2623 N N . ASP C 1 16 ? -24.09300 19.66800 39.99200 1.000 10.94000 16 ASP C N 1
ATOM 2624 C CA . ASP C 1 16 ? -23.13500 19.84200 38.88700 1.000 10.81000 16 ASP C CA 1
ATOM 2625 C C . ASP C 1 16 ? -23.43600 18.88600 37.74100 1.000 10.33000 16 ASP C C 1
ATOM 2626 O O . ASP C 1 16 ? -23.46500 19.27300 36.57400 1.000 10.51000 16 ASP C O 1
ATOM 2631 N N . LYS C 1 17 ? -23.61100 17.61900 38.09200 1.000 10.53000 17 LYS C N 1
ATOM 2632 C CA . LYS C 1 17 ? -23.86900 16.58400 37.09900 1.000 11.02000 17 LYS C CA 1
ATOM 2633 C C . LYS C 1 17 ? -25.19800 16.79900 36.37900 1.000 12.85000 17 LYS C C 1
ATOM 2634 O O . LYS C 1 17 ? -25.29700 16.57800 35.17100 1.000 10.45000 17 LYS C O 1
ATOM 2640 N N . GLU C 1 18 ? -26.21900 17.24000 37.10700 1.000 12.52000 18 GLU C N 1
ATOM 2641 C CA . GLU C 1 18 ? -27.48300 17.55500 36.46800 1.000 11.70000 18 GLU C CA 1
ATOM 2642 C C . GLU C 1 18 ? -27.31800 18.67000 35.43800 1.000 12.21000 18 GLU C C 1
ATOM 2643 O O . GLU C 1 18 ? -27.70800 18.51400 34.28100 1.000 11.13000 18 GLU C O 1
ATOM 2649 N N . GLN C 1 19 ? -26.72000 19.77400 35.86800 1.000 12.09000 19 GLN C N 1
ATOM 2650 C CA . GLN C 1 19 ? -26.48400 20.92800 35.00700 1.000 11.95000 19 GLN C CA 1
ATOM 2651 C C . GLN C 1 19 ? -25.62700 20.59000 33.79200 1.000 11.27000 19 GLN C C 1
ATOM 2652 O O . GLN C 1 19 ? -25.95000 20.99200 32.66600 1.000 11.53000 19 GLN C O 1
ATOM 2658 N N . LEU C 1 20 ? -24.53400 19.86200 34.01200 1.000 10.33000 20 LEU C N 1
ATOM 2659 C CA . LEU C 1 20 ? -23.64700 19.51700 32.91600 1.000 10.18000 20 LEU C CA 1
ATOM 2660 C C . LEU C 1 20 ? -24.33400 18.53400 31.96400 1.000 11.31000 20 LEU C C 1
ATOM 2661 O O . LEU C 1 20 ? -24.25300 18.70100 30.74600 1.000 10.59000 20 LEU C O 1
ATOM 2666 N N . SER C 1 21 ? -25.02800 17.52800 32.48900 1.000 10.95000 21 SER C N 1
ATOM 2667 C CA . SER C 1 21 ? -25.69500 16.57700 31.58600 1.000 10.07000 21 SER C CA 1
ATOM 2668 C C . SER C 1 21 ? -26.88200 17.23000 30.86500 1.000 11.22000 21 SER C C 1
ATOM 2669 O O . SER C 1 21 ? -27.22600 16.83200 29.75000 1.000 10.66000 21 SER C O 1
ATOM 2672 N N . GLU C 1 22 ? -27.48500 18.23900 31.49500 1.000 11.45000 22 GLU C N 1
ATOM 2673 C CA . GLU C 1 22 ? -28.52300 19.03300 30.85900 1.000 11.20000 22 GLU C CA 1
ATOM 2674 C C . GLU C 1 22 ? -27.92900 19.84500 29.71500 1.000 10.95000 22 GLU C C 1
ATOM 2675 O O . GLU C 1 22 ? -28.52800 19.92700 28.65300 1.000 11.77000 22 GLU C O 1
ATOM 2681 N N . ALA C 1 23 ? -26.75700 20.44000 29.93700 1.000 8.75000 23 ALA C N 1
ATOM 2682 C CA . ALA C 1 23 ? -26.07500 21.17200 28.86000 1.000 9.29000 23 ALA C CA 1
ATOM 2683 C C . ALA C 1 23 ? -25.72300 20.26400 27.67600 1.000 11.61000 23 ALA C C 1
ATOM 2684 O O . ALA C 1 23 ? -25.91200 20.64400 26.49800 1.000 10.84000 23 ALA C O 1
ATOM 2686 N N . ILE C 1 24 ? -25.21900 19.07500 27.99000 1.000 9.85000 24 ILE C N 1
ATOM 2687 C CA . ILE C 1 24 ? -24.87500 18.08400 26.97000 1.000 9.10000 24 ILE C CA 1
ATOM 2688 C C . ILE C 1 24 ? -26.15500 17.67100 26.22200 1.000 10.40000 24 ILE C C 1
ATOM 2689 O O . ILE C 1 24 ? -26.19200 17.67300 24.98600 1.000 10.19000 24 ILE C O 1
ATOM 2694 N N . THR C 1 25 ? -27.21300 17.35900 26.96200 1.000 10.42000 25 THR C N 1
ATOM 2695 C CA . THR C 1 25 ? -28.47000 16.96800 26.33400 1.000 13.54000 25 THR C CA 1
ATOM 2696 C C . THR C 1 25 ? -28.98100 18.05900 25.39100 1.000 12.45000 25 THR C C 1
ATOM 2697 O O . THR C 1 25 ? -29.47500 17.74400 24.30800 1.000 14.56000 25 THR C O 1
ATOM 2701 N N . SER C 1 26 ? -28.80500 19.32900 25.77200 1.000 10.75000 26 SER C N 1
ATOM 2702 C CA . SER C 1 26 ? -29.32300 20.46000 24.98200 1.000 11.85000 26 SER C CA 1
ATOM 2703 C C . SER C 1 26 ? -28.68400 20.52500 23.59200 1.000 11.72000 26 SER C C 1
ATOM 2704 O O . SER C 1 26 ? -29.31200 20.97200 22.63400 1.000 13.46000 26 SER C O 1
ATOM 2707 N N . ILE C 1 27 ? -27.44000 20.07000 23.47700 1.000 11.98000 27 ILE C N 1
ATOM 2708 C CA . ILE C 1 27 ? -26.77700 19.99000 22.17100 1.000 12.79000 27 ILE C CA 1
ATOM 2709 C C . ILE C 1 27 ? -27.62900 19.21100 21.17600 1.000 15.19000 27 ILE C C 1
ATOM 2710 O O . ILE C 1 27 ? -27.90100 19.65500 20.05600 1.000 16.78000 27 ILE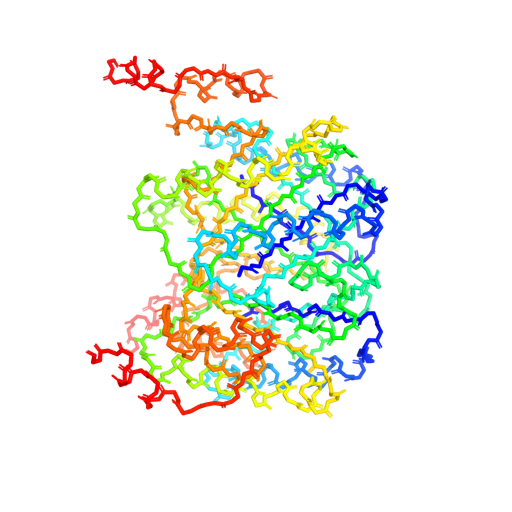 C O 1
ATOM 2715 N N . TYR C 1 28 ? -28.06100 18.03700 21.60600 1.000 13.01000 28 TYR C N 1
ATOM 2716 C CA . TYR C 1 28 ? -28.75300 17.13200 20.71800 1.000 12.97000 28 TYR C CA 1
ATOM 2717 C C . TYR C 1 28 ? -30.19800 17.56600 20.52700 1.000 16.66000 28 TYR C C 1
ATOM 2718 O O . TYR C 1 28 ? -30.75000 17.43300 19.44100 1.000 15.86000 28 TYR C O 1
ATOM 2727 N N . VAL C 1 29 ? -30.80700 18.11500 21.56700 1.000 12.45000 29 VAL C N 1
ATOM 2728 C CA . VAL C 1 29 ? -32.17500 18.61000 21.41300 1.000 15.04000 29 VAL C CA 1
ATOM 2729 C C . VAL C 1 29 ? -32.19600 19.79700 20.44700 1.000 17.81000 29 VAL C C 1
ATOM 2730 O O . VAL C 1 29 ? -32.99100 19.82600 19.49400 1.000 17.25000 29 VAL C O 1
ATOM 2734 N N . ASP C 1 30 ? -31.29600 20.75300 20.66500 1.000 17.14000 30 ASP C N 1
ATOM 2735 C CA . ASP C 1 30 ? -31.31600 21.99900 19.89900 1.000 16.29000 30 ASP C CA 1
ATOM 2736 C C . ASP C 1 30 ? -30.87800 21.81200 18.45200 1.000 18.44000 30 ASP C C 1
ATOM 2737 O O . ASP C 1 30 ? -31.45900 22.41100 17.54500 1.000 21.28000 30 ASP C O 1
ATOM 2742 N N . TYR C 1 31 ? -29.85900 20.98700 18.22600 1.000 16.84000 31 TYR C N 1
ATOM 2743 C CA . TYR C 1 31 ? -29.26800 20.88600 16.89700 1.000 16.80000 31 TYR C CA 1
ATOM 2744 C C . TYR C 1 31 ? -29.81400 19.71500 16.07900 1.000 23.01000 31 TYR C C 1
ATOM 2745 O O . TYR C 1 31 ? -29.77400 19.75200 14.85000 1.000 22.57000 31 TYR C O 1
ATOM 2754 N N . VAL C 1 32 ? -30.31500 18.68700 16.74200 1.000 19.70000 32 VAL C N 1
ATOM 2755 C CA . VAL C 1 32 ? -30.74100 17.50900 16.02800 1.000 25.96000 32 VAL C CA 1
ATOM 2756 C C . VAL C 1 32 ? -32.17200 17.07700 16.30800 1.000 20.00000 32 VAL C C 1
ATOM 2757 O O . VAL C 1 32 ? -32.61500 16.14600 15.73600 1.000 24.96000 32 VAL C O 1
ATOM 2761 N N . ASN C 1 33 ? -32.83200 17.72100 17.23800 1.000 18.44000 33 ASN C N 1
ATOM 2762 C CA . ASN C 1 33 ? -34.18000 17.36800 17.68500 1.000 21.03000 33 ASN C CA 1
ATOM 2763 C C . ASN C 1 33 ? -34.28900 15.92500 18.20000 1.000 17.19000 33 ASN C C 1
ATOM 2764 O O . ASN C 1 33 ? -35.34600 15.29200 18.08800 1.000 17.66000 33 ASN C O 1
ATOM 2769 N N . LEU C 1 34 ? -33.20300 15.40500 18.76800 1.000 15.04000 34 LEU C N 1
ATOM 2770 C CA . LEU C 1 34 ? -33.20900 14.06200 19.33900 1.000 14.95000 34 LEU C CA 1
ATOM 2771 C C . LEU C 1 34 ? -34.05600 14.00900 20.59700 1.000 14.84000 34 LEU C C 1
ATOM 2772 O O . LEU C 1 34 ? -34.12700 14.99300 21.33900 1.000 13.77000 34 LEU C O 1
ATOM 2777 N N . PRO C 1 35 ? -34.70700 12.86000 20.84500 1.000 13.99000 35 PRO C N 1
ATOM 2778 C CA . PRO C 1 35 ? -35.33800 12.61500 22.14600 1.000 14.70000 35 PRO C CA 1
ATOM 2779 C C . PRO C 1 35 ? -34.31900 12.79000 23.25100 1.000 16.48000 35 PRO C C 1
ATOM 2780 O O . PRO C 1 35 ? -33.18200 12.29600 23.11500 1.000 13.13000 35 PRO C O 1
ATOM 2784 N N . ARG C 1 36 ? -34.72200 13.46900 24.32200 1.000 14.04000 36 ARG C N 1
ATOM 2785 C CA A ARG C 1 36 ? -33.80700 13.75300 25.42200 0.520 13.95000 36 ARG C CA 1
ATOM 2786 C CA B ARG C 1 36 ? -33.81800 13.75500 25.43000 0.480 14.00000 36 ARG C CA 1
ATOM 2787 C C . ARG C 1 36 ? -33.21600 12.47100 25.98200 1.000 15.58000 36 ARG C C 1
ATOM 2788 O O . ARG C 1 36 ? -32.02100 12.42100 26.25700 1.000 11.75000 36 ARG C O 1
ATOM 2803 N N . PHE C 1 37 ? -34.04800 11.43400 26.12300 1.000 13.19000 37 PHE C N 1
ATOM 2804 C CA . PHE C 1 37 ? -33.61400 10.22000 26.80000 1.000 12.76000 37 PHE C CA 1
ATOM 2805 C C . PHE C 1 37 ? -32.56400 9.42900 26.01600 1.000 11.20000 37 PHE C C 1
ATOM 2806 O O . PHE C 1 37 ? -31.94100 8.53600 26.57000 1.000 13.15000 37 PHE C O 1
ATOM 2814 N N . TYR C 1 38 ? -32.36300 9.74600 24.74200 1.000 12.00000 38 TYR C N 1
ATOM 2815 C CA . TYR C 1 38 ? -31.23300 9.15300 24.02200 1.000 11.93000 38 TYR C CA 1
ATOM 2816 C C . TYR C 1 38 ? -29.90100 9.56000 24.61600 1.000 10.49000 38 TYR C C 1
ATOM 2817 O O . TYR C 1 38 ? -28.90100 8.85800 24.43200 1.000 11.01000 38 TYR C O 1
ATOM 2826 N N . VAL C 1 39 ? -29.86200 10.71800 25.26600 1.000 9.88000 39 VAL C N 1
ATOM 2827 C CA . VAL C 1 39 ? -28.58100 11.25900 25.72500 1.000 10.65000 39 VAL C CA 1
ATOM 2828 C C . VAL C 1 39 ? -28.24700 10.70400 27.11200 1.000 9.68000 39 VAL C C 1
ATOM 2829 O O . VAL C 1 39 ? -28.87500 11.05500 28.11500 1.000 10.50000 39 VAL C O 1
ATOM 2833 N N . VAL C 1 40 ? -27.25900 9.81900 27.14700 1.000 8.81000 40 VAL C N 1
ATOM 2834 C CA . VAL C 1 40 ? -26.84100 9.13100 28.36400 1.000 8.36000 40 VAL C CA 1
ATOM 2835 C C . VAL C 1 40 ? -25.44900 9.64800 28.72700 1.000 10.12000 40 VAL C C 1
ATOM 2836 O O . VAL C 1 40 ? -24.55200 9.60100 27.90700 1.000 9.34000 40 VAL C O 1
ATOM 2840 N N . VAL C 1 41 ? -25.28800 10.18700 29.93500 1.000 7.98000 41 VAL C N 1
ATOM 2841 C CA . VAL C 1 41 ? -23.98000 10.60800 30.45000 1.000 8.43000 41 VAL C CA 1
ATOM 2842 C C . VAL C 1 41 ? -23.61400 9.80700 31.70600 1.000 10.17000 41 VAL C C 1
ATOM 2843 O O . VAL C 1 41 ? -24.35300 9.80500 32.69400 1.000 9.87000 41 VAL C O 1
ATOM 2847 N N . LEU C 1 42 ? -22.47900 9.11200 31.65400 1.000 9.93000 42 LEU C N 1
ATOM 2848 C CA . LEU C 1 42 ? -22.01100 8.29700 32.77300 1.000 9.82000 42 LEU C CA 1
ATOM 2849 C C . LEU C 1 42 ? -20.81400 8.99300 33.42500 1.000 9.33000 42 LEU C C 1
ATOM 2850 O O . LEU C 1 42 ? -19.78900 9.18000 32.77500 1.000 10.55000 42 LEU C O 1
ATOM 2855 N N . PHE C 1 43 ? -20.95500 9.39100 34.69200 1.000 10.38000 43 PHE C N 1
ATOM 2856 C CA . PHE C 1 43 ? -19.86700 10.01800 35.43500 1.000 10.91000 43 PHE C CA 1
ATOM 2857 C C . PHE C 1 43 ? -19.10000 8.95200 36.21000 1.000 11.17000 43 PHE C C 1
ATOM 2858 O O . PHE C 1 43 ? -19.67700 8.17200 36.97300 1.000 12.61000 43 PHE C O 1
ATOM 2866 N N . LYS C 1 44 ? -17.79500 8.90700 35.99200 1.000 10.70000 44 LYS C N 1
ATOM 2867 C CA . LYS C 1 44 ? -16.98000 7.87500 36.60100 1.000 13.21000 44 LYS C CA 1
ATOM 2868 C C . LYS C 1 44 ? -15.86000 8.49700 37.42600 1.000 15.09000 44 LYS C C 1
ATOM 2869 O O . LYS C 1 44 ? -14.90900 9.06900 36.88400 1.000 16.11000 44 LYS C O 1
ATOM 2875 N N . ASP C 1 45 ? -15.99000 8.41000 38.74400 1.000 16.85000 45 ASP C N 1
ATOM 2876 C CA . ASP C 1 45 ? -14.96200 8.92200 39.63300 1.000 14.82000 45 ASP C CA 1
ATOM 2877 C C . ASP C 1 45 ? -13.71800 8.04600 39.53300 1.000 14.00000 45 ASP C C 1
ATOM 2878 O O . ASP C 1 45 ? -13.80900 6.81700 39.54800 1.000 17.71000 45 ASP C O 1
ATOM 2883 N N . MET C 1 46 ? -12.56300 8.68700 39.40600 1.000 14.06000 46 MET C N 1
ATOM 2884 C CA . MET C 1 46 ? -11.28900 7.99200 39.30200 1.000 15.35000 46 MET C CA 1
ATOM 2885 C C . MET C 1 46 ? -10.38100 8.39700 40.45300 1.000 15.51000 46 MET C C 1
ATOM 2886 O O . MET C 1 46 ? -10.03800 9.56900 40.58800 1.000 16.92000 46 MET C O 1
ATOM 2891 N N . PRO C 1 47 ? -9.99100 7.42900 41.29600 1.000 16.92000 47 PRO C N 1
ATOM 2892 C CA . PRO C 1 47 ? -9.09400 7.76800 42.41000 1.000 19.14000 47 PRO C CA 1
ATOM 2893 C C . PRO C 1 47 ? -7.73100 8.31400 41.97500 1.000 16.59000 47 PRO C C 1
ATOM 2894 O O . PRO C 1 47 ? -7.33200 8.17500 40.82200 1.000 14.42000 47 PRO C O 1
ATOM 2898 N N . LYS C 1 48 ? -7.01400 8.93500 42.90900 1.000 12.94000 48 LYS C N 1
ATOM 2899 C CA . LYS C 1 48 ? -5.67000 9.41100 42.62500 1.000 14.90000 48 LYS C CA 1
ATOM 2900 C C . LYS C 1 48 ? -4.82100 8.23300 42.17000 1.000 12.41000 48 LYS C C 1
ATOM 2901 O O . LYS C 1 48 ? -5.08300 7.09200 42.55900 1.000 14.01000 48 LYS C O 1
ATOM 2907 N N . GLU C 1 49 ? -3.84200 8.52200 41.32000 1.000 14.99000 49 GLU C N 1
ATOM 2908 C CA . GLU C 1 49 ? -2.93700 7.51700 40.77300 1.000 13.51000 49 GLU C CA 1
ATOM 2909 C C . GLU C 1 49 ? -3.67000 6.45700 39.93900 1.000 15.85000 49 GLU C C 1
ATOM 2910 O O . GLU C 1 49 ? -3.30800 5.27600 39.97500 1.000 17.82000 49 GLU C O 1
ATOM 2916 N N . THR C 1 50 ? -4.69200 6.86600 39.18000 1.000 13.56000 50 THR C N 1
ATOM 2917 C CA . THR C 1 50 ? -5.29700 5.94900 38.19000 1.000 11.25000 50 THR C CA 1
ATOM 2918 C C . THR C 1 50 ? -5.37000 6.49600 36.75900 1.000 11.23000 50 THR C C 1
ATOM 2919 O O . THR C 1 50 ? -5.53800 5.71300 35.82000 1.000 12.80000 50 THR C O 1
ATOM 2923 N N . MET C 1 51 ? -5.23900 7.81000 36.58400 1.000 11.12000 51 MET C N 1
ATOM 2924 C CA . MET C 1 51 ? -5.21300 8.41000 35.25100 1.000 11.50000 51 MET C CA 1
ATOM 2925 C C . MET C 1 51 ? -3.80000 8.86900 34.94200 1.000 12.86000 51 MET C C 1
ATOM 2926 O O . MET C 1 51 ? -3.26600 9.78000 35.58700 1.000 15.92000 51 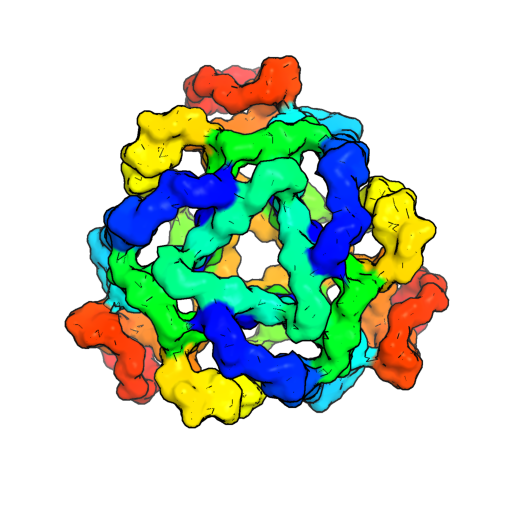MET C O 1
ATOM 2931 N N . TYR C 1 52 ? -3.17700 8.22600 33.96700 1.000 10.77000 52 TYR C N 1
ATOM 2932 C CA . TYR C 1 52 ? -1.80100 8.55300 33.63300 1.000 10.81000 52 TYR C CA 1
ATOM 2933 C C . TYR C 1 52 ? -1.68500 9.21600 32.26300 1.000 12.97000 52 TYR C C 1
ATOM 2934 O O . TYR C 1 52 ? -2.10800 8.66600 31.23700 1.000 13.13000 52 TYR C O 1
ATOM 2943 N N . VAL C 1 53 ? -1.11000 10.41700 32.26900 1.000 11.08000 53 VAL C N 1
ATOM 2944 C CA . VAL C 1 53 ? -0.95300 11.21500 31.06400 1.000 10.17000 53 VAL C CA 1
ATOM 2945 C C . VAL C 1 53 ? 0.52700 11.33900 30.72700 1.000 12.27000 53 VAL C C 1
ATOM 2946 O O . VAL C 1 53 ? 1.28400 11.88200 31.51500 1.000 14.07000 53 VAL C O 1
ATOM 2950 N N . GLY C 1 54 ? 0.95200 10.83300 29.57300 1.000 12.08000 54 GLY C N 1
ATOM 2951 C CA . GLY C 1 54 ? 2.36700 10.86900 29.24000 1.000 11.38000 54 GLY C CA 1
ATOM 2952 C C . GLY C 1 54 ? 3.26300 10.16400 30.25100 1.000 12.14000 54 GLY C C 1
ATOM 2953 O O . GLY C 1 54 ? 4.41300 10.56700 30.44800 1.000 13.92000 54 GLY C O 1
ATOM 2954 N N . GLY C 1 55 ? 2.74200 9.10400 30.87000 1.000 11.38000 55 GLY C N 1
ATOM 2955 C CA . GLY C 1 55 ? 3.50600 8.30200 31.81500 1.000 13.05000 55 GLY C CA 1
ATOM 2956 C C . GLY C 1 55 ? 3.59900 8.84400 33.23100 1.000 11.93000 55 GLY C C 1
ATOM 2957 O O . GLY C 1 55 ? 4.37500 8.33700 34.03800 1.000 15.59000 55 GLY C O 1
ATOM 2958 N N . LYS C 1 56 ? 2.82400 9.88200 33.53100 1.000 13.48000 56 LYS C N 1
ATOM 2959 C CA . LYS C 1 56 ? 2.76700 10.44600 34.87800 1.000 15.32000 56 LYS C CA 1
ATOM 2960 C C . LYS C 1 56 ? 1.31500 10.61300 35.29500 1.000 13.72000 56 LYS C C 1
ATOM 2961 O O . LYS C 1 56 ? 0.47900 10.99000 34.47700 1.000 15.37000 56 LYS C O 1
ATOM 2967 N N . ALA C 1 57 ? 1.01900 10.33500 36.56300 1.000 13.21000 57 ALA C N 1
ATOM 2968 C CA . ALA C 1 57 ? -0.33500 10.49700 37.07200 1.000 12.86000 57 ALA C CA 1
ATOM 2969 C C . ALA C 1 57 ? -0.76000 11.95800 36.93100 1.000 13.63000 57 ALA C C 1
ATOM 2970 O O . ALA C 1 57 ? 0.01400 12.87400 37.22300 1.000 17.35000 57 ALA C O 1
ATOM 2972 N N . ASN C 1 58 ? -1.97300 12.16700 36.43500 1.000 12.58000 58 ASN C N 1
ATOM 2973 C CA . ASN C 1 58 ? -2.59100 13.48000 36.49300 1.000 11.05000 58 ASN C CA 1
ATOM 2974 C C . ASN C 1 58 ? -3.89000 13.37200 37.27600 1.000 11.85000 58 ASN C C 1
ATOM 2975 O O . ASN C 1 58 ? -4.89700 12.83100 36.80200 1.000 12.90000 58 ASN C O 1
ATOM 2980 N N . ASN C 1 59 ? -3.84700 13.88700 38.50000 1.000 12.22000 59 ASN C N 1
ATOM 2981 C CA . ASN C 1 59 ? -4.97400 13.78500 39.40500 1.000 12.78000 59 ASN C CA 1
ATOM 2982 C C . ASN C 1 59 ? -5.90200 14.97700 39.27600 1.000 11.40000 59 ASN C C 1
ATOM 2983 O O . ASN C 1 59 ? -6.83900 15.12400 40.05800 1.000 15.05000 59 ASN C O 1
ATOM 2988 N N . ASN C 1 60 ? -5.64500 15.79000 38.24700 1.000 13.00000 60 ASN C N 1
ATOM 2989 C CA . ASN C 1 60 ? -6.43100 16.97900 37.94200 1.000 13.29000 60 ASN C CA 1
ATOM 2990 C C . ASN C 1 60 ? -6.90700 16.94300 36.48600 1.000 13.69000 60 ASN C C 1
ATOM 2991 O O . ASN C 1 60 ? -6.88000 17.94400 35.78100 1.000 13.49000 60 ASN C O 1
ATOM 2996 N N . PHE C 1 61 ? -7.35300 15.77500 36.04000 1.000 11.42000 61 PHE C N 1
ATOM 2997 C CA . PHE C 1 61 ? -7.57200 15.53800 34.61200 1.000 10.49000 61 PHE C CA 1
ATOM 2998 C C . PHE C 1 61 ? -8.94300 14.91500 34.38000 1.000 11.15000 61 PHE C C 1
ATOM 2999 O O . PHE C 1 61 ? -9.30100 13.94200 35.03900 1.000 10.13000 61 PHE C O 1
ATOM 3007 N N . VAL C 1 62 ? -9.71700 15.50700 33.47100 1.000 10.35000 62 VAL C N 1
ATOM 3008 C CA . VAL C 1 62 ? -11.02700 14.98600 33.10400 1.000 9.18000 62 VAL C CA 1
ATOM 3009 C C . VAL C 1 62 ? -10.95600 14.43900 31.68500 1.000 8.02000 62 VAL C C 1
ATOM 3010 O O . VAL C 1 62 ? -10.57000 15.15700 30.77400 1.000 9.35000 62 VAL C O 1
ATOM 3014 N N . ARG C 1 63 ? -11.27600 13.16000 31.50400 1.000 8.96000 63 ARG C N 1
ATOM 3015 C CA . ARG C 1 63 ? -11.24100 12.54000 30.17900 1.000 9.15000 63 ARG C CA 1
ATOM 3016 C C . ARG C 1 63 ? -12.64700 12.19800 29.72500 1.000 10.91000 63 ARG C C 1
ATOM 3017 O O . ARG C 1 63 ? -13.39100 11.53300 30.45100 1.000 10.27000 63 ARG C O 1
ATOM 3025 N N . ILE C 1 64 ? -13.01800 12.66400 28.53100 1.000 7.89000 64 ILE C N 1
ATOM 3026 C CA . ILE C 1 64 ? -14.36100 12.44400 28.00700 1.000 7.97000 64 ILE C CA 1
ATOM 3027 C C . ILE C 1 64 ? -14.29100 11.61800 26.73700 1.000 9.77000 64 ILE C C 1
ATOM 3028 O O . ILE C 1 64 ? -13.45900 11.86600 25.87300 1.000 9.60000 64 ILE C O 1
ATOM 3033 N N . ARG C 1 65 ? -15.16500 10.62700 26.64400 1.000 9.92000 65 ARG C N 1
ATOM 3034 C CA . ARG C 1 65 ? -15.28400 9.82800 25.42900 1.000 9.39000 65 ARG C CA 1
ATOM 3035 C C . ARG C 1 65 ? -16.74000 9.65000 25.10200 1.000 9.39000 65 ARG C C 1
ATOM 3036 O O . ARG C 1 65 ? -17.53800 9.39100 25.99200 1.000 10.64000 65 ARG C O 1
ATOM 3044 N N . LEU C 1 66 ? -17.14300 9.75000 23.84400 1.000 10.43000 66 LEU C N 1
ATOM 3045 C CA . LEU C 1 66 ? -18.53500 9.46600 23.52900 1.000 9.98000 66 LEU C CA 1
ATOM 3046 C C . LEU C 1 66 ? -18.689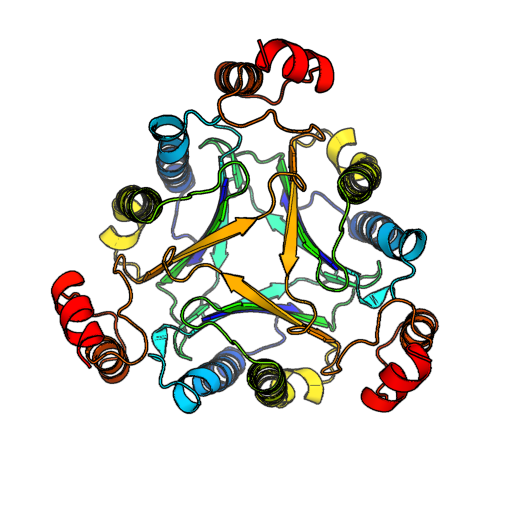00 8.60200 22.28000 1.000 11.89000 66 LEU C C 1
ATOM 3047 O O . LEU C 1 66 ? -17.87600 8.64600 21.44700 1.000 11.70000 66 LEU C O 1
ATOM 3052 N N . ASP C 1 67 ? -19.74000 7.78100 22.26200 1.000 9.78000 67 ASP C N 1
ATOM 3053 C CA . ASP C 1 67 ? -20.20900 7.13100 21.03700 1.000 11.16000 67 ASP C CA 1
ATOM 3054 C C . ASP C 1 67 ? -21.39700 7.87600 20.46800 1.000 12.38000 67 ASP C C 1
ATOM 3055 O O . ASP C 1 67 ? -22.31700 8.24800 21.20000 1.000 11.50000 67 ASP C O 1
ATOM 3060 N N . HIS C 1 68 ? -21.40300 8.06400 19.15400 1.000 10.45000 68 HIS C N 1
ATOM 3061 C CA . HIS C 1 68 ? -22.57500 8.59700 18.47300 1.000 11.03000 68 HIS C CA 1
ATOM 3062 C C . HIS C 1 68 ? -23.22000 7.47900 17.69100 1.000 12.96000 68 HIS C C 1
ATOM 3063 O O . HIS C 1 68 ? -22.56200 6.86000 16.84900 1.000 15.49000 68 HIS C O 1
ATOM 3070 N N . ILE C 1 69 ? -24.49300 7.22600 17.97800 1.000 13.77000 69 ILE C N 1
ATOM 3071 C CA . ILE C 1 69 ? -25.21000 6.07400 17.43300 1.000 16.31000 69 ILE C CA 1
ATOM 3072 C C . ILE C 1 69 ? -26.37400 6.47400 16.52500 1.000 17.07000 69 ILE C C 1
ATOM 3073 O O . ILE C 1 69 ? -26.57500 5.87900 15.45500 1.000 18.18000 69 ILE C O 1
ATOM 3078 N N . ALA C 1 70 ? -27.13100 7.48100 16.96000 1.000 15.30000 70 ALA C N 1
ATOM 3079 C CA . ALA C 1 70 ? -28.39700 7.87800 16.34100 1.000 14.94000 70 ALA C CA 1
ATOM 3080 C C . ALA C 1 70 ? -28.21900 8.77400 15.11700 1.000 18.96000 70 ALA C C 1
ATOM 3081 O O . ALA C 1 70 ? -29.17100 8.99200 14.35900 1.000 17.22000 70 ALA C O 1
ATOM 3083 N N . ARG C 1 71 ? -27.01600 9.31200 14.94200 1.000 16.71000 71 ARG C N 1
ATOM 3084 C CA . ARG C 1 71 ? -26.70000 10.17400 13.80300 1.000 18.55000 71 ARG C CA 1
ATOM 3085 C C . ARG C 1 71 ? -25.27300 9.95300 13.32900 1.000 20.00000 71 ARG C C 1
ATOM 3086 O O . ARG C 1 71 ? -24.38200 9.63500 14.12000 1.000 21.27000 71 ARG C O 1
ATOM 3094 N N . GLN C 1 72 ? -25.07000 10.14400 12.03200 1.000 21.84000 72 GLN C N 1
ATOM 3095 C CA . GLN C 1 72 ? -23.73800 10.18000 11.45500 1.000 24.07000 72 GLN C CA 1
ATOM 3096 C C . GLN C 1 72 ? -23.46800 11.60700 11.01700 1.000 22.50000 72 GLN C C 1
ATOM 3097 O O . GLN C 1 72 ? -24.33500 12.25200 10.43500 1.000 27.60000 72 GLN C O 1
ATOM 3103 N N . MET C 1 73 ? -22.27700 12.10900 11.31200 1.000 22.78000 73 MET C N 1
ATOM 3104 C CA . MET C 1 73 ? -21.92200 13.46100 10.90400 1.000 20.68000 73 MET C CA 1
ATOM 3105 C C . MET C 1 73 ? -21.10400 13.39600 9.62200 1.000 20.52000 73 MET C C 1
ATOM 3106 O O . MET C 1 73 ? -19.97400 12.91900 9.62100 1.000 19.88000 73 MET C O 1
ATOM 3111 N N . GLU C 1 74 ? -21.67800 13.88400 8.52800 1.000 22.65000 74 GLU C N 1
ATOM 3112 C CA . GLU C 1 74 ? -21.14300 13.56300 7.20600 1.000 22.37000 74 GLU C CA 1
ATOM 3113 C C . GLU C 1 74 ? -20.23100 14.61900 6.57300 1.000 25.69000 74 GLU C C 1
ATOM 3114 O O . GLU C 1 74 ? -19.51700 14.30800 5.61900 1.000 25.10000 74 GLU C O 1
ATOM 3120 N N . THR C 1 75 ? -20.24200 15.84700 7.09100 1.000 23.00000 75 THR C N 1
ATOM 3121 C CA . THR C 1 75 ? -19.39800 16.91600 6.54800 1.000 26.77000 75 THR C CA 1
ATOM 3122 C C . THR C 1 75 ? -18.41300 17.45700 7.58400 1.000 23.15000 75 THR C C 1
ATOM 3123 O O . THR C 1 75 ? -18.67500 17.40600 8.78900 1.000 24.13000 75 THR C O 1
ATOM 3127 N N . ALA C 1 76 ? -17.28700 17.98400 7.10700 1.000 20.76000 76 ALA C N 1
ATOM 3128 C CA . ALA C 1 76 ? -16.26500 18.54800 7.98300 1.000 21.25000 76 ALA C CA 1
ATOM 3129 C C . ALA C 1 76 ? -16.83700 19.65300 8.85200 1.000 23.03000 76 ALA C C 1
ATOM 3130 O O . ALA C 1 76 ? -16.47600 19.78100 10.02600 1.000 20.21000 76 ALA C O 1
ATOM 3132 N N . GLU C 1 77 ? -17.73400 20.44100 8.27000 1.000 21.67000 77 GLU C N 1
ATOM 3133 C CA . GLU C 1 77 ? -18.32900 21.58500 8.95100 1.000 25.27000 77 GLU C CA 1
ATOM 3134 C C . GLU C 1 77 ? -19.23000 21.16900 10.11800 1.000 21.10000 77 GLU C C 1
ATOM 3135 O O . GLU C 1 77 ? -19.18300 21.77200 11.18700 1.000 19.74000 77 GLU C O 1
ATOM 3141 N N . VAL C 1 78 ? -20.04900 20.14100 9.91800 1.000 20.34000 78 VAL C N 1
ATOM 3142 C CA . VAL C 1 78 ? -20.91100 19.64800 10.99500 1.000 18.75000 78 VAL C CA 1
ATOM 3143 C C . VAL C 1 78 ? -20.08100 19.00200 12.10000 1.000 18.89000 78 VAL C C 1
ATOM 3144 O O . VAL C 1 78 ? -20.35700 19.17600 13.28800 1.000 19.46000 78 VAL C O 1
ATOM 3148 N N . ARG C 1 79 ? -19.05500 18.26000 11.70300 1.000 18.62000 79 ARG C N 1
ATOM 3149 C CA . ARG C 1 79 ? -18.18700 17.59600 12.66200 1.000 15.29000 79 ARG C CA 1
ATOM 3150 C C . ARG C 1 79 ? -17.40500 18.61100 13.49500 1.000 17.65000 79 ARG C C 1
ATOM 3151 O O . ARG C 1 79 ? -17.24900 18.44900 14.71100 1.000 16.97000 79 ARG C O 1
ATOM 3159 N N . ALA C 1 80 ? -16.91100 19.66600 12.85600 1.000 17.65000 80 ALA C N 1
ATOM 3160 C CA . ALA C 1 80 ? -16.24000 20.71800 13.61000 1.000 16.13000 80 ALA C CA 1
ATOM 3161 C C . ALA C 1 80 ? -17.23400 21.41900 14.52900 1.000 15.84000 80 ALA C C 1
ATOM 3162 O O . ALA C 1 80 ? -16.89300 21.80000 15.65200 1.000 14.94000 80 ALA C O 1
ATOM 3164 N N . LEU C 1 81 ? -18.47000 21.58500 14.06300 1.000 13.85000 81 LEU C N 1
ATOM 3165 C CA . LEU C 1 81 ? -19.47200 22.27000 14.87500 1.000 13.34000 81 LEU C CA 1
ATOM 3166 C C . LEU C 1 81 ? -19.76200 21.45900 16.12900 1.000 13.18000 81 LEU C C 1
ATOM 3167 O O . LEU C 1 81 ? -19.80600 22.01100 17.22800 1.000 12.97000 81 LEU C O 1
ATOM 3172 N N . MET C 1 82 ? -19.91300 20.14700 15.96600 1.000 15.19000 82 MET C N 1
ATOM 3173 C CA . MET C 1 82 ? -20.13200 19.26300 17.10600 1.000 13.06000 82 MET C CA 1
ATOM 3174 C C . MET C 1 82 ? -19.05100 19.46200 18.16800 1.000 14.32000 82 MET C C 1
ATOM 3175 O O . MET C 1 82 ? -19.36600 19.64300 19.34300 1.000 12.80000 82 MET C O 1
ATOM 3180 N N . MET C 1 83 ? -17.78200 19.45100 17.76500 1.000 13.50000 83 MET C N 1
ATOM 3181 C CA . MET C 1 83 ? -16.70000 19.63300 18.73800 1.000 12.07000 83 MET C CA 1
ATOM 3182 C C . MET C 1 83 ? -16.74000 21.01200 19.39100 1.000 13.55000 83 MET C C 1
ATOM 3183 O O . MET C 1 83 ? -16.53000 21.15100 20.61100 1.000 11.50000 83 MET C O 1
ATOM 3188 N N . THR C 1 84 ? -17.00900 22.04000 18.58400 1.000 13.45000 84 THR C N 1
ATOM 3189 C CA . THR C 1 84 ? -17.04100 23.40200 19.10900 1.000 13.12000 84 THR C CA 1
ATOM 3190 C C . THR C 1 84 ? -18.12600 23.54300 20.17200 1.000 12.61000 84 THR C C 1
ATOM 3191 O O . THR C 1 84 ? -17.86800 24.04500 21.26900 1.000 13.47000 84 THR C O 1
ATOM 3195 N N . VAL C 1 85 ? -19.33300 23.07500 19.86200 1.000 12.03000 85 VAL C N 1
ATOM 3196 C CA . VAL C 1 85 ? -20.44400 23.20100 20.79500 1.000 11.98000 85 VAL C CA 1
ATOM 3197 C C . VAL C 1 85 ? -20.22500 22.33300 22.04300 1.000 12.90000 85 VAL C C 1
ATOM 3198 O O . VAL C 1 85 ? -20.48300 22.78600 23.16200 1.000 13.07000 85 VAL C O 1
ATOM 3202 N N . ALA C 1 86 ? -19.71200 21.11400 21.86700 1.000 11.77000 86 ALA C N 1
ATOM 3203 C CA . ALA C 1 86 ? -19.32600 20.28400 23.01900 1.000 10.82000 86 ALA C CA 1
ATOM 3204 C C . ALA C 1 86 ? -18.41100 21.05000 23.98900 1.000 11.81000 86 ALA C C 1
ATOM 3205 O O . ALA C 1 86 ? -18.64400 21.07700 25.20300 1.000 10.96000 86 ALA C O 1
ATOM 3207 N N . GLU C 1 87 ? -17.38100 21.68700 23.45000 1.000 11.86000 87 GLU C N 1
ATOM 3208 C CA . GLU C 1 87 ? -16.43800 22.41400 24.30100 1.000 10.19000 87 GLU C CA 1
ATOM 3209 C C . GLU C 1 87 ? -17.10300 23.59600 24.98600 1.000 10.81000 87 GLU C C 1
ATOM 3210 O O . GLU C 1 87 ? -16.83600 23.85700 26.14900 1.000 11.22000 87 GLU C O 1
ATOM 3216 N N . GLU C 1 88 ? -17.98900 24.28400 24.27400 1.000 11.20000 88 GLU C N 1
ATOM 3217 C CA . GLU C 1 88 ? -18.74800 25.37900 24.85900 1.000 11.32000 88 GLU C CA 1
ATOM 3218 C C . GLU C 1 88 ? -19.58400 24.93700 26.06600 1.000 10.55000 88 GLU C C 1
ATOM 3219 O O . GLU C 1 88 ? -19.68400 25.68400 27.04400 1.000 12.36000 88 GLU C O 1
ATOM 3225 N N . LYS C 1 89 ? -20.17000 23.73700 26.00800 1.000 13.17000 89 LYS C N 1
ATOM 3226 C CA . LYS C 1 89 ? -21.01000 23.24500 27.10800 1.000 12.66000 89 LYS C CA 1
ATOM 3227 C C . LYS C 1 89 ? -20.15400 22.79100 28.28800 1.000 10.82000 89 LYS C C 1
ATOM 3228 O O . LYS C 1 89 ? -20.54200 22.95800 29.45000 1.000 14.00000 89 LYS C O 1
ATOM 3234 N N . LEU C 1 90 ? -18.98000 22.23500 27.98500 1.000 11.17000 90 LEU C N 1
ATOM 3235 C CA . LEU C 1 90 ? -18.07700 21.71500 29.00900 1.000 11.12000 90 LEU C CA 1
ATOM 3236 C C . LEU C 1 90 ? -17.33400 22.80600 29.77800 1.000 11.06000 90 LEU C C 1
ATOM 3237 O O . LEU C 1 90 ? -17.02600 22.62900 30.96600 1.000 10.16000 90 LEU C O 1
ATOM 3242 N N . ALA C 1 91 ? -17.02400 23.91400 29.10300 1.000 12.00000 91 ALA C N 1
ATOM 3243 C CA . ALA C 1 91 ? -16.11300 24.92600 29.66100 1.000 12.77000 91 ALA C CA 1
ATOM 3244 C C . ALA C 1 91 ? -16.45200 25.41800 31.07200 1.000 11.65000 91 ALA C C 1
ATOM 3245 O O . ALA C 1 91 ? -15.55000 25.56100 31.89500 1.000 12.31000 91 ALA C O 1
ATOM 3247 N N . PRO C 1 92 ? -17.74000 25.69300 31.35900 1.000 12.97000 92 PRO C N 1
ATOM 3248 C CA . PRO C 1 92 ? -17.99200 26.23200 32.70400 1.000 13.46000 92 PRO C CA 1
ATOM 3249 C C . PRO C 1 92 ? -17.67700 25.26100 33.82700 1.000 13.44000 92 PRO C C 1
ATOM 3250 O O . PRO C 1 92 ? -17.39600 25.70400 34.94600 1.000 14.88000 92 PRO C O 1
ATOM 3254 N N . PHE C 1 93 ? -17.68600 23.96500 33.52700 1.000 12.95000 93 PHE C N 1
ATOM 3255 C CA . PHE C 1 93 ? -17.53900 22.94700 34.56000 1.000 11.62000 93 PHE C CA 1
ATOM 3256 C C . PHE C 1 93 ? -16.14000 22.36100 34.65300 1.000 12.24000 93 PHE C C 1
ATOM 3257 O O . PHE C 1 93 ? -15.78100 21.78100 35.67300 1.000 12.17000 93 PHE C O 1
ATOM 3265 N N . ILE C 1 94 ? -15.36300 22.49100 33.58500 1.000 11.10000 94 ILE C N 1
ATOM 3266 C CA . ILE C 1 94 ? -14.09900 21.76200 33.48100 1.000 11.10000 94 ILE C CA 1
ATOM 3267 C C . ILE C 1 94 ? -12.97200 22.76600 33.22900 1.000 12.03000 94 ILE C C 1
ATOM 3268 O O . ILE C 1 94 ? -12.18700 23.05100 34.14200 1.000 11.20000 94 ILE C O 1
ATOM 3273 N N . LYS C 1 95 ? -12.90000 23.33300 32.02800 1.000 11.33000 95 LYS C N 1
ATOM 3274 C CA . LYS C 1 95 ? -11.87600 24.34800 31.75600 1.000 11.16000 95 LYS C CA 1
ATOM 3275 C C . LYS C 1 95 ? -11.85700 25.43700 32.82400 1.000 12.30000 95 LYS C C 1
ATOM 3276 O O . LYS C 1 95 ? -10.80400 25.74100 33.37800 1.000 13.75000 95 LYS C O 1
ATOM 3282 N N . GLU C 1 96 ? -13.01900 26.00000 33.13200 1.000 12.50000 96 GLU C N 1
ATOM 3283 C CA . GLU C 1 96 ? -13.03700 27.17800 33.99400 1.000 11.69000 96 GLU C CA 1
ATOM 3284 C C . GLU C 1 96 ? -12.88600 26.82500 35.46600 1.000 15.19000 96 GLU C C 1
ATOM 3285 O O . GLU C 1 96 ? -12.76700 27.71700 36.30500 1.000 19.56000 96 GLU C O 1
ATOM 3291 N N . ARG C 1 97 ? -12.87200 25.53000 35.77200 1.000 14.08000 97 ARG C N 1
ATOM 3292 C CA . ARG C 1 97 ? -12.57500 25.07100 37.11900 1.000 13.87000 97 ARG C CA 1
ATOM 3293 C C . ARG C 1 97 ? -11.12700 24.59900 37.25000 1.000 18.41000 97 ARG C C 1
ATOM 3294 O O . ARG C 1 97 ? -10.75000 24.03900 38.27100 1.000 15.14000 97 ARG C O 1
ATOM 3302 N N . GLY C 1 98 ? -10.32700 24.82600 36.21000 1.000 13.68000 98 GLY C N 1
ATOM 3303 C CA . GLY C 1 98 ? -8.89000 24.58100 36.26600 1.000 14.82000 98 GLY C CA 1
ATOM 3304 C C . GLY C 1 98 ? -8.40600 23.16600 35.97900 1.000 15.03000 98 GLY C C 1
ATOM 3305 O O . GLY C 1 98 ? -7.23800 22.84200 36.19300 1.000 16.21000 98 GLY C O 1
ATOM 3306 N N . TYR C 1 99 ? -9.30300 22.31500 35.49700 1.000 13.03000 99 TYR C N 1
ATOM 3307 C CA . TYR C 1 99 ? -8.92600 20.96900 35.08900 1.000 12.24000 99 TYR C CA 1
ATOM 3308 C C . TYR C 1 99 ? -8.18600 20.96200 33.77100 1.000 11.49000 99 TYR C C 1
ATOM 3309 O O . TYR C 1 99 ? -8.35900 21.85300 32.96600 1.000 13.56000 99 TYR C O 1
ATOM 3318 N N . ASP C 1 100 ? -7.36700 19.93700 33.56700 1.000 10.92000 100 ASP C N 1
ATOM 3319 C CA . ASP C 1 100 ? -6.89100 19.57400 32.23500 1.000 11.19000 100 ASP C CA 1
ATOM 3320 C C . ASP C 1 100 ? -7.93300 18.63400 31.66800 1.000 11.60000 100 ASP C C 1
ATOM 3321 O O . ASP C 1 100 ? -8.56400 17.91400 32.42600 1.000 12.12000 100 ASP C O 1
ATOM 3326 N N . TRP C 1 101 ? -8.14100 18.62800 30.35600 1.000 10.99000 101 TRP C N 1
ATOM 3327 C CA . TRP C 1 101 ? -9.17200 17.74700 29.80600 1.000 10.91000 101 TRP C CA 1
ATOM 3328 C C . TRP C 1 101 ? -8.92300 17.38900 28.35300 1.000 10.81000 101 TRP C C 1
ATOM 3329 O O . TRP C 1 101 ? -8.18200 18.05400 27.63600 1.000 11.32000 101 TRP C O 1
ATOM 3340 N N . GLU C 1 102 ? -9.55200 16.30200 27.93100 1.000 10.13000 102 GLU C N 1
ATOM 3341 C CA . GLU C 1 102 ? -9.44500 15.82800 26.56100 1.000 10.29000 102 GLU C CA 1
ATOM 3342 C C . GLU C 1 102 ? -10.72000 15.08100 26.20600 1.000 10.53000 102 GLU C C 1
ATOM 3343 O O . GLU C 1 102 ? -11.31200 14.43600 27.07200 1.000 10.28000 102 GLU C O 1
ATOM 3349 N N . ILE C 1 103 ? -11.13000 15.15400 24.93700 1.000 9.07000 103 ILE C N 1
ATOM 3350 C CA . ILE C 1 103 ? -12.38500 14.56200 24.47900 1.000 9.51000 103 ILE C CA 1
ATOM 3351 C C . ILE C 1 103 ? -12.23200 13.95700 23.09300 1.000 10.95000 103 ILE C C 1
ATOM 3352 O O . ILE C 1 103 ? -11.53400 14.51100 22.24700 1.000 10.99000 103 ILE C O 1
ATOM 3357 N N . HIS C 1 104 ? -12.84800 12.80100 22.86900 1.000 9.32000 104 HIS C N 1
ATOM 3358 C CA . HIS C 1 104 ? -12.99000 12.27900 21.50700 1.000 8.48000 104 HIS C CA 1
ATOM 3359 C C . HIS C 1 104 ? -14.28800 11.51800 21.31000 1.000 11.64000 104 HIS C C 1
ATOM 3360 O O . HIS C 1 104 ? -14.93000 11.07400 22.27100 1.000 9.59000 104 HIS C O 1
ATOM 3367 N N . ILE C 1 105 ? -14.67700 11.41400 20.03600 1.000 9.83000 105 ILE C N 1
ATOM 3368 C CA . ILE C 1 105 ? -15.90700 10.76000 19.59600 1.000 9.57000 105 ILE C CA 1
ATOM 3369 C C . ILE C 1 105 ? -15.62800 9.58800 18.67200 1.000 11.81000 105 ILE C C 1
ATOM 3370 O O . ILE C 1 105 ? -14.75300 9.66600 17.80300 1.000 12.54000 105 ILE C O 1
ATOM 3375 N N . ALA C 1 106 ? -16.37800 8.50800 18.87000 1.000 12.67000 106 ALA C N 1
ATOM 3376 C CA . ALA C 1 106 ? -16.45300 7.42200 17.90500 1.000 12.52000 106 ALA C CA 1
ATOM 3377 C C . ALA C 1 106 ? -17.87500 7.36100 17.38600 1.000 13.13000 106 ALA C C 1
ATOM 3378 O O . ALA C 1 106 ? -18.80100 7.77400 18.08500 1.000 11.41000 106 ALA C O 1
ATOM 3380 N N . GLU C 1 107 ? -18.03200 6.86600 16.15800 1.000 15.44000 107 GLU C N 1
ATOM 3381 C CA . GLU C 1 107 ? -19.33900 6.59000 15.57300 1.000 13.41000 107 GLU C CA 1
ATOM 3382 C C . GLU C 1 107 ? -19.53000 5.08400 15.44500 1.000 12.69000 107 GLU C C 1
ATOM 3383 O O . GLU C 1 107 ? -18.64700 4.35600 14.96800 1.000 15.65000 107 GLU C O 1
ATOM 3389 N N . THR C 1 108 ? -20.68000 4.61100 15.91500 1.000 10.98000 108 THR C N 1
ATOM 3390 C CA . THR C 1 108 ? -20.98500 3.18900 15.93900 1.000 13.15000 108 THR C CA 1
ATOM 3391 C C . THR C 1 108 ? -22.24300 2.90800 15.12000 1.000 13.91000 108 THR C C 1
ATOM 3392 O O . THR C 1 108 ? -23.05600 3.80900 14.91000 1.000 12.26000 108 THR C O 1
ATOM 3396 N N . PRO C 1 109 ? -22.41200 1.65200 14.65600 1.000 15.56000 109 PRO C N 1
ATOM 3397 C CA . PRO C 1 109 ? -23.48300 1.34400 13.69500 1.000 14.06000 109 PRO C CA 1
ATOM 3398 C C . PRO C 1 109 ? -24.90800 1.51800 14.22200 1.000 14.58000 109 PRO C C 1
ATOM 3399 O O . PRO C 1 109 ? -25.28200 0.97200 15.26300 1.000 15.28000 109 PRO C O 1
ATOM 3403 N N . MET C 1 110 ? -25.71800 2.25100 13.47300 1.000 16.26000 110 MET C N 1
ATOM 3404 C CA . MET C 1 110 ? -27.04700 2.59800 13.94300 1.000 15.12000 110 MET C CA 1
ATOM 3405 C C . MET C 1 110 ? -27.96700 1.38200 14.10200 1.000 16.50000 110 MET C C 1
ATOM 3406 O O . MET C 1 110 ? -28.85000 1.37600 14.95500 1.000 18.67000 110 MET C O 1
ATOM 3411 N N . ASP C 1 111 ? -27.74700 0.34200 13.30700 1.000 15.60000 111 ASP C N 1
ATOM 3412 C CA . ASP C 1 111 ? -28.62400 -0.82400 13.35800 1.000 15.97000 111 ASP C CA 1
ATOM 3413 C C . ASP C 1 111 ? -28.30000 -1.81100 14.49900 1.000 15.53000 111 ASP C C 1
ATOM 3414 O O . ASP C 1 111 ? -29.06400 -2.74200 14.73000 1.000 17.63000 111 ASP C O 1
ATOM 3419 N N . LEU C 1 112 ? -27.20000 -1.60200 15.22800 1.000 12.66000 112 LEU C N 1
ATOM 3420 C CA . LEU C 1 112 ? -26.84700 -2.49100 16.35000 1.000 13.49000 112 LEU C CA 1
ATOM 3421 C C . LEU C 1 112 ? -27.11600 -1.81400 17.69700 1.000 11.85000 112 LEU C C 1
ATOM 3422 O O . LEU C 1 112 ? -26.24500 -1.77600 18.58600 1.000 12.90000 112 LEU C O 1
ATOM 3427 N N . TRP C 1 113 ? -28.33600 -1.32300 17.85800 1.000 13.32000 113 TRP C N 1
ATOM 3428 C CA . TRP C 1 113 ? -28.67800 -0.46400 18.97200 1.000 11.70000 113 TRP C CA 1
ATOM 3429 C C . TRP C 1 113 ? -30.15800 -0.66000 19.28700 1.000 12.66000 113 TRP C C 1
ATOM 3430 O O . TRP C 1 113 ? -30.99000 -0.68400 18.39500 1.000 11.88000 113 TRP C O 1
ATOM 3441 N N . ARG C 1 114 ? -30.47500 -0.85900 20.56000 1.000 11.10000 114 ARG C N 1
ATOM 3442 C CA . ARG C 1 114 ? -31.86000 -0.96500 21.00000 1.000 11.67000 114 ARG C CA 1
ATOM 3443 C C . ARG C 1 114 ? -32.00900 -0.13500 22.25600 1.000 11.19000 114 ARG C C 1
ATOM 3444 O O . ARG C 1 114 ? -31.07000 -0.03600 23.05000 1.000 11.28000 114 ARG C O 1
ATOM 3452 N N . THR C 1 115 ? -33.17400 0.46300 22.45100 1.000 11.23000 115 THR C N 1
ATOM 3453 C CA . THR C 1 115 ? -33.44600 1.07300 23.74200 1.000 12.26000 115 THR C CA 1
ATOM 3454 C C . THR C 1 115 ? -34.77500 0.54500 24.27000 1.000 11.24000 115 THR C C 1
ATOM 3455 O O . THR C 1 115 ? -35.78300 0.53800 23.55700 1.000 12.42000 115 THR C O 1
ATOM 3459 N N . GLN C 1 116 ? -34.76300 0.06500 25.51700 1.000 10.91000 116 GLN C N 1
ATOM 3460 C CA . GLN C 1 116 ? -35.90800 -0.62200 26.11700 1.000 12.88000 116 GLN C CA 1
ATOM 3461 C C . GLN C 1 116 ? -36.35500 -1.80200 25.24400 1.000 13.02000 116 GLN C C 1
ATOM 3462 O O . GLN C 1 116 ? -37.52400 -2.19200 25.22600 1.000 13.80000 116 GLN C O 1
ATOM 3468 N N . GLY C 1 117 ? -35.38700 -2.38000 24.54300 1.000 12.22000 117 GLY C N 1
ATOM 3469 C CA . GLY C 1 117 ? -35.61100 -3.56100 23.73000 1.000 14.03000 117 GLY C CA 1
ATOM 3470 C C . GLY C 1 117 ? -36.19600 -3.24400 22.36900 1.000 16.14000 117 GLY C C 1
ATOM 3471 O O . GLY C 1 117 ? -36.43400 -4.15900 21.57900 1.000 14.91000 117 GLY C O 1
ATOM 3472 N N . LEU C 1 118 ? -36.41500 -1.95800 22.09500 1.000 14.99000 118 LEU C N 1
ATOM 3473 C CA . LEU C 1 118 ? -37.05000 -1.50000 20.85800 1.000 13.93000 118 LEU C CA 1
ATOM 3474 C C . LEU C 1 118 ? -36.05900 -0.98900 19.80600 1.000 13.68000 118 LEU C C 1
ATOM 3475 O O . LEU C 1 118 ? -35.01600 -0.42900 20.14000 1.000 14.41000 118 LEU C O 1
ATOM 3480 N N . VAL C 1 119 ? -36.40100 -1.19100 18.53400 1.000 13.85000 119 VAL C N 1
ATOM 3481 C CA . VAL C 1 119 ? -35.68300 -0.58700 17.41600 1.000 14.51000 119 VAL C CA 1
ATOM 3482 C C . VAL C 1 119 ? -35.99600 0.90300 17.35100 1.000 11.36000 119 VAL C C 1
ATOM 3483 O O . VAL C 1 119 ? -37.14700 1.28600 17.17800 1.000 13.71000 119 VAL C O 1
ATOM 3487 N N . PRO C 1 120 ? -34.97800 1.75800 17.49800 1.000 9.44000 120 PRO C N 1
ATOM 3488 C CA . PRO C 1 120 ? -35.30000 3.18800 17.44500 1.000 13.10000 120 PRO C CA 1
ATOM 3489 C C . PRO C 1 120 ? -35.70700 3.59500 16.02100 1.000 13.77000 120 PRO C C 1
ATOM 3490 O O . PRO C 1 120 ? -35.21800 3.01800 15.04000 1.000 15.11000 120 PRO C O 1
ATOM 3494 N N . PRO C 1 121 ? -36.59800 4.57900 15.90700 1.000 12.63000 121 PRO C N 1
ATOM 3495 C CA . PRO C 1 121 ? -37.08400 5.01000 14.58900 1.000 12.42000 121 PRO C CA 1
ATOM 3496 C C . PRO C 1 121 ? -35.98200 5.72400 13.77600 1.000 13.15000 121 PRO C C 1
ATOM 3497 O O . PRO C 1 121 ? -34.94900 6.11200 14.33000 1.000 14.01000 121 PRO C O 1
ATOM 3501 N N . PRO C 1 122 ? -36.18500 5.87400 12.45800 1.000 16.51000 122 PRO C N 1
ATOM 3502 C CA . PRO C 1 122 ? -35.13500 6.48800 11.63400 1.000 14.82000 122 PRO C CA 1
ATOM 3503 C C . PRO C 1 122 ? -34.93400 7.96200 11.96900 1.000 18.21000 122 PRO C C 1
ATOM 3504 O O . PRO C 1 122 ? -35.86800 8.59500 12.46800 1.000 17.65000 122 PRO C O 1
ATOM 3508 N N . PRO C 1 123 ? -33.73100 8.50400 11.70700 1.000 18.31000 123 PRO C N 1
ATOM 3509 C CA . PRO C 1 123 ? -33.48400 9.92900 11.94800 1.000 19.96000 123 PRO C CA 1
ATOM 3510 C C . PRO C 1 123 ? -34.46200 10.81300 11.18300 1.000 19.02000 123 PRO C C 1
ATOM 3511 O O . PRO C 1 123 ? -34.75600 10.54200 10.00900 1.000 17.25000 123 PRO C O 1
ATOM 3515 N N . GLU C 1 124 ? -34.95000 11.84400 11.86700 1.000 19.06000 124 GLU C N 1
ATOM 3516 C CA . GLU C 1 124 ? -35.86800 12.85200 11.33300 1.000 24.64000 124 GLU C CA 1
ATOM 3517 C C . GLU C 1 124 ? -37.27500 12.32100 11.04700 1.000 20.41000 124 GLU C C 1
ATOM 3518 O O . GLU C 1 124 ? -38.13300 13.06900 10.58100 1.000 25.94000 124 GLU C O 1
ATOM 3524 N N . SER C 1 125 ? -37.52000 11.04700 11.34600 1.000 17.18000 125 SER C N 1
ATOM 3525 C CA . SER C 1 125 ? -38.81900 10.44200 11.07500 1.000 18.12000 125 SER C CA 1
ATOM 3526 C C . SER C 1 125 ? -39.90700 10.96500 12.00500 1.000 16.41000 125 SER C C 1
ATOM 3527 O O . SER C 1 125 ? -39.63300 11.52700 13.06100 1.000 16.01000 125 SER C O 1
ATOM 3530 N N . ASP C 1 126 ? -41.15500 10.77300 11.60300 1.000 16.61000 126 ASP C N 1
ATOM 3531 C CA . ASP C 1 126 ? -42.28400 11.10000 12.46300 1.000 13.88000 126 ASP C CA 1
ATOM 3532 C C . ASP C 1 126 ? -42.28000 10.32000 13.78700 1.000 14.76000 126 ASP C C 1
ATOM 3533 O O . ASP C 1 126 ? -42.63000 10.86600 14.83000 1.000 13.93000 126 ASP C O 1
ATOM 3538 N N . MET C 1 127 ? -41.90200 9.04700 13.75600 1.000 15.41000 127 MET C N 1
ATOM 3539 C CA . MET C 1 127 ? -41.89900 8.27400 14.99000 1.000 15.68000 127 MET C CA 1
ATOM 3540 C C . MET C 1 127 ? -40.82000 8.79300 15.92900 1.000 13.48000 127 MET C C 1
ATOM 3541 O O . MET C 1 127 ? -40.99700 8.77300 17.14300 1.000 14.27000 127 MET C O 1
ATOM 3546 N N . GLU C 1 128 ? -39.70400 9.26000 15.38000 1.000 15.26000 128 GLU C N 1
ATOM 3547 C CA . GLU C 1 128 ? -38.68000 9.87100 16.23600 1.000 11.80000 128 GLU C CA 1
ATOM 3548 C C . GLU C 1 128 ? -39.21800 11.13700 16.88000 1.000 14.53000 128 GLU C C 1
ATOM 3549 O O . GLU C 1 128 ? -38.99200 11.38600 18.06000 1.000 11.60000 128 GLU C O 1
ATOM 3555 N N . LYS C 1 129 ? -39.94700 11.92900 16.10300 1.000 13.60000 129 LYS C N 1
ATOM 3556 C CA . LYS C 1 129 ? -40.53300 13.14600 16.64100 1.000 14.23000 129 LYS C CA 1
ATOM 3557 C C . LYS C 1 129 ? -41.52300 12.82800 17.76900 1.000 13.17000 129 LYS C C 1
ATOM 3558 O O . LYS C 1 129 ? -41.61100 13.55600 18.75500 1.000 14.53000 129 LYS C O 1
ATOM 3564 N N . LEU C 1 130 ? -42.23200 11.71000 17.64100 1.000 14.24000 130 LEU C N 1
ATOM 3565 C CA . LEU C 1 130 ? -43.18200 11.28100 18.66100 1.000 13.15000 130 LEU C CA 1
ATOM 3566 C C . LEU C 1 130 ? -42.48000 10.80900 19.93400 1.000 12.80000 130 LEU C C 1
ATOM 3567 O O . LEU C 1 130 ? -42.88000 11.13700 21.04900 1.000 13.64000 130 LEU C O 1
ATOM 3572 N N . TRP C 1 131 ? -41.43100 10.02300 19.74200 1.000 11.88000 131 TRP C N 1
ATOM 3573 C CA . TRP C 1 131 ? -40.56800 9.61300 20.83700 1.000 11.84000 131 TRP C CA 1
ATOM 3574 C C . TRP C 1 131 ? -39.98100 10.82100 21.55800 1.000 11.39000 131 TRP C C 1
ATOM 3575 O O . TRP C 1 131 ? -39.86700 10.82000 22.79500 1.000 9.88000 131 TRP C O 1
ATOM 3586 N N . ALA C 1 132 ? -39.58100 11.83800 20.79200 1.000 13.24000 132 ALA C N 1
ATOM 3587 C CA . ALA C 1 132 ? -39.03600 13.06600 21.38000 1.000 11.09000 132 ALA C CA 1
ATOM 3588 C C . ALA C 1 132 ? -40.09000 13.81200 22.19500 1.000 14.16000 132 ALA C C 1
ATOM 3589 O O . ALA C 1 132 ? -39.80700 14.30600 23.28100 1.000 13.60000 132 ALA C O 1
ATOM 3591 N N . LYS C 1 133 ? -41.30900 13.87900 21.67000 1.000 15.45000 133 LYS C N 1
ATOM 3592 C CA . LYS C 1 133 ? -42.38400 14.60800 22.33100 1.000 15.80000 133 LYS C CA 1
ATOM 3593 C C . LYS C 1 133 ? -42.80000 13.91400 23.62700 1.000 13.98000 133 LYS C C 1
ATOM 3594 O O . LYS C 1 133 ? -43.01500 14.55800 24.66200 1.000 18.05000 133 LYS C O 1
ATOM 3600 N N . GLU C 1 134 ? -42.91700 12.59600 23.57000 1.000 13.81000 134 GLU C N 1
ATOM 3601 C CA . GLU C 1 134 ? -43.29800 11.82900 24.74400 1.000 12.85000 134 GLU C CA 1
ATOM 3602 C C . GLU C 1 134 ? -42.13700 11.65800 25.71300 1.000 16.12000 134 GLU C C 1
ATOM 3603 O O . GLU C 1 134 ? -42.34400 11.37900 26.88700 1.000 16.13000 134 GLU C O 1
ATOM 3609 N N . ASN C 1 135 ? -40.92200 11.85400 25.20300 1.000 12.86000 135 ASN C N 1
ATOM 3610 C CA . ASN C 1 135 ? -39.66600 11.55000 25.91200 1.000 13.77000 135 ASN C CA 1
ATOM 3611 C C . ASN C 1 135 ? -39.62100 10.14200 26.52400 1.000 14.49000 135 ASN C C 1
ATOM 3612 O O . ASN C 1 135 ? -39.15700 9.94000 27.64900 1.000 14.37000 135 ASN C O 1
ATOM 3617 N N . ARG C 1 136 ? -40.08800 9.16800 25.75600 1.000 15.45000 136 ARG C N 1
ATOM 3618 C CA . ARG C 1 136 ? -39.92100 7.77100 26.11300 1.000 15.40000 136 ARG C CA 1
ATOM 3619 C C . ARG C 1 136 ? -40.00600 6.91300 24.85900 1.000 15.01000 136 ARG C C 1
ATOM 3620 O O . ARG C 1 136 ? -40.55200 7.34500 23.84000 1.000 15.72000 136 ARG C O 1
ATOM 3628 N N . PRO C 1 137 ? -39.43700 5.70400 24.91900 1.000 13.91000 137 PRO C N 1
ATOM 3629 C CA . PRO C 1 137 ? -39.47500 4.82400 23.74300 1.000 13.35000 137 PRO C CA 1
ATOM 3630 C C . PRO C 1 137 ? -40.81300 4.10900 23.60000 1.000 17.30000 137 PRO C C 1
ATOM 3631 O O . PRO C 1 137 ? -41.13300 3.20200 24.37200 1.000 21.40000 137 PRO C O 1
ATOM 3635 N N . ILE C 1 138 ? -41.57400 4.54600 22.59700 1.000 12.84000 138 ILE C N 1
ATOM 3636 C CA . ILE C 1 138 ? -42.95100 4.11500 22.36100 1.000 13.86000 138 ILE C CA 1
ATOM 3637 C C . ILE C 1 138 ? -42.96100 2.92900 21.41100 1.000 14.45000 138 ILE C C 1
ATOM 3638 O O . ILE C 1 138 ? -42.44800 3.04200 20.31000 1.000 13.58000 138 ILE C O 1
ATOM 3643 N N . PRO C 1 139 ? -43.54200 1.78900 21.81900 1.000 16.33000 139 PRO C N 1
ATOM 3644 C CA . PRO C 1 139 ? -43.61700 0.69000 20.84400 1.000 17.17000 139 PRO C CA 1
ATOM 3645 C C . PRO C 1 139 ? -44.42200 1.06600 19.60000 1.000 17.48000 139 PRO C C 1
ATOM 3646 O O . PRO C 1 139 ? -45.45200 1.74600 19.68100 1.000 15.75000 139 PRO C O 1
ATOM 3650 N N . TYR C 1 140 ? -43.94900 0.62500 18.44300 1.000 14.01000 140 TYR C N 1
ATOM 3651 C CA . TYR C 1 140 ? -44.59300 0.99000 17.19900 1.000 13.68000 140 TYR C CA 1
ATOM 3652 C C . TYR C 1 140 ? -44.35000 -0.11100 16.18600 1.000 12.00000 140 TYR C C 1
ATOM 3653 O O . TYR C 1 140 ? -43.47600 -0.95200 16.37700 1.000 15.19000 140 TYR C O 1
ATOM 3662 N N . ASP C 1 141 ? -45.12900 -0.09000 15.11700 1.000 25.60000 141 ASP C N 1
ATOM 3663 C CA . ASP C 1 141 ? -44.95300 -1.01800 14.01300 1.000 22.73000 141 ASP C CA 1
ATOM 3664 C C . ASP C 1 141 ? -43.88600 -0.46100 13.07500 1.000 24.12000 141 ASP C C 1
ATOM 3665 O O . ASP C 1 141 ? -44.11700 0.53800 12.38900 1.000 28.03000 141 ASP C O 1
ATOM 3670 N N . VAL C 1 142 ? -42.71800 -1.10100 13.05100 1.000 25.65000 142 VAL C N 1
ATOM 3671 C CA . VAL C 1 142 ? -41.59500 -0.60800 12.25200 1.000 31.36000 142 VAL C CA 1
ATOM 3672 C C . VAL C 1 142 ? -41.93800 -0.52100 10.76000 1.000 26.25000 142 VAL C C 1
ATOM 3673 O O . VAL C 1 142 ? -41.63600 0.48200 10.10500 1.000 29.94000 142 VAL C O 1
ATOM 3677 N N . ALA C 1 143 ? -42.57800 -1.56000 10.22800 1.000 25.28000 143 ALA C N 1
ATOM 3678 C CA . ALA C 1 143 ? -42.92800 -1.58500 8.80900 1.000 30.77000 143 ALA C CA 1
ATOM 3679 C C . ALA C 1 143 ? -44.03000 -0.58700 8.46200 1.000 30.77000 143 ALA C C 1
ATOM 3680 O O . ALA C 1 143 ? -43.99700 0.03400 7.40100 1.000 32.54000 143 ALA C O 1
ATOM 3682 N N . ALA C 1 144 ? -45.01100 -0.44600 9.34900 1.000 37.66000 144 ALA C N 1
ATOM 3683 C CA . ALA C 1 144 ? -46.11100 0.48200 9.11200 1.000 30.56000 144 ALA C CA 1
ATOM 3684 C C . ALA C 1 144 ? -45.60700 1.92000 9.10700 1.000 28.75000 144 ALA C C 1
ATOM 3685 O O . ALA C 1 144 ? -46.00800 2.72900 8.26600 1.000 30.97000 144 ALA C O 1
ATOM 3687 N N . SER C 1 145 ? -44.71500 2.23400 10.04000 1.000 29.70000 145 SER C N 1
ATOM 3688 C CA . SER C 1 145 ? -44.15400 3.57500 10.11100 1.000 28.89000 145 SER C CA 1
ATOM 3689 C C . SER C 1 145 ? -43.28800 3.87600 8.89000 1.000 30.52000 145 SER C C 1
ATOM 3690 O O . SER C 1 145 ? -43.34500 4.97500 8.34000 1.000 31.43000 145 SER C O 1
ATOM 3693 N N . LYS C 1 146 ? -42.49800 2.89700 8.45600 1.000 29.87000 146 LYS C N 1
ATOM 3694 C CA . LYS C 1 146 ? -41.64100 3.10000 7.29200 1.000 35.77000 146 LYS C CA 1
ATOM 3695 C C . LYS C 1 146 ? -42.48300 3.29300 6.03200 1.000 34.74000 146 LYS C C 1
ATOM 3696 O O . LYS C 1 146 ? -42.13400 4.08500 5.15700 1.000 34.96000 146 LYS C O 1
ATOM 3702 N N . LEU C 1 147 ? -43.59900 2.57200 5.95600 1.000 33.37000 147 LEU C N 1
ATOM 3703 C CA . LEU C 1 147 ? -44.51800 2.67600 4.82700 1.000 33.38000 147 LEU C CA 1
ATOM 3704 C C . LEU C 1 147 ? -45.04400 4.09900 4.65400 1.000 38.65000 147 LEU C C 1
ATOM 3705 O O . LEU C 1 147 ? -45.03800 4.64200 3.54900 1.000 37.41000 147 LEU C O 1
ATOM 3710 N N . ALA C 1 148 ? -45.49700 4.69800 5.75100 1.000 34.71000 148 ALA C N 1
ATOM 3711 C CA . ALA C 1 148 ? -46.03800 6.05400 5.71500 1.000 34.11000 148 ALA C CA 1
ATOM 3712 C C . ALA C 1 148 ? -44.94300 7.09300 5.50000 1.000 37.41000 148 ALA C C 1
ATOM 3713 O O . ALA C 1 148 ? -45.15900 8.10300 4.83100 1.000 40.35000 148 ALA C O 1
ATOM 3715 N N . ALA C 1 149 ? -43.76900 6.84100 6.07400 1.000 33.70000 149 ALA C N 1
ATOM 3716 C CA . ALA C 1 149 ? -42.64300 7.76500 5.95900 1.000 33.97000 149 ALA C CA 1
ATOM 3717 C C . ALA C 1 149 ? -42.20000 7.93500 4.50700 1.000 43.83000 149 ALA C C 1
ATOM 3718 O O . ALA C 1 149 ? -41.69300 8.99000 4.12500 1.000 38.85000 149 ALA C O 1
ATOM 3720 N N . ALA C 1 150 ? -42.39600 6.89400 3.70300 1.000 40.11000 150 ALA C N 1
ATOM 3721 C CA . ALA C 1 150 ? -42.01500 6.92600 2.29400 1.000 46.13000 150 ALA C CA 1
ATOM 3722 C C . ALA C 1 150 ? -42.88600 7.89600 1.50100 1.000 45.80000 150 ALA C C 1
ATOM 3723 O O . ALA C 1 150 ? -42.45100 8.45200 0.49300 1.000 52.52000 150 ALA C O 1
ATOM 3725 N N . LEU C 1 151 ? -44.11600 8.09400 1.96400 1.000 40.21000 151 LEU C N 1
ATOM 3726 C CA . LEU C 1 151 ? -45.05900 8.97900 1.28700 1.000 48.43000 151 LEU C CA 1
ATOM 3727 C C . LEU C 1 151 ? -45.11500 10.35500 1.94700 1.000 48.35000 151 LEU C C 1
ATOM 3728 O O . LEU C 1 151 ? -44.11100 10.85500 2.45500 1.000 57.47000 151 LEU C O 1
#